Protein AF-A0A1G6KJS5-F1 (afdb_monomer_lite)

Organism: NCBI:txid361279

Radius of gyration: 31.03 Å; chains: 1; bounding box: 76×40×87 Å

Secondary structure (DSSP, 8-state):
-HHHHHHHTTTS-TT-EEEEETTEEEEE-TT--EEEEEEE-TTS-EEEEEE-----------HHHHHHHHHHHH--S-EEEEEEEEETTEEEEEEEEEPTTT--EEEEEEEEEEEETTS-EEEEEEEE---EEE--S-PPPHHHHHHHHHHHSPEEEEEETTEEEEEE-TTEEEEETTSPEEESSPPP--B-----PPP--HHHHTT--TTEEEEE-TT--EEEEEHHHHTTS-GGGS--SEEEEE-SSEEEEEE-----SS----HHHHHHHHHHHHHHH-SS-GGGEEEEEEEE-GGGG-TTTS--EEEEEEEEEETTEEEEEEEEEEEEETTT--EEEEEEEPPPHHHHHSPP--HHHHHHHHHHH--EEEEEEE-SSTTEEEEEEEE-

Structure (mmCIF, N/CA/C/O backbone):
data_AF-A0A1G6KJS5-F1
#
_entry.id   AF-A0A1G6KJS5-F1
#
loop_
_atom_site.group_PDB
_atom_site.id
_atom_site.type_symbol
_atom_site.label_atom_id
_atom_site.label_alt_id
_atom_site.label_comp_id
_atom_site.label_asym_id
_atom_site.label_entity_id
_atom_site.label_seq_id
_atom_site.pdbx_PDB_ins_code
_atom_site.Cartn_x
_atom_site.Cartn_y
_atom_site.Cartn_z
_atom_site.occupancy
_atom_site.B_iso_or_equiv
_atom_site.auth_seq_id
_atom_site.auth_comp_id
_atom_site.auth_asym_id
_atom_site.auth_atom_id
_atom_site.pdbx_PDB_model_num
ATOM 1 N N . MET A 1 1 ? -14.756 15.074 41.087 1.00 85.69 1 MET A N 1
ATOM 2 C CA . MET A 1 1 ? -13.723 14.447 41.957 1.00 85.69 1 MET A CA 1
ATOM 3 C C . MET A 1 1 ? -14.233 13.407 42.966 1.00 85.69 1 MET A C 1
ATOM 5 O O . MET A 1 1 ? -13.984 12.237 42.728 1.00 85.69 1 MET A O 1
ATOM 9 N N . ARG A 1 2 ? -14.931 13.731 44.075 1.00 87.81 2 ARG A N 1
ATOM 10 C CA . ARG A 1 2 ? -15.346 12.682 45.055 1.00 87.81 2 ARG A CA 1
ATOM 11 C C . ARG A 1 2 ? -16.215 11.573 44.447 1.00 87.81 2 ARG A C 1
ATOM 13 O O . ARG A 1 2 ? -16.032 10.408 44.774 1.00 87.81 2 ARG A O 1
ATOM 20 N N . GLU A 1 3 ? -17.138 11.951 43.569 1.00 91.50 3 GLU A N 1
ATOM 21 C CA . GLU A 1 3 ? -17.992 11.007 42.845 1.00 91.50 3 GLU A CA 1
ATOM 22 C C . GLU A 1 3 ? -17.186 10.120 41.884 1.00 91.50 3 GLU A C 1
ATOM 24 O O . GLU A 1 3 ? -17.365 8.907 41.890 1.00 91.50 3 GLU A O 1
ATOM 29 N N . LEU A 1 4 ? -16.246 10.705 41.131 1.00 92.31 4 LEU A N 1
ATOM 30 C CA . LEU A 1 4 ? -15.323 9.980 40.250 1.00 92.31 4 LEU A CA 1
ATOM 31 C C . LEU A 1 4 ? -14.538 8.907 41.019 1.00 92.31 4 LEU A C 1
ATOM 33 O O . LEU A 1 4 ? -14.548 7.745 40.629 1.00 92.31 4 LEU A O 1
ATOM 37 N N . ILE A 1 5 ? -13.947 9.270 42.162 1.00 93.12 5 ILE A N 1
ATOM 38 C CA . ILE A 1 5 ? -13.227 8.328 43.034 1.00 93.12 5 ILE A CA 1
ATOM 39 C C . ILE A 1 5 ? -14.138 7.167 43.460 1.00 93.12 5 ILE A C 1
ATOM 41 O O . ILE A 1 5 ? -13.722 6.012 43.453 1.00 93.12 5 ILE A O 1
ATOM 45 N N . GLN A 1 6 ? -15.390 7.452 43.826 1.00 93.75 6 GLN A N 1
ATOM 46 C CA . GLN A 1 6 ? -16.345 6.417 44.227 1.00 93.75 6 GLN A CA 1
ATOM 47 C C . GLN A 1 6 ? -16.746 5.498 43.064 1.00 93.75 6 GLN A C 1
ATOM 49 O O . GLN A 1 6 ? -16.958 4.305 43.283 1.00 93.75 6 GLN A O 1
ATOM 54 N N . LYS A 1 7 ? -16.860 6.032 41.843 1.00 94.62 7 LYS A N 1
ATOM 55 C CA . LYS A 1 7 ? -17.115 5.234 40.637 1.00 94.62 7 LYS A CA 1
ATOM 56 C C . LYS A 1 7 ? -15.915 4.339 40.312 1.00 94.62 7 LYS A C 1
ATOM 58 O O . LYS A 1 7 ? -16.103 3.139 40.155 1.00 94.62 7 LYS A O 1
ATOM 63 N N . LEU A 1 8 ? -14.693 4.883 40.312 1.00 93.75 8 LEU A N 1
ATOM 64 C CA . LEU A 1 8 ? -13.464 4.139 39.986 1.00 93.75 8 LEU A CA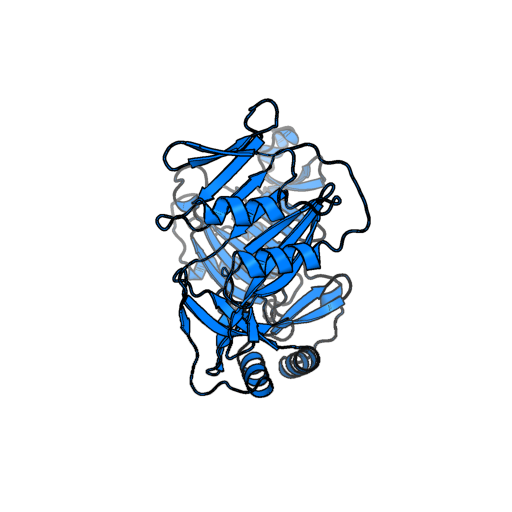 1
ATOM 65 C C . LEU A 1 8 ? -13.204 2.977 40.948 1.00 93.75 8 LEU A C 1
ATOM 67 O O . LEU A 1 8 ? -12.840 1.891 40.512 1.00 93.75 8 LEU A O 1
ATOM 71 N N . LYS A 1 9 ? -13.493 3.159 42.244 1.00 93.44 9 LYS A N 1
ATOM 72 C CA . LYS A 1 9 ? -13.377 2.107 43.270 1.00 93.44 9 LYS A CA 1
ATOM 73 C C . LYS A 1 9 ? -14.187 0.834 43.001 1.00 93.44 9 LYS A C 1
ATOM 75 O O . LYS A 1 9 ? -13.973 -0.156 43.686 1.00 93.44 9 LYS A O 1
ATOM 80 N N . GLN A 1 10 ? -15.129 0.851 42.059 1.00 93.00 10 GLN A N 1
ATOM 81 C CA . GLN A 1 10 ? -15.889 -0.340 41.667 1.00 93.00 10 GLN A CA 1
ATOM 82 C C . GLN A 1 10 ? -15.121 -1.243 40.689 1.00 93.00 10 GLN A C 1
ATOM 84 O O . GLN A 1 10 ? -15.531 -2.383 40.486 1.00 93.00 10 GLN A O 1
ATOM 89 N N . PHE A 1 11 ? -14.044 -0.734 40.081 1.00 92.81 11 PHE A N 1
ATOM 90 C CA . PHE A 1 11 ? -13.332 -1.375 38.971 1.00 92.81 11 PHE A CA 1
ATOM 91 C C . PHE A 1 11 ? -11.843 -1.629 39.241 1.00 92.81 11 PHE A C 1
ATOM 93 O O . PHE A 1 11 ? -11.226 -2.412 38.520 1.00 92.81 11 PHE A O 1
ATOM 100 N N . ILE A 1 12 ? -11.285 -1.007 40.283 1.00 92.50 12 ILE A N 1
ATOM 101 C CA . ILE A 1 12 ? -9.908 -1.220 40.753 1.00 92.50 12 ILE A CA 1
ATOM 102 C C . ILE A 1 12 ? -9.882 -2.149 41.984 1.00 92.50 12 ILE A C 1
ATOM 104 O O . ILE A 1 12 ? -10.913 -2.294 42.649 1.00 92.50 12 ILE A O 1
ATOM 108 N N . PRO A 1 13 ? -8.733 -2.767 42.321 1.00 92.62 13 PRO A N 1
ATOM 109 C CA . PRO A 1 13 ? -8.609 -3.628 43.500 1.00 92.62 13 PRO A CA 1
ATOM 110 C C . PRO A 1 13 ? -8.930 -2.897 44.813 1.00 92.62 13 PRO A C 1
ATOM 112 O O . PRO A 1 13 ? -8.677 -1.699 44.943 1.00 92.62 13 PRO A O 1
ATOM 115 N N . GLU A 1 14 ? -9.456 -3.620 45.809 1.00 90.00 14 GLU A N 1
ATOM 116 C CA . GLU A 1 14 ? -9.856 -3.038 47.105 1.00 90.00 14 GLU A CA 1
ATOM 117 C C . GLU A 1 14 ? -8.663 -2.459 47.885 1.00 90.00 14 GLU A C 1
ATOM 119 O O . GLU A 1 14 ? -8.815 -1.499 48.644 1.00 90.00 14 GLU A O 1
ATOM 124 N N . GLU A 1 15 ? -7.482 -3.042 47.689 1.00 90.56 15 GLU A N 1
ATOM 125 C CA . GLU A 1 15 ? -6.205 -2.636 48.270 1.00 90.56 15 GLU A CA 1
ATOM 126 C C . GLU A 1 15 ? -5.648 -1.325 47.688 1.00 90.56 15 GLU A C 1
ATOM 128 O O . GLU A 1 15 ? -4.818 -0.681 48.331 1.00 90.56 15 GLU A O 1
ATOM 133 N N . VAL A 1 16 ? -6.125 -0.889 46.516 1.00 93.00 16 VAL A N 1
ATOM 134 C CA . VAL A 1 16 ? -5.663 0.343 45.868 1.00 93.00 16 VAL A CA 1
ATOM 135 C C . VAL A 1 16 ? -6.440 1.550 46.396 1.00 93.00 16 VAL A C 1
ATOM 137 O O . VAL A 1 16 ? -7.674 1.617 46.378 1.00 93.00 16 VAL A O 1
ATOM 140 N N . GLN A 1 17 ? -5.707 2.561 46.853 1.00 93.62 17 GLN A N 1
ATOM 141 C CA . GLN A 1 17 ? -6.251 3.834 47.309 1.00 93.62 17 GLN A CA 1
ATOM 142 C C . GLN A 1 17 ? -6.109 4.899 46.220 1.00 93.62 17 GLN A C 1
ATOM 144 O O . GLN A 1 17 ? -5.119 4.938 45.504 1.00 93.62 17 GLN A O 1
ATOM 149 N N . ILE A 1 18 ? -7.087 5.803 46.121 1.00 93.12 18 ILE A N 1
ATOM 150 C CA . ILE A 1 18 ? -7.014 6.954 45.211 1.00 93.12 18 ILE A CA 1
ATOM 151 C C . ILE A 1 18 ? -6.761 8.207 46.046 1.00 93.12 18 ILE A C 1
ATOM 153 O O . ILE A 1 18 ? -7.602 8.570 46.877 1.00 93.12 18 ILE A O 1
ATOM 157 N N . SER A 1 19 ? -5.621 8.857 45.822 1.00 91.94 19 SER A N 1
ATOM 158 C CA . SER A 1 19 ? -5.266 10.136 46.441 1.00 91.94 19 SER A CA 1
ATOM 159 C C . SER A 1 19 ? -5.438 11.274 45.441 1.00 91.94 19 SER A C 1
ATOM 161 O O . SER A 1 19 ? -5.104 11.131 44.266 1.00 91.94 19 SER A O 1
ATOM 163 N N . ALA A 1 20 ? -5.961 12.405 45.914 1.00 88.69 20 ALA A N 1
ATOM 164 C CA . ALA A 1 20 ? -6.052 13.633 45.136 1.00 88.69 20 ALA A CA 1
ATOM 165 C C . ALA A 1 20 ? -5.001 14.619 45.647 1.00 88.69 20 ALA A C 1
ATOM 167 O O . ALA A 1 20 ? -5.140 15.147 46.754 1.00 88.69 20 ALA A O 1
ATOM 168 N N . GLU A 1 21 ? -3.970 14.858 44.841 1.00 81.12 21 GLU A N 1
ATOM 169 C CA . GLU A 1 21 ? -2.941 15.863 45.097 1.00 81.12 21 GLU A CA 1
ATOM 170 C C . GLU A 1 21 ? -3.027 16.928 44.002 1.00 81.12 21 GLU A C 1
ATOM 172 O O . GLU A 1 21 ? -2.753 16.670 42.831 1.00 81.12 21 GLU A O 1
ATOM 177 N N . ASP A 1 22 ? -3.459 18.131 44.386 1.00 76.94 22 ASP A N 1
ATOM 178 C CA . ASP A 1 22 ? -3.749 19.240 43.474 1.00 76.94 22 ASP A CA 1
ATOM 179 C C . ASP A 1 22 ? -4.752 18.860 42.364 1.00 76.94 22 ASP A C 1
ATOM 181 O O . ASP A 1 22 ? -5.924 18.604 42.656 1.00 76.94 22 ASP A O 1
ATOM 185 N N . SER A 1 23 ? -4.313 18.861 41.101 1.00 71.19 23 SER A N 1
ATOM 186 C CA . SER A 1 23 ? -5.102 18.499 39.916 1.00 71.19 23 SER A CA 1
ATOM 187 C C . SER A 1 23 ? -4.842 17.074 39.423 1.00 71.19 23 SER A C 1
ATOM 189 O O . SER A 1 23 ? -5.343 16.711 38.365 1.00 71.19 23 SER A O 1
ATOM 191 N N . LEU A 1 24 ? -4.048 16.278 40.147 1.00 81.31 24 LEU A N 1
ATOM 192 C CA . LEU A 1 24 ? -3.641 14.942 39.724 1.00 81.31 24 LEU A CA 1
ATOM 193 C C . LEU A 1 24 ? -4.187 13.884 40.686 1.00 81.31 24 LEU A C 1
ATOM 195 O O . LEU A 1 24 ? -4.092 14.002 41.913 1.00 81.31 24 LEU A O 1
ATOM 199 N N . LEU A 1 25 ? -4.780 12.839 40.119 1.00 92.19 25 LEU A N 1
ATOM 200 C CA . LEU A 1 25 ? -5.265 11.687 40.864 1.00 92.19 25 LEU A CA 1
ATOM 201 C C . LEU A 1 25 ? -4.233 10.559 40.745 1.00 92.19 25 LEU A C 1
ATOM 203 O O . LEU A 1 25 ? -3.871 10.145 39.646 1.00 92.19 25 LEU A O 1
ATOM 207 N N . ARG A 1 26 ? -3.740 10.074 41.887 1.00 93.88 26 ARG A N 1
ATOM 208 C CA . ARG A 1 26 ? -2.764 8.976 41.962 1.00 93.88 26 ARG A CA 1
ATOM 209 C C . ARG A 1 26 ? -3.411 7.722 42.524 1.00 93.88 26 ARG A C 1
ATOM 211 O O . ARG A 1 26 ? -4.185 7.807 43.482 1.00 93.88 26 ARG A O 1
ATOM 218 N N . LEU A 1 27 ? -3.038 6.576 41.966 1.00 94.62 27 LEU A N 1
ATOM 219 C CA . LEU A 1 27 ? -3.329 5.264 42.532 1.00 94.62 27 LEU A CA 1
ATOM 220 C C . LEU A 1 27 ? -2.167 4.875 43.446 1.00 94.62 27 LEU A C 1
ATOM 222 O O . LEU A 1 27 ? -1.004 4.973 43.053 1.00 94.62 27 LEU A O 1
ATOM 226 N N . LEU A 1 28 ? -2.483 4.503 44.683 1.00 94.69 28 LEU A N 1
ATOM 227 C CA . LEU A 1 28 ? -1.516 4.160 45.718 1.00 94.69 28 LEU A CA 1
ATOM 228 C C . LEU A 1 28 ? -1.775 2.747 46.248 1.00 94.69 28 LEU A C 1
ATOM 230 O O . LEU A 1 28 ? -2.931 2.359 46.428 1.00 94.69 28 LEU A O 1
ATOM 234 N N . THR A 1 29 ? -0.713 2.012 46.562 1.00 92.44 29 THR A N 1
ATOM 235 C CA . THR A 1 29 ? -0.789 0.754 47.317 1.00 92.44 29 THR A CA 1
ATOM 236 C C . THR A 1 29 ? -1.227 1.003 48.767 1.00 92.44 29 THR A C 1
ATOM 238 O O . THR A 1 29 ? -1.308 2.144 49.233 1.00 92.44 29 THR A O 1
ATOM 241 N N . ASP A 1 30 ? -1.494 -0.062 49.521 1.00 89.56 30 ASP A N 1
ATOM 242 C CA . ASP A 1 30 ? -1.786 0.005 50.957 1.00 89.56 30 ASP A CA 1
ATOM 243 C C . ASP A 1 30 ? -0.603 0.537 51.789 1.00 89.56 30 ASP A C 1
ATOM 245 O O . ASP A 1 30 ? -0.810 1.175 52.825 1.00 89.56 30 ASP A O 1
ATOM 249 N N . GLU A 1 31 ? 0.622 0.342 51.296 1.00 90.31 31 GLU A N 1
ATOM 250 C CA . GLU A 1 31 ? 1.861 0.922 51.826 1.00 90.31 31 GLU A CA 1
ATOM 251 C C . GLU A 1 31 ? 2.051 2.406 51.446 1.00 90.31 31 GLU A C 1
ATOM 253 O O . GLU A 1 31 ? 2.918 3.085 52.003 1.00 90.31 31 GLU A O 1
ATOM 258 N N . GLY A 1 32 ? 1.208 2.942 50.556 1.00 90.12 32 GLY A N 1
ATOM 259 C CA . GLY A 1 32 ? 1.242 4.333 50.100 1.00 90.12 32 GLY A CA 1
ATOM 260 C C . GLY A 1 32 ? 2.202 4.600 48.937 1.00 90.12 32 GLY A C 1
ATOM 261 O O . GLY A 1 32 ? 2.501 5.762 48.658 1.00 90.12 32 GLY A O 1
ATOM 262 N N . GLU A 1 33 ? 2.694 3.558 48.262 1.00 92.62 33 GLU A N 1
ATOM 263 C CA . GLU A 1 33 ? 3.545 3.687 47.074 1.00 92.62 33 GLU A CA 1
ATOM 264 C C . GLU A 1 33 ? 2.698 3.947 45.823 1.00 92.62 33 GLU A C 1
ATOM 266 O O . GLU A 1 33 ? 1.597 3.420 45.696 1.00 92.62 33 GLU A O 1
ATOM 271 N N . SER A 1 34 ? 3.199 4.757 44.887 1.00 93.12 34 SER A N 1
ATOM 272 C CA . SER A 1 34 ? 2.492 5.047 43.631 1.00 93.12 34 SER A CA 1
ATOM 273 C C . SER A 1 34 ? 2.461 3.805 42.745 1.00 93.12 34 SER A C 1
ATOM 275 O O . SER A 1 34 ? 3.518 3.294 42.393 1.00 93.12 34 SER A O 1
ATOM 277 N N . CYS A 1 35 ? 1.268 3.370 42.348 1.00 94.81 35 CYS A N 1
ATOM 278 C CA . CYS A 1 35 ? 1.050 2.221 41.467 1.00 94.81 35 CYS A CA 1
ATOM 279 C C . CYS A 1 35 ? 0.176 2.553 40.253 1.00 94.81 35 CYS A C 1
ATOM 281 O O . CYS A 1 35 ? -0.383 1.661 39.630 1.00 94.81 35 CYS A O 1
ATOM 283 N N . GLY A 1 36 ? -0.002 3.833 39.938 1.00 94.50 36 GLY A N 1
ATOM 284 C CA . GLY A 1 36 ? -0.754 4.242 38.762 1.00 94.50 36 GLY A CA 1
ATOM 285 C C . GLY A 1 36 ? -1.196 5.695 38.802 1.00 94.50 36 GLY A C 1
ATOM 286 O O . GLY A 1 36 ? -1.003 6.410 39.797 1.00 94.50 36 GLY A O 1
ATOM 287 N N . VAL A 1 37 ? -1.814 6.127 37.711 1.00 94.62 37 VAL A N 1
ATOM 288 C CA . VAL A 1 37 ? -2.286 7.500 37.509 1.00 94.62 37 VAL A CA 1
ATOM 289 C C . VAL A 1 37 ? -3.697 7.495 36.947 1.00 94.62 37 VAL A C 1
ATOM 291 O O . VAL A 1 37 ? -4.085 6.575 36.237 1.00 94.62 37 VAL A O 1
ATOM 294 N N . VAL A 1 38 ? -4.471 8.520 37.293 1.00 96.50 38 VAL A N 1
ATOM 295 C CA . VAL A 1 38 ? -5.802 8.761 36.737 1.00 96.50 38 VAL A CA 1
ATOM 296 C C . VAL A 1 38 ? -5.797 10.147 36.105 1.00 96.50 38 VAL A C 1
ATOM 298 O O . VAL A 1 38 ? -5.594 11.151 36.794 1.00 96.50 38 VAL A O 1
ATOM 301 N N . ASP A 1 39 ? -6.060 10.185 34.806 1.00 94.50 39 ASP A N 1
ATOM 302 C CA . ASP A 1 39 ? -6.154 11.400 34.013 1.00 94.50 39 ASP A CA 1
ATOM 303 C C . ASP A 1 39 ? -7.593 11.912 33.990 1.00 94.50 39 ASP A C 1
ATOM 305 O O . ASP A 1 39 ? -8.555 11.155 33.804 1.00 94.50 39 ASP A O 1
ATOM 309 N N . VAL A 1 40 ? -7.745 13.221 34.186 1.00 93.44 40 VAL A N 1
ATOM 310 C CA . VAL A 1 40 ? -9.040 13.905 34.213 1.00 93.44 40 VAL A CA 1
ATOM 311 C C . VAL A 1 40 ? -9.015 15.161 33.357 1.00 93.44 40 VAL A C 1
ATOM 313 O O . VAL A 1 40 ? -7.976 15.806 33.229 1.00 93.44 40 VAL A O 1
ATOM 316 N N . ASP A 1 41 ? -10.162 15.508 32.781 1.00 90.50 41 ASP A N 1
ATOM 317 C CA . ASP A 1 41 ? -10.318 16.728 31.994 1.00 90.50 41 ASP A CA 1
ATOM 318 C C . ASP A 1 41 ? -10.527 17.972 32.880 1.00 90.50 41 ASP A C 1
ATOM 320 O O . ASP A 1 41 ? -10.605 17.897 34.112 1.00 90.50 41 ASP A O 1
ATOM 324 N N . ASP A 1 42 ? -10.667 19.137 32.242 1.00 88.69 42 ASP A N 1
ATOM 325 C CA . ASP A 1 42 ? -10.915 20.413 32.925 1.00 88.69 42 ASP A CA 1
ATOM 326 C C . ASP A 1 42 ? -12.238 20.436 33.725 1.00 88.69 42 ASP A C 1
ATOM 328 O O . ASP A 1 42 ? -12.403 21.252 34.637 1.00 88.69 42 ASP A O 1
ATOM 332 N N . ASN A 1 43 ? -13.183 19.539 33.418 1.00 88.75 43 ASN A N 1
ATOM 333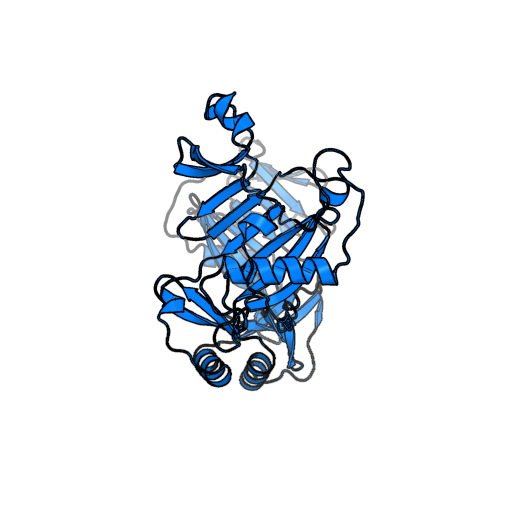 C CA . ASN A 1 43 ? -14.451 19.384 34.136 1.00 88.75 43 ASN A CA 1
ATOM 334 C C . ASN A 1 43 ? -14.347 18.382 35.302 1.00 88.75 43 ASN A C 1
ATOM 336 O O . ASN A 1 43 ? -15.257 18.289 36.134 1.00 88.75 43 ASN A O 1
ATOM 340 N N . GLY A 1 44 ? -13.219 17.677 35.414 1.00 88.69 44 GLY A N 1
ATOM 341 C CA . GLY A 1 44 ? -12.981 16.630 36.397 1.00 88.69 44 GLY A CA 1
ATOM 342 C C . GLY A 1 44 ? -13.649 15.298 36.051 1.00 88.69 44 GLY A C 1
ATOM 343 O O . GLY A 1 44 ? -13.895 14.506 36.974 1.00 88.69 44 GLY A O 1
ATOM 344 N N . ASP A 1 45 ? -13.954 15.080 34.771 1.00 90.81 45 ASP A N 1
ATOM 345 C CA . ASP A 1 45 ? -14.382 13.807 34.200 1.00 90.81 45 ASP A CA 1
ATOM 346 C C . ASP A 1 45 ? -13.173 12.933 33.854 1.00 90.81 45 ASP A C 1
ATOM 348 O O . ASP A 1 45 ? -12.067 13.426 33.651 1.00 90.81 45 ASP A O 1
ATOM 352 N N . LEU A 1 46 ? -13.380 11.616 33.808 1.00 94.06 46 LEU A N 1
ATOM 353 C CA . LEU A 1 46 ? -12.324 10.656 33.493 1.00 94.06 46 LEU A CA 1
ATOM 354 C C . LEU A 1 46 ? -11.888 10.782 32.024 1.00 94.06 46 LEU A C 1
ATOM 356 O O . LEU A 1 46 ? -12.729 10.671 31.134 1.00 94.06 46 LEU A O 1
ATOM 360 N N . ILE A 1 47 ? -10.583 10.930 31.790 1.00 94.12 47 ILE A N 1
ATOM 361 C CA . ILE A 1 47 ? -9.949 10.741 30.476 1.00 94.12 47 ILE A CA 1
ATOM 362 C C . ILE A 1 47 ? -9.407 9.318 30.376 1.00 94.12 47 ILE A C 1
ATOM 364 O O . ILE A 1 47 ? -9.617 8.646 29.374 1.00 94.12 47 ILE A O 1
ATOM 368 N N . GLY A 1 48 ? -8.747 8.838 31.423 1.00 95.50 48 GLY A N 1
ATOM 369 C CA . GLY A 1 48 ? -8.168 7.506 31.436 1.00 95.50 48 GLY A CA 1
ATOM 370 C C . GLY A 1 48 ? -7.481 7.195 32.753 1.00 95.50 48 GLY A C 1
ATOM 371 O O . GLY A 1 48 ? -7.432 8.031 33.656 1.00 95.50 48 GLY A O 1
ATOM 372 N N . PHE A 1 49 ? -6.996 5.972 32.893 1.00 96.50 49 PHE A N 1
ATOM 373 C CA . PHE A 1 49 ? -6.106 5.592 33.977 1.00 96.50 49 PHE A CA 1
ATOM 374 C C . PHE A 1 49 ? -5.261 4.386 33.586 1.00 96.50 49 PHE A C 1
ATOM 376 O O . PHE A 1 49 ? -5.648 3.605 32.717 1.00 96.50 49 PHE A O 1
ATOM 383 N N . ASP A 1 50 ? -4.150 4.230 34.295 1.00 96.12 50 ASP A N 1
ATOM 384 C CA . ASP A 1 50 ? -3.255 3.081 34.209 1.00 96.12 50 ASP A CA 1
ATOM 385 C C . ASP A 1 50 ? -2.903 2.617 35.630 1.00 96.12 50 ASP A C 1
ATOM 387 O O . ASP A 1 50 ? -2.643 3.444 36.515 1.00 96.12 50 ASP A O 1
ATOM 391 N N . LEU A 1 51 ? -2.963 1.308 35.858 1.00 95.06 51 LEU A N 1
ATOM 392 C CA . LEU A 1 51 ? -2.725 0.623 37.119 1.00 95.06 51 LEU A CA 1
ATOM 393 C C . LEU A 1 51 ? -1.614 -0.421 36.944 1.00 95.06 51 LEU A C 1
ATOM 395 O O . LEU A 1 51 ? -1.810 -1.506 36.397 1.00 95.06 51 LEU A O 1
ATOM 399 N N . GLU A 1 52 ? -0.481 -0.143 37.572 1.00 92.00 52 GLU A N 1
ATOM 400 C CA . GLU A 1 52 ? 0.710 -0.980 37.613 1.00 92.00 52 GLU A CA 1
ATOM 401 C C . GLU A 1 52 ? 0.767 -1.770 38.932 1.00 92.00 52 GLU A C 1
ATOM 403 O O . GLU A 1 52 ? 1.496 -1.427 39.868 1.00 92.00 52 GLU A O 1
ATOM 408 N N . VAL A 1 53 ? -0.017 -2.848 39.041 1.00 89.06 53 VAL A N 1
ATOM 409 C CA . VAL A 1 53 ? 0.050 -3.773 40.189 1.00 89.06 53 VAL A CA 1
ATOM 410 C C . VAL A 1 53 ? 0.061 -5.231 39.746 1.00 89.06 53 VAL A C 1
ATOM 412 O O . VAL A 1 53 ? -0.591 -5.620 38.781 1.00 89.06 53 VAL A O 1
ATOM 415 N N . ALA A 1 54 ? 0.779 -6.071 40.492 1.00 85.69 54 ALA A N 1
ATOM 416 C CA . ALA A 1 54 ? 0.769 -7.509 40.262 1.00 85.69 54 ALA A CA 1
ATOM 417 C C . ALA A 1 54 ? -0.557 -8.112 40.744 1.00 85.69 54 ALA A C 1
ATOM 419 O O . ALA A 1 54 ? -0.848 -8.118 41.942 1.00 85.69 54 ALA A O 1
ATOM 420 N N . LEU A 1 55 ? -1.342 -8.658 39.816 1.00 86.88 55 LEU A N 1
ATOM 421 C CA . LEU A 1 55 ? -2.631 -9.279 40.107 1.00 86.88 55 LEU A CA 1
ATOM 422 C C . LEU A 1 55 ? -2.546 -10.811 40.012 1.00 86.88 55 LEU A C 1
ATOM 424 O O . LEU A 1 55 ? -1.821 -11.357 39.180 1.00 86.88 55 LEU A O 1
ATOM 428 N N . PRO A 1 56 ? -3.289 -11.553 40.849 1.00 83.31 56 PRO A N 1
ATOM 429 C CA . PRO A 1 56 ? -3.324 -13.005 40.755 1.00 83.31 56 PRO A CA 1
ATOM 430 C C . PRO A 1 56 ? -4.091 -13.444 39.502 1.00 83.31 56 PRO A C 1
ATOM 432 O O . PRO A 1 56 ? -5.228 -13.022 39.288 1.00 83.31 56 PRO A O 1
ATOM 435 N N . ALA A 1 57 ? -3.525 -14.356 38.710 1.00 74.12 57 ALA A N 1
ATOM 436 C CA . ALA A 1 57 ? -4.244 -14.967 37.596 1.00 74.12 57 ALA A CA 1
ATOM 437 C C . ALA A 1 57 ? -5.437 -15.787 38.122 1.00 74.12 57 ALA A C 1
ATOM 439 O O . ALA A 1 57 ? -5.269 -16.759 38.867 1.00 74.12 57 ALA A O 1
ATOM 440 N N . LYS A 1 58 ? -6.659 -15.401 37.744 1.00 76.19 58 LYS A N 1
ATOM 441 C CA . LYS A 1 58 ? -7.883 -16.113 38.128 1.00 76.19 58 LYS A CA 1
ATOM 442 C C . LYS A 1 58 ? -8.822 -16.235 36.934 1.00 76.19 58 LYS A C 1
ATOM 444 O O . LYS A 1 58 ? -9.675 -15.389 36.726 1.00 76.19 58 LYS A O 1
ATOM 449 N N . ALA A 1 59 ? -8.692 -17.330 36.194 1.00 65.12 59 ALA A N 1
ATOM 450 C CA . ALA A 1 59 ? -9.504 -17.590 35.011 1.00 65.12 59 ALA A CA 1
ATOM 451 C C . ALA A 1 59 ? -11.016 -17.673 35.310 1.00 65.12 59 ALA A C 1
ATOM 453 O O . ALA A 1 59 ? -11.434 -18.133 36.378 1.00 65.12 59 ALA A O 1
ATOM 454 N N . GLY A 1 60 ? -11.826 -17.318 34.308 1.00 69.06 60 GLY A N 1
ATOM 455 C CA . GLY A 1 60 ? -13.278 -17.537 34.298 1.00 69.06 60 GLY A CA 1
ATOM 456 C C . GLY A 1 60 ? -14.135 -16.277 34.389 1.00 69.06 60 GLY A C 1
ATOM 457 O O . GLY A 1 60 ? -15.338 -16.395 34.620 1.00 69.06 60 GLY A O 1
ATOM 458 N N . THR A 1 61 ? -13.542 -15.095 34.217 1.00 80.00 61 THR A N 1
ATOM 459 C CA . THR A 1 61 ? -14.282 -13.833 34.191 1.00 80.00 61 THR A CA 1
ATOM 460 C C . THR A 1 61 ? -14.622 -13.434 32.758 1.00 80.00 61 THR A C 1
ATOM 462 O O . THR A 1 61 ? -13.789 -13.551 31.865 1.00 80.00 61 THR A O 1
ATOM 465 N N . ASP A 1 62 ? -15.852 -12.974 32.535 1.00 90.44 62 ASP A N 1
ATOM 466 C CA . ASP A 1 62 ? -16.278 -12.423 31.249 1.00 90.44 62 ASP A CA 1
ATOM 467 C C . ASP A 1 62 ? -15.748 -10.986 31.118 1.00 90.44 62 ASP A C 1
ATOM 469 O O . ASP A 1 62 ? -16.329 -10.040 31.658 1.00 90.44 62 ASP A O 1
ATOM 473 N N . THR A 1 63 ? -14.591 -10.844 30.467 1.00 92.50 63 THR A N 1
ATOM 474 C CA . THR A 1 63 ? -13.892 -9.563 30.288 1.00 92.50 63 THR A CA 1
ATOM 475 C C . THR A 1 63 ? -14.724 -8.569 29.479 1.00 92.50 63 THR A C 1
ATOM 477 O O . THR A 1 63 ? -14.732 -7.380 29.796 1.00 92.50 63 THR A O 1
ATOM 480 N N . ARG A 1 64 ? -15.510 -9.055 28.510 1.00 93.88 64 ARG A N 1
ATOM 481 C CA . ARG A 1 64 ? -16.421 -8.237 27.701 1.00 93.88 64 ARG A CA 1
ATOM 482 C C . ARG A 1 64 ? -17.491 -7.579 28.562 1.00 93.88 64 ARG A C 1
ATOM 484 O O . ARG A 1 64 ? -17.648 -6.362 28.522 1.00 93.88 64 ARG A O 1
ATOM 491 N N . LEU A 1 65 ? -18.159 -8.364 29.406 1.00 93.94 65 LEU A N 1
ATOM 492 C CA . LEU A 1 65 ? -19.177 -7.842 30.319 1.00 93.94 65 LEU A CA 1
ATOM 493 C C . LEU A 1 65 ? -18.605 -6.812 31.310 1.00 93.94 65 LEU A C 1
ATOM 495 O O . LEU A 1 65 ? -19.314 -5.896 31.730 1.00 93.94 65 LEU A O 1
ATOM 499 N N . ILE A 1 66 ? -17.340 -6.955 31.719 1.00 95.06 66 ILE A N 1
ATOM 500 C CA . ILE A 1 66 ? -16.668 -5.973 32.583 1.00 95.06 66 ILE A CA 1
ATOM 501 C C . ILE A 1 66 ? -16.455 -4.654 31.844 1.00 95.06 66 ILE A C 1
ATOM 503 O O . ILE A 1 66 ? -16.804 -3.604 32.386 1.00 95.06 66 ILE A O 1
ATOM 507 N N . ALA A 1 67 ? -15.931 -4.706 30.620 1.00 96.12 67 ALA A N 1
ATOM 508 C CA . ALA A 1 67 ? -15.695 -3.514 29.817 1.00 96.12 67 ALA A CA 1
ATOM 509 C C . ALA A 1 67 ? -17.007 -2.776 29.492 1.00 96.12 67 ALA A C 1
ATOM 511 O O . ALA A 1 67 ? -17.085 -1.563 29.665 1.00 96.12 67 ALA A O 1
ATOM 512 N N . GLU A 1 68 ? -18.076 -3.501 29.150 1.00 95.06 68 GLU A N 1
ATOM 513 C CA . GLU A 1 68 ? -19.415 -2.930 28.926 1.00 95.06 68 GLU A CA 1
ATOM 514 C C . GLU A 1 68 ? -19.976 -2.252 30.193 1.00 95.06 68 GLU A C 1
ATOM 516 O O . GLU A 1 68 ? -20.553 -1.166 30.131 1.00 95.06 68 GLU A O 1
ATOM 521 N N . ARG A 1 69 ? -19.771 -2.847 31.378 1.00 95.25 69 ARG A N 1
ATOM 522 C CA . ARG A 1 69 ? -20.167 -2.224 32.656 1.00 95.25 69 ARG A CA 1
ATOM 523 C C . ARG A 1 69 ? -19.365 -0.971 32.969 1.00 95.25 69 ARG A C 1
ATOM 525 O O . ARG A 1 69 ? -19.919 -0.034 33.538 1.00 95.25 69 ARG A O 1
ATOM 532 N N . PHE A 1 70 ? -18.077 -0.971 32.647 1.00 96.44 70 PHE A N 1
ATOM 533 C CA . PHE A 1 70 ? -17.231 0.201 32.814 1.00 96.44 70 PHE A CA 1
ATOM 534 C C . PHE A 1 70 ? -17.678 1.333 31.892 1.00 96.44 70 PHE A C 1
ATOM 536 O O . PHE A 1 70 ? -17.905 2.448 32.367 1.00 96.44 70 PHE A O 1
ATOM 543 N N . ALA A 1 71 ? -17.912 1.023 30.615 1.00 95.44 71 ALA A N 1
ATOM 544 C CA . ALA A 1 71 ? -18.470 1.961 29.652 1.00 95.44 71 ALA A CA 1
ATOM 545 C C . ALA A 1 71 ? -19.787 2.561 30.158 1.00 95.44 71 ALA A C 1
ATOM 547 O O . ALA A 1 71 ? -19.886 3.773 30.272 1.00 95.44 71 ALA A O 1
ATOM 548 N N . ALA A 1 72 ? -20.735 1.745 30.632 1.00 94.19 72 ALA A N 1
ATOM 549 C CA . ALA A 1 72 ? -22.016 2.229 31.157 1.00 94.19 72 ALA A CA 1
ATOM 550 C C . ALA A 1 72 ? -21.907 3.199 32.359 1.00 94.19 72 ALA A C 1
ATOM 552 O O . ALA A 1 72 ? -22.874 3.890 32.688 1.00 94.19 72 ALA A O 1
ATOM 553 N N . VAL A 1 73 ? -20.765 3.237 33.057 1.00 95.50 73 VAL A N 1
ATOM 554 C CA . VAL A 1 73 ? -20.521 4.157 34.182 1.00 95.50 73 VAL A CA 1
ATOM 555 C C . VAL A 1 73 ? -19.807 5.436 33.743 1.00 95.50 73 VAL A C 1
ATOM 557 O O . VAL A 1 73 ? -20.081 6.501 34.310 1.00 95.50 73 VAL A O 1
ATOM 560 N N . PHE A 1 74 ? -18.884 5.339 32.783 1.00 94.44 74 PHE A N 1
ATOM 561 C CA . PHE A 1 74 ? -17.966 6.424 32.421 1.00 94.44 74 PHE A CA 1
ATOM 562 C C . PHE A 1 74 ? -18.158 6.984 31.010 1.00 94.44 74 PHE A C 1
ATOM 564 O O . PHE A 1 74 ? -17.602 8.037 30.710 1.00 94.44 74 PHE A O 1
ATOM 571 N N . TYR A 1 75 ? -18.960 6.343 30.171 1.00 91.50 75 TYR A N 1
ATOM 572 C CA . TYR A 1 75 ? -19.272 6.753 28.807 1.00 91.50 75 TYR A CA 1
ATOM 573 C C . TYR A 1 75 ? -20.802 6.779 28.645 1.00 91.50 75 TYR A C 1
ATOM 575 O O . TYR A 1 75 ? -21.430 5.722 28.620 1.00 91.50 75 TYR A O 1
ATOM 583 N N . PRO A 1 76 ? -21.438 7.963 28.695 1.00 85.69 76 PRO A N 1
ATOM 584 C CA . PRO A 1 76 ? -22.897 8.061 28.720 1.00 85.69 76 PRO A CA 1
ATOM 585 C C . PRO A 1 76 ? -23.566 7.680 27.393 1.00 85.69 76 PRO A C 1
ATOM 587 O O . PRO A 1 76 ? -24.749 7.334 27.399 1.00 85.69 76 PRO A O 1
ATOM 590 N N . GLU A 1 77 ? -22.841 7.766 26.282 1.00 89.12 77 GLU A N 1
ATOM 591 C CA . GLU A 1 77 ? -23.305 7.386 24.955 1.00 89.12 77 GLU A CA 1
ATOM 592 C C . GLU A 1 77 ? -23.349 5.857 24.783 1.00 89.12 77 GLU A C 1
ATOM 594 O O . GLU A 1 77 ? -22.676 5.099 25.486 1.00 89.12 77 GLU A O 1
ATOM 599 N N . GLU A 1 78 ? -24.181 5.386 23.853 1.00 88.50 78 GLU A N 1
ATOM 600 C CA . GLU A 1 78 ? -24.293 3.959 23.547 1.00 88.50 78 GLU A CA 1
ATOM 601 C C . GLU A 1 78 ? -23.035 3.485 22.816 1.00 88.50 78 GLU A C 1
ATOM 603 O O . GLU A 1 78 ? -22.625 4.087 21.823 1.00 88.50 78 GLU A O 1
ATOM 608 N N . VAL A 1 79 ? -22.418 2.411 23.316 1.00 92.19 79 VAL A N 1
ATOM 609 C CA . VAL A 1 79 ? -21.192 1.850 22.743 1.00 92.19 79 VAL A CA 1
ATOM 610 C C . VAL A 1 79 ? -21.345 0.373 22.407 1.00 92.19 79 VAL A C 1
ATOM 612 O O . VAL A 1 79 ? -21.999 -0.381 23.132 1.00 92.19 79 VAL A O 1
ATOM 615 N N . GLU A 1 80 ? -20.670 -0.054 21.345 1.00 92.44 80 GLU A N 1
ATOM 616 C CA . GLU A 1 80 ? -20.549 -1.451 20.939 1.00 92.44 80 GLU A CA 1
ATOM 617 C C . GLU A 1 80 ? -19.091 -1.915 21.029 1.00 92.44 80 GLU A C 1
ATOM 619 O O . GLU A 1 80 ? -18.154 -1.159 20.781 1.00 92.44 80 GLU A O 1
ATOM 624 N N . VAL A 1 81 ? -18.893 -3.185 21.387 1.00 92.44 81 VAL A N 1
ATOM 625 C CA . VAL A 1 81 ? -17.575 -3.829 21.374 1.00 92.44 81 VAL A CA 1
ATOM 626 C C . VAL A 1 81 ? -17.154 -4.097 19.932 1.00 92.44 81 VAL A C 1
ATOM 628 O O . VAL A 1 81 ? -17.701 -4.987 19.283 1.00 92.44 81 VAL A O 1
ATOM 631 N N . MET A 1 82 ? -16.135 -3.374 19.477 1.00 92.50 82 MET A N 1
ATOM 632 C CA . MET A 1 82 ? -15.595 -3.473 18.121 1.00 92.50 82 MET A CA 1
ATOM 633 C C . MET A 1 82 ? -14.517 -4.539 17.998 1.00 92.50 82 MET A C 1
ATOM 635 O O . MET A 1 82 ? -14.429 -5.242 16.993 1.00 92.50 82 MET A O 1
ATOM 639 N N . GLN A 1 83 ? -13.681 -4.654 19.026 1.00 93.06 83 GLN A N 1
ATOM 640 C CA . GLN A 1 83 ? -12.498 -5.497 18.990 1.00 93.06 83 GLN A CA 1
ATOM 641 C C . GLN A 1 83 ? -12.165 -5.997 20.387 1.00 93.06 83 GLN A C 1
ATOM 643 O O . GLN A 1 83 ? -12.376 -5.306 21.385 1.00 93.06 83 GLN A O 1
ATOM 648 N N . ALA A 1 84 ? -11.639 -7.214 20.444 1.00 94.88 84 ALA A N 1
ATOM 649 C CA . ALA A 1 84 ? -11.100 -7.781 21.660 1.00 94.88 84 ALA A CA 1
ATOM 650 C C . ALA A 1 84 ? -9.825 -8.548 21.308 1.00 94.88 84 ALA A C 1
ATOM 652 O O . ALA A 1 84 ? -9.876 -9.531 20.566 1.00 94.88 84 ALA A O 1
ATOM 653 N N . GLU A 1 85 ? -8.698 -8.121 21.868 1.00 95.19 85 GLU A N 1
ATOM 654 C CA . GLU A 1 85 ? -7.390 -8.724 21.637 1.00 95.19 85 GLU A CA 1
ATOM 655 C C . GLU A 1 85 ? -6.827 -9.312 22.932 1.00 95.19 85 GLU A C 1
ATOM 657 O O . GLU A 1 85 ? -6.831 -8.638 23.966 1.00 95.19 85 GLU A O 1
ATOM 662 N N . PRO A 1 86 ? -6.344 -10.565 22.917 1.00 93.50 86 PRO A N 1
ATOM 663 C CA . PRO A 1 86 ? -5.656 -11.124 24.069 1.00 93.50 86 PRO A CA 1
ATOM 664 C C . PRO A 1 86 ? -4.281 -10.465 24.246 1.00 93.50 86 PRO A C 1
ATOM 666 O O . PRO A 1 86 ? -3.527 -10.310 23.287 1.00 93.50 86 PRO A O 1
ATOM 669 N N . ALA A 1 87 ? -3.938 -10.162 25.492 1.00 90.75 87 ALA A N 1
ATOM 670 C CA . ALA A 1 87 ? -2.631 -9.695 25.936 1.00 90.75 87 ALA A CA 1
ATOM 671 C C . ALA A 1 87 ? -2.087 -10.627 27.041 1.00 90.75 87 ALA A C 1
ATOM 673 O O . ALA A 1 87 ? -2.723 -11.617 27.420 1.00 90.75 87 ALA A O 1
ATOM 674 N N . GLU A 1 88 ? -0.865 -10.387 27.523 1.00 88.19 88 GLU A N 1
ATOM 675 C CA . GLU A 1 88 ? -0.268 -11.219 28.573 1.00 88.19 88 GLU A CA 1
ATOM 676 C C . GLU A 1 88 ? -1.054 -11.054 29.885 1.00 88.19 88 GLU A C 1
ATOM 678 O O . GLU A 1 88 ? -0.956 -10.034 30.554 1.00 88.19 88 GLU A O 1
ATOM 683 N N . HIS A 1 89 ? -1.841 -12.074 30.246 1.00 90.25 89 HIS A N 1
ATOM 684 C CA . HIS A 1 89 ? -2.737 -12.079 31.413 1.00 90.25 89 HIS A CA 1
ATOM 685 C C . HIS A 1 89 ? -3.891 -11.064 31.373 1.00 90.25 89 HIS A C 1
ATOM 687 O O . HIS A 1 89 ? -4.514 -10.798 32.404 1.00 90.25 89 HIS A O 1
ATOM 693 N N . SER A 1 90 ? -4.211 -10.509 30.206 1.00 93.38 90 SER A N 1
ATOM 694 C CA . SER A 1 90 ? -5.299 -9.543 30.053 1.00 93.38 90 SER A CA 1
ATOM 695 C C . SER A 1 90 ? -5.983 -9.639 28.688 1.00 93.38 90 SER A C 1
ATOM 697 O O . SER A 1 90 ? -5.578 -10.386 27.796 1.00 93.38 90 SER A O 1
ATOM 699 N N . MET A 1 91 ? -7.077 -8.898 28.542 1.00 95.25 91 MET A N 1
ATOM 700 C CA . MET A 1 91 ? -7.787 -8.683 27.289 1.00 95.25 91 MET A CA 1
ATOM 701 C C . MET A 1 91 ? -7.925 -7.179 27.070 1.00 95.25 91 MET A C 1
ATOM 703 O O . MET A 1 91 ? -8.483 -6.487 27.923 1.00 95.25 91 MET A O 1
ATOM 707 N N . VAL A 1 92 ? -7.467 -6.685 25.924 1.00 97.06 92 VAL A N 1
ATOM 708 C CA . VAL A 1 92 ? -7.697 -5.305 25.492 1.00 97.06 92 VAL A CA 1
ATOM 709 C C . VAL A 1 92 ? -8.988 -5.272 24.686 1.00 97.06 92 VAL A C 1
ATOM 711 O O . VAL A 1 92 ? -9.132 -5.990 23.698 1.00 97.06 92 VAL A O 1
ATOM 714 N N . ILE A 1 93 ? -9.953 -4.471 25.125 1.00 96.94 93 ILE A N 1
ATOM 715 C CA . ILE A 1 93 ? -11.280 -4.364 24.521 1.00 96.94 93 ILE A CA 1
ATOM 716 C C . ILE A 1 93 ? -11.478 -2.934 24.038 1.00 96.94 93 ILE A C 1
ATOM 718 O O . ILE A 1 93 ? -11.392 -1.992 24.824 1.00 96.94 93 ILE A O 1
ATOM 722 N N . VAL A 1 94 ? -11.785 -2.782 22.753 1.00 96.31 94 VAL A N 1
ATOM 723 C CA . VAL A 1 94 ? -12.109 -1.493 22.138 1.00 96.31 94 VAL A CA 1
ATOM 724 C C . VAL A 1 94 ? -13.618 -1.416 21.954 1.00 96.31 94 VAL A C 1
ATOM 726 O O . VAL A 1 94 ? -14.217 -2.276 21.302 1.00 96.31 94 VAL A O 1
ATOM 729 N N . LEU A 1 95 ? -14.227 -0.387 22.534 1.00 96.06 95 LEU A N 1
ATOM 730 C CA . LEU A 1 95 ? -15.634 -0.053 22.375 1.00 96.06 95 LEU A CA 1
ATOM 731 C C . LEU A 1 95 ? -15.752 1.257 21.598 1.00 96.06 95 LEU A C 1
ATOM 733 O O . LEU A 1 95 ? -15.033 2.209 21.900 1.00 96.06 95 LEU A O 1
ATOM 737 N N . ALA A 1 96 ? -16.662 1.316 20.630 1.00 94.38 96 ALA A N 1
ATOM 738 C CA . ALA A 1 96 ? -16.930 2.521 19.850 1.00 94.38 96 ALA A CA 1
ATOM 739 C C . ALA A 1 96 ? -18.335 3.045 20.130 1.00 94.38 96 ALA A C 1
ATOM 741 O O . ALA A 1 96 ? -19.275 2.262 20.273 1.00 94.38 96 ALA A O 1
ATOM 742 N N . GLU A 1 97 ? -18.472 4.367 20.185 1.00 94.75 97 GLU A N 1
ATOM 743 C CA . GLU A 1 97 ? -19.773 5.029 20.192 1.00 94.75 97 GLU A CA 1
ATOM 744 C C . GLU A 1 97 ? -20.557 4.653 18.933 1.00 94.75 97 GLU A C 1
ATOM 746 O O . GLU A 1 97 ? -19.992 4.562 17.844 1.00 94.75 97 GLU A O 1
ATOM 751 N N . THR A 1 98 ? -21.857 4.419 19.082 1.00 92.69 98 THR A N 1
ATOM 752 C CA . THR A 1 98 ? -22.739 4.044 17.977 1.00 92.69 98 THR A CA 1
ATOM 753 C C . THR A 1 98 ? -23.584 5.235 17.546 1.00 92.69 98 THR A C 1
ATOM 755 O O . THR A 1 98 ? -24.291 5.836 18.354 1.00 92.69 98 THR A O 1
ATOM 758 N N . ASP A 1 99 ? -23.562 5.552 16.252 1.00 90.81 99 ASP A N 1
ATOM 759 C CA . ASP A 1 99 ? -24.466 6.538 15.671 1.00 90.81 99 ASP A CA 1
ATOM 760 C C . ASP A 1 99 ? -25.927 6.077 15.838 1.00 90.81 99 ASP A C 1
ATOM 762 O O . ASP A 1 99 ? -26.305 5.028 15.304 1.00 90.81 99 ASP A O 1
ATOM 766 N N . PRO A 1 100 ? -26.791 6.856 16.515 1.00 86.62 100 PRO A N 1
ATOM 767 C CA . PRO A 1 100 ? -28.174 6.464 16.755 1.00 86.62 100 PRO A CA 1
ATOM 768 C C . PRO A 1 100 ? -29.013 6.339 15.473 1.00 86.62 100 PRO A C 1
ATOM 770 O O . PRO A 1 100 ? -30.043 5.659 15.499 1.00 86.62 100 PRO A O 1
ATOM 773 N N . VAL A 1 101 ? -28.620 6.993 14.372 1.00 89.12 101 VAL A N 1
ATOM 774 C CA . VAL A 1 101 ? -29.372 6.984 13.109 1.00 89.12 101 VAL A CA 1
ATOM 775 C C . VAL A 1 101 ? -29.072 5.726 12.303 1.00 89.12 101 VAL A C 1
ATOM 777 O O . VAL A 1 101 ? -29.998 4.971 11.997 1.00 89.12 101 VAL A O 1
ATOM 780 N N . HIS A 1 102 ? -27.801 5.485 11.975 1.00 87.69 102 HIS A N 1
ATOM 781 C CA . HIS A 1 102 ? -27.396 4.371 11.113 1.00 87.69 102 HIS A CA 1
ATOM 782 C C . HIS A 1 102 ? -26.973 3.120 11.883 1.00 87.69 102 HIS A C 1
ATOM 784 O O . HIS A 1 102 ? -26.804 2.073 11.264 1.00 87.69 102 HIS A O 1
ATOM 790 N N . GLN A 1 103 ? -26.861 3.199 13.215 1.00 90.50 103 GLN A N 1
ATOM 791 C CA . GLN A 1 103 ? -26.394 2.107 14.079 1.00 90.50 103 GLN A CA 1
ATOM 792 C C . GLN A 1 103 ? -24.990 1.633 13.674 1.00 90.50 103 GLN A C 1
ATOM 794 O O . GLN A 1 103 ? -24.720 0.438 13.579 1.00 90.50 103 GLN A O 1
ATOM 799 N N . LEU A 1 104 ? -24.114 2.596 13.373 1.00 91.69 104 LEU A N 1
ATOM 800 C CA . LEU A 1 104 ? -22.740 2.363 12.934 1.00 91.69 104 LEU A CA 1
ATOM 801 C C . LEU A 1 104 ? -21.745 2.884 13.972 1.00 91.69 104 LEU A C 1
ATOM 803 O O . LEU A 1 104 ? -21.985 3.947 14.548 1.00 91.69 104 LEU A O 1
ATOM 807 N N . PRO A 1 105 ? -20.605 2.205 14.162 1.00 92.56 105 PRO A N 1
ATOM 808 C CA . PRO A 1 105 ? -19.555 2.684 15.047 1.00 92.56 105 PRO A CA 1
ATOM 809 C C . PRO A 1 105 ? -18.934 3.972 14.503 1.00 92.56 105 PRO A C 1
ATOM 811 O O . PRO A 1 105 ? -18.648 4.086 13.308 1.00 92.56 105 PRO A O 1
ATOM 814 N N . ILE A 1 106 ? -18.702 4.934 15.388 1.00 91.69 106 ILE A N 1
ATOM 815 C CA . ILE A 1 106 ? -18.079 6.216 15.074 1.00 91.69 106 ILE A CA 1
ATOM 816 C C . ILE A 1 106 ? -16.571 6.082 15.318 1.00 91.69 106 ILE A C 1
ATOM 818 O O . ILE A 1 106 ? -16.149 5.834 16.452 1.00 91.69 106 ILE A O 1
ATOM 822 N N . PRO A 1 107 ? -15.724 6.225 14.283 1.00 86.19 107 PRO A N 1
ATOM 823 C CA . PRO A 1 107 ? -14.287 6.110 14.454 1.00 86.19 107 PRO A CA 1
ATOM 824 C C . PRO A 1 107 ? -13.772 7.159 15.440 1.00 86.19 107 PRO A C 1
ATOM 826 O O . PRO A 1 107 ? -14.233 8.296 15.456 1.00 86.19 107 PRO A O 1
ATOM 829 N N . GLY A 1 108 ? -12.817 6.772 16.284 1.00 83.69 108 GLY A N 1
ATOM 830 C CA . GLY A 1 108 ? -12.192 7.686 17.244 1.00 83.69 108 GLY A CA 1
ATOM 831 C C . GLY A 1 108 ? -13.080 8.135 18.414 1.00 83.69 108 GLY A C 1
ATOM 832 O O . GLY A 1 108 ? -12.559 8.777 19.323 1.00 83.69 108 GLY A O 1
ATOM 833 N N . ALA A 1 109 ? -14.367 7.775 18.447 1.00 91.56 109 ALA A N 1
ATOM 834 C CA . ALA A 1 109 ? -15.262 8.012 19.576 1.00 91.56 109 ALA A CA 1
ATOM 835 C C . ALA A 1 109 ? -15.545 6.693 20.305 1.00 91.56 109 ALA A C 1
ATOM 837 O O . ALA A 1 109 ? -15.975 5.712 19.699 1.00 91.56 109 ALA A O 1
ATOM 838 N N . GLY A 1 110 ? -15.275 6.649 21.607 1.00 93.94 110 GLY A N 1
ATOM 839 C CA . GLY A 1 110 ? -15.517 5.472 22.435 1.00 93.94 110 GLY A CA 1
ATOM 840 C C . GLY A 1 110 ? -14.495 5.334 23.552 1.00 93.94 110 GLY A C 1
ATOM 841 O O . GLY A 1 110 ? -14.073 6.323 24.157 1.00 93.94 110 GLY A O 1
ATOM 842 N N . LEU A 1 111 ? -14.093 4.102 23.844 1.00 96.31 111 LEU A N 1
ATOM 843 C CA . LEU A 1 111 ? -13.105 3.813 24.872 1.00 96.31 111 LEU A CA 1
ATOM 844 C C . LEU A 1 111 ? -12.360 2.502 24.622 1.00 96.31 111 LEU A C 1
ATOM 846 O O . LEU A 1 111 ? -12.911 1.538 24.096 1.00 96.31 111 LEU A O 1
ATOM 850 N N . THR A 1 112 ? -11.125 2.450 25.096 1.00 97.19 112 THR A N 1
ATOM 851 C CA . THR A 1 112 ? -10.331 1.226 25.192 1.00 97.19 112 THR A CA 1
ATOM 852 C C . THR A 1 112 ? -10.203 0.849 26.659 1.00 97.19 112 THR A C 1
ATOM 854 O O . THR A 1 112 ? -9.907 1.702 27.493 1.00 97.19 112 THR A O 1
ATOM 857 N N . VAL A 1 113 ? -10.435 -0.419 26.985 1.00 97.25 113 VAL A N 1
ATOM 858 C CA . VAL A 1 113 ? -10.367 -0.954 28.348 1.00 97.25 113 VAL A CA 1
ATOM 859 C C . VAL A 1 113 ? -9.495 -2.198 28.346 1.00 97.25 113 VAL A C 1
ATOM 861 O O . VAL A 1 113 ? -9.746 -3.131 27.587 1.00 97.25 113 VAL A O 1
ATOM 864 N N . GLU A 1 114 ? -8.504 -2.241 29.224 1.00 97.31 114 GLU A N 1
ATOM 865 C CA . GLU A 1 114 ? -7.728 -3.442 29.496 1.00 97.31 114 GLU A CA 1
ATOM 866 C C . GLU A 1 114 ? -8.261 -4.139 30.749 1.00 97.31 114 GLU A C 1
ATOM 868 O O . GLU A 1 114 ? -8.342 -3.552 31.832 1.00 97.31 114 GLU A O 1
ATOM 873 N N . VAL A 1 115 ? -8.636 -5.408 30.595 1.00 95.75 115 VAL A N 1
ATOM 874 C CA . VAL A 1 115 ? -9.188 -6.231 31.671 1.00 95.75 115 VAL A CA 1
ATOM 875 C C . VAL A 1 115 ? -8.253 -7.400 31.935 1.00 95.75 115 VAL A C 1
ATOM 877 O O . VAL A 1 115 ? -8.115 -8.291 31.100 1.00 95.75 115 VAL A O 1
ATOM 880 N N . HIS A 1 116 ? -7.639 -7.429 33.114 1.00 94.75 116 HIS A N 1
ATOM 881 C CA . HIS A 1 116 ? -6.813 -8.548 33.557 1.00 94.75 116 HIS A CA 1
ATOM 882 C C . HIS A 1 116 ? -7.664 -9.812 33.769 1.00 94.75 116 HIS A C 1
ATOM 884 O O . HIS A 1 116 ? -8.846 -9.730 34.119 1.00 94.75 116 HIS A O 1
ATOM 890 N N . ASP A 1 117 ? -7.056 -10.996 33.653 1.00 90.94 117 ASP A N 1
ATOM 891 C CA . ASP A 1 117 ? -7.705 -12.305 33.825 1.00 90.94 117 ASP A CA 1
ATOM 892 C C . ASP A 1 117 ? -8.506 -12.411 35.135 1.00 90.94 117 ASP A C 1
ATOM 894 O O . ASP A 1 117 ? -9.536 -13.082 35.204 1.00 90.94 117 ASP A O 1
ATOM 898 N N . SER A 1 118 ? -8.055 -11.713 36.183 1.00 91.06 118 SER A N 1
ATOM 899 C CA . SER A 1 118 ? -8.721 -11.638 37.492 1.00 91.06 118 SER A CA 1
ATOM 900 C C . SER A 1 118 ? -10.077 -10.923 37.487 1.00 91.06 118 SER A C 1
ATOM 902 O O . SER A 1 118 ? -10.801 -11.016 38.481 1.00 91.06 118 SER A O 1
ATOM 904 N N . GLY A 1 119 ? -10.424 -10.227 36.403 1.00 90.94 119 GLY A N 1
ATOM 905 C CA . GLY A 1 119 ? -11.629 -9.412 36.280 1.00 90.94 119 GLY A CA 1
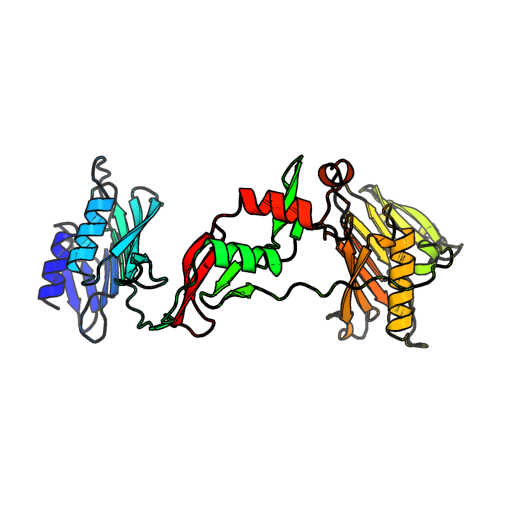ATOM 906 C C . GLY A 1 119 ? -11.477 -7.961 36.743 1.00 90.94 119 GLY A C 1
ATOM 907 O O . GLY A 1 119 ? -12.484 -7.294 36.972 1.00 90.94 119 GLY A O 1
ATOM 908 N N . VAL A 1 120 ? -10.244 -7.488 36.922 1.00 93.31 120 VAL A N 1
ATOM 909 C CA . VAL A 1 120 ? -9.923 -6.103 37.299 1.00 93.31 120 VAL A CA 1
ATOM 910 C C . VAL A 1 120 ? -9.572 -5.310 36.046 1.00 93.31 120 VAL A C 1
ATOM 912 O O . VAL A 1 120 ? -8.912 -5.843 35.156 1.00 93.31 120 VAL A O 1
ATOM 915 N N . ILE A 1 121 ? -9.984 -4.043 35.993 1.00 95.44 121 ILE A N 1
ATOM 916 C CA . ILE A 1 121 ? -9.562 -3.132 34.926 1.00 95.44 121 ILE A CA 1
ATOM 917 C C . ILE A 1 121 ? -8.208 -2.545 35.306 1.00 95.44 121 ILE A C 1
ATOM 919 O O . ILE A 1 121 ? -8.092 -1.883 36.340 1.00 95.44 121 ILE A O 1
ATOM 923 N N . THR A 1 122 ? -7.196 -2.820 34.490 1.00 95.56 122 THR A N 1
ATOM 924 C CA . THR A 1 122 ? -5.825 -2.339 34.701 1.00 95.56 122 THR A CA 1
ATOM 925 C C . THR A 1 122 ? -5.567 -1.041 33.960 1.00 95.56 122 THR A C 1
ATOM 927 O O . THR A 1 122 ? -4.884 -0.178 34.491 1.00 95.56 122 THR A O 1
ATOM 930 N N . ALA A 1 123 ? -6.184 -0.841 32.800 1.00 97.12 123 ALA A N 1
ATOM 931 C CA . ALA A 1 123 ? -6.092 0.419 32.081 1.00 97.12 123 ALA A CA 1
ATOM 932 C C . ALA A 1 123 ? -7.419 0.770 31.413 1.00 97.12 123 ALA A C 1
ATOM 934 O O . ALA A 1 123 ? -8.197 -0.104 31.021 1.00 97.12 123 ALA A O 1
ATOM 935 N N . ALA A 1 124 ? -7.684 2.063 31.270 1.00 97.56 124 ALA A N 1
ATOM 936 C CA . ALA A 1 124 ? -8.779 2.551 30.448 1.00 97.56 124 ALA A CA 1
ATOM 937 C C . ALA A 1 124 ? -8.417 3.892 29.819 1.00 97.56 124 ALA A C 1
ATOM 939 O O . ALA A 1 124 ? -7.844 4.750 30.481 1.00 97.56 124 ALA A O 1
ATOM 940 N N . GLN A 1 125 ? -8.822 4.097 28.572 1.00 97.06 125 GLN A N 1
ATOM 941 C CA . GLN A 1 125 ? -8.681 5.356 27.854 1.00 97.06 125 GLN A CA 1
ATOM 942 C C . GLN A 1 125 ? -10.009 5.689 27.185 1.00 97.06 125 GLN A C 1
ATOM 944 O O . GLN A 1 125 ? -10.524 4.898 26.399 1.00 97.06 125 GLN A O 1
ATOM 949 N N . LEU A 1 126 ? -10.567 6.854 27.492 1.00 95.31 126 LEU A N 1
ATOM 950 C CA . LEU A 1 126 ? -11.780 7.374 26.880 1.00 95.31 126 LEU A CA 1
ATOM 951 C C . LEU A 1 126 ? -11.397 8.356 25.775 1.00 95.31 126 LEU A C 1
ATOM 953 O O . LEU A 1 126 ? -10.596 9.272 25.978 1.00 95.31 126 LEU A O 1
ATOM 957 N N . SER A 1 127 ? -12.028 8.189 24.621 1.00 90.19 127 SER A N 1
ATOM 958 C CA . SER A 1 127 ? -11.899 9.069 23.468 1.00 90.19 127 SER A CA 1
ATOM 959 C C . SER A 1 127 ? -13.216 9.817 23.285 1.00 90.19 127 SER A C 1
ATOM 961 O O . SER A 1 127 ? -14.219 9.266 22.830 1.00 90.19 127 SER A O 1
ATOM 963 N N . ARG A 1 128 ? -13.221 11.086 23.707 1.00 83.62 128 ARG A N 1
ATOM 964 C CA . ARG A 1 128 ? -14.371 12.008 23.631 1.00 83.62 128 ARG A CA 1
ATOM 965 C C . ARG A 1 128 ? -14.087 13.180 22.698 1.00 83.62 128 ARG A C 1
ATOM 967 O O . ARG A 1 128 ? -14.387 14.332 23.011 1.00 83.62 128 ARG A O 1
ATOM 974 N N . ILE A 1 129 ? -13.414 12.895 21.591 1.00 80.94 129 ILE A N 1
ATOM 975 C CA . ILE A 1 129 ? -13.026 13.929 20.640 1.00 80.94 129 ILE A CA 1
ATOM 976 C C . ILE A 1 129 ? -14.313 14.486 20.007 1.00 80.94 129 ILE A C 1
ATOM 978 O O . ILE A 1 129 ? -15.112 13.695 19.505 1.00 80.94 129 ILE A O 1
ATOM 982 N N . PRO A 1 130 ? -14.577 15.806 20.070 1.00 86.31 130 PRO A N 1
ATOM 983 C CA . PRO A 1 130 ? -15.783 16.376 19.483 1.00 86.31 130 PRO A CA 1
ATOM 984 C C . PRO A 1 130 ? -15.796 16.129 17.981 1.00 86.31 130 PRO A C 1
ATOM 986 O O . PRO A 1 130 ? -14.907 16.606 17.292 1.00 86.31 130 PRO A O 1
ATOM 989 N N . TYR A 1 131 ? -16.815 15.445 17.473 1.00 89.81 131 TYR A N 1
ATOM 990 C CA . TYR A 1 131 ? -16.890 15.079 16.064 1.00 89.81 131 TYR A CA 1
ATOM 991 C C . TYR A 1 131 ? -18.128 15.650 15.372 1.00 89.81 131 TYR A C 1
ATOM 993 O O . TYR A 1 131 ? -19.102 16.078 16.000 1.00 89.81 131 TYR A O 1
ATOM 1001 N N . LYS A 1 132 ? -18.104 15.634 14.038 1.00 90.69 132 LYS A N 1
ATOM 1002 C CA . LYS A 1 132 ? -19.256 15.959 13.197 1.00 90.69 132 LYS A CA 1
ATOM 1003 C C . LYS A 1 132 ? -19.517 14.847 12.189 1.00 90.69 132 LYS A C 1
ATOM 1005 O O . LYS A 1 132 ? -18.697 14.596 11.310 1.00 90.69 132 LYS A O 1
ATOM 1010 N N . LEU A 1 133 ? -20.705 14.256 12.279 1.00 90.25 133 LEU A N 1
ATOM 1011 C CA . LEU A 1 133 ? -21.218 13.320 11.284 1.00 90.25 133 LEU A CA 1
ATOM 1012 C C . LEU A 1 133 ? -21.866 14.096 10.135 1.00 90.25 133 LEU A C 1
ATOM 1014 O O . LEU A 1 133 ? -22.761 14.922 10.342 1.00 90.25 133 LEU A O 1
ATOM 1018 N N . ILE A 1 134 ? -21.385 13.861 8.922 1.00 88.00 134 ILE A N 1
ATOM 1019 C CA . ILE A 1 134 ? -21.904 14.447 7.691 1.00 88.00 134 ILE A CA 1
ATOM 1020 C C . ILE A 1 134 ? -22.749 13.383 7.005 1.00 88.00 134 ILE A C 1
ATOM 1022 O O . ILE A 1 134 ? -22.248 12.537 6.267 1.00 88.00 134 ILE A O 1
ATOM 1026 N N . ASP A 1 135 ? -24.048 13.452 7.273 1.00 81.31 135 ASP A N 1
ATOM 1027 C CA . ASP A 1 135 ? -25.059 12.634 6.615 1.00 81.31 135 ASP A CA 1
ATOM 1028 C C . ASP A 1 135 ? -25.771 13.431 5.510 1.00 81.31 135 ASP A C 1
ATOM 1030 O O . ASP A 1 135 ? -25.936 14.654 5.606 1.00 81.31 135 ASP A O 1
ATOM 1034 N N . ARG A 1 136 ? -26.208 12.744 4.454 1.00 73.88 136 ARG A N 1
ATOM 1035 C CA . ARG A 1 136 ? -26.971 13.329 3.345 1.00 73.88 136 ARG A CA 1
ATOM 1036 C C . ARG A 1 136 ? -28.393 12.776 3.351 1.00 73.88 136 ARG A C 1
ATOM 1038 O O . ARG A 1 136 ? -28.611 11.594 3.565 1.00 73.88 136 ARG A O 1
ATOM 1045 N N . GLU A 1 137 ? -29.373 13.629 3.043 1.00 68.00 137 GLU A N 1
ATOM 1046 C CA . GLU A 1 137 ? -30.809 13.306 3.175 1.00 68.00 137 GLU A CA 1
ATOM 1047 C C . GLU A 1 137 ? -31.288 12.093 2.351 1.00 68.00 137 GLU A C 1
ATOM 1049 O O . GLU A 1 137 ? -32.346 11.538 2.647 1.00 68.00 137 GLU A O 1
ATOM 1054 N N . ALA A 1 138 ? -30.544 11.676 1.324 1.00 76.25 138 ALA A N 1
ATOM 1055 C CA . ALA A 1 138 ? -30.842 10.488 0.533 1.00 76.25 138 ALA A CA 1
ATOM 1056 C C . ALA A 1 138 ? -29.599 9.596 0.443 1.00 76.25 138 ALA A C 1
ATOM 1058 O O . ALA A 1 138 ? -28.673 9.886 -0.313 1.00 76.25 138 ALA A O 1
ATOM 1059 N N . VAL A 1 139 ? -29.604 8.508 1.210 1.00 80.31 139 VAL A N 1
ATOM 1060 C CA . VAL A 1 139 ? -28.616 7.433 1.108 1.00 80.31 139 VAL A CA 1
ATOM 1061 C C . VAL A 1 139 ? -29.017 6.537 -0.061 1.00 80.31 139 VAL A C 1
ATOM 1063 O O . VAL A 1 139 ? -30.121 5.986 -0.066 1.00 80.31 139 VAL A O 1
ATOM 1066 N N . MET A 1 140 ? -28.151 6.420 -1.068 1.00 88.25 140 MET A N 1
ATOM 1067 C CA . MET A 1 140 ? -28.356 5.454 -2.152 1.00 88.25 140 MET A CA 1
ATOM 1068 C C . MET A 1 140 ? -28.365 4.023 -1.623 1.00 88.25 140 MET A C 1
ATOM 1070 O O . MET A 1 140 ? -27.769 3.749 -0.582 1.00 88.25 140 MET A O 1
ATOM 1074 N N . ASP A 1 141 ? -29.016 3.103 -2.331 1.00 90.12 141 ASP A N 1
ATOM 1075 C CA . ASP A 1 141 ? -28.977 1.698 -1.937 1.00 90.12 141 ASP A CA 1
ATOM 1076 C C . ASP A 1 141 ? -27.621 1.043 -2.263 1.00 90.12 141 ASP A C 1
ATOM 1078 O O . ASP A 1 141 ? -26.850 1.513 -3.103 1.00 90.12 141 ASP A O 1
ATOM 1082 N N . MET A 1 142 ? -27.317 -0.049 -1.560 1.00 91.19 142 MET A N 1
ATOM 1083 C CA . MET A 1 142 ? -26.043 -0.764 -1.679 1.00 91.19 142 MET A CA 1
ATOM 1084 C C . MET A 1 142 ? -25.791 -1.310 -3.094 1.00 91.19 142 MET A C 1
ATOM 1086 O O . MET A 1 142 ? -24.647 -1.328 -3.546 1.00 91.19 142 MET A O 1
ATOM 1090 N N . GLU A 1 143 ? -26.830 -1.755 -3.805 1.00 92.25 143 GLU A N 1
ATOM 1091 C CA . GLU A 1 143 ? -26.683 -2.309 -5.155 1.00 92.25 143 GLU A CA 1
ATOM 1092 C C . GLU A 1 143 ? -26.412 -1.197 -6.178 1.00 92.25 143 GLU A C 1
ATOM 1094 O O . GLU A 1 143 ? -25.601 -1.373 -7.091 1.00 92.25 143 GLU A O 1
ATOM 1099 N N . GLU A 1 144 ? -27.016 -0.020 -5.997 1.00 92.81 144 GLU A N 1
ATOM 1100 C CA . GLU A 1 144 ? -26.691 1.184 -6.759 1.00 92.81 144 GLU A CA 1
ATOM 1101 C C . GLU A 1 144 ? -25.237 1.617 -6.515 1.00 92.81 144 GLU A C 1
ATOM 1103 O O . GLU A 1 144 ? -24.494 1.821 -7.481 1.00 92.81 144 GLU A O 1
ATOM 1108 N N . ALA A 1 145 ? -24.797 1.673 -5.252 1.00 92.81 145 ALA A N 1
ATOM 1109 C CA . ALA A 1 145 ? -23.411 1.984 -4.889 1.00 92.81 145 ALA A CA 1
ATOM 1110 C C . ALA A 1 145 ? -22.423 0.993 -5.520 1.00 92.81 145 ALA A C 1
ATOM 1112 O O . ALA A 1 145 ? -21.424 1.385 -6.125 1.00 92.81 145 ALA A O 1
ATOM 1113 N N . LYS A 1 146 ? -22.736 -0.302 -5.465 1.00 93.62 146 LYS A N 1
ATOM 1114 C CA . LYS A 1 146 ? -21.949 -1.362 -6.099 1.00 93.62 146 LYS A CA 1
ATOM 1115 C C . LYS A 1 146 ? -21.865 -1.191 -7.613 1.00 93.62 146 LYS A C 1
ATOM 1117 O O . LYS A 1 146 ? -20.786 -1.332 -8.189 1.00 93.62 146 LYS A O 1
ATOM 1122 N N . GLY A 1 147 ? -22.979 -0.848 -8.258 1.00 92.94 147 GLY A N 1
ATOM 1123 C CA . GLY A 1 147 ? -23.022 -0.549 -9.687 1.00 92.94 147 GLY A CA 1
ATOM 1124 C C . GLY A 1 147 ? -22.145 0.647 -10.065 1.00 92.94 147 GLY A C 1
ATOM 1125 O O . GLY A 1 147 ? -21.401 0.570 -11.043 1.00 92.94 147 GLY A O 1
ATOM 1126 N N . LYS A 1 148 ? -22.182 1.724 -9.271 1.00 92.75 148 LYS A N 1
ATOM 1127 C CA . LYS A 1 148 ? -21.322 2.908 -9.440 1.00 92.75 148 LYS A CA 1
ATOM 1128 C C . LYS A 1 148 ? -19.848 2.564 -9.287 1.00 92.75 148 LYS A C 1
ATOM 1130 O O . LYS A 1 148 ? -19.051 2.889 -10.165 1.00 92.75 148 LYS A O 1
ATOM 1135 N N . LEU A 1 149 ? -19.519 1.820 -8.232 1.00 92.69 149 LEU A N 1
ATOM 1136 C CA . LEU A 1 149 ? -18.162 1.369 -7.965 1.00 92.69 149 LEU A CA 1
ATOM 1137 C C . LEU A 1 149 ? -17.610 0.567 -9.140 1.00 92.69 149 LEU A C 1
ATOM 1139 O O . LEU A 1 149 ? -16.557 0.889 -9.670 1.00 92.69 149 LEU A O 1
ATOM 1143 N N . LEU A 1 150 ? -18.344 -0.447 -9.597 1.00 92.50 150 LEU A N 1
ATOM 1144 C CA . LEU A 1 150 ? -17.923 -1.290 -10.714 1.00 92.50 150 LEU A CA 1
ATOM 1145 C C . LEU A 1 150 ? -17.842 -0.521 -12.035 1.00 92.50 150 LEU A C 1
ATOM 1147 O O . LEU A 1 150 ? -17.049 -0.888 -12.901 1.00 92.50 150 LEU A O 1
ATOM 1151 N N . ALA A 1 151 ? -18.652 0.520 -12.229 1.00 90.94 151 ALA A N 1
ATOM 1152 C CA . ALA A 1 151 ? -18.606 1.331 -13.439 1.00 90.94 151 ALA A CA 1
ATOM 1153 C C . ALA A 1 151 ? -17.306 2.144 -13.527 1.00 90.94 151 ALA A C 1
ATOM 1155 O O . ALA A 1 151 ? -16.662 2.129 -14.578 1.00 90.94 151 ALA A O 1
ATOM 1156 N N . GLU A 1 152 ? -16.904 2.789 -12.432 1.00 88.75 152 GLU A N 1
ATOM 1157 C CA . GLU A 1 152 ? -15.794 3.752 -12.402 1.00 88.75 152 GLU A CA 1
ATOM 1158 C C . GLU A 1 152 ? -14.457 3.148 -11.948 1.00 88.75 152 GLU A C 1
ATOM 1160 O O . GLU A 1 152 ? -13.397 3.600 -12.378 1.00 88.75 152 GLU A O 1
ATOM 1165 N N . ALA A 1 153 ? -14.476 2.100 -11.122 1.00 89.50 153 ALA A N 1
ATOM 1166 C CA . ALA A 1 153 ? -13.261 1.474 -10.624 1.00 89.50 153 ALA A CA 1
ATOM 1167 C C . ALA A 1 153 ? -12.508 0.715 -11.727 1.00 89.50 153 ALA A C 1
ATOM 1169 O O . ALA A 1 153 ? -13.085 -0.038 -12.528 1.00 89.50 153 ALA A O 1
ATOM 1170 N N . SER A 1 154 ? -11.185 0.879 -11.714 1.00 89.50 154 SER A N 1
ATOM 1171 C CA . SER A 1 154 ? -10.267 0.091 -12.529 1.00 89.50 154 SER A CA 1
ATOM 1172 C C . SER A 1 154 ? -10.204 -1.342 -12.011 1.00 89.50 154 SER A C 1
ATOM 1174 O O . SER A 1 154 ? -10.052 -1.579 -10.811 1.00 89.50 154 SER A O 1
ATOM 1176 N N . VAL A 1 155 ? -10.299 -2.295 -12.935 1.00 92.88 155 VAL A N 1
ATOM 1177 C CA . VAL A 1 155 ? -10.010 -3.706 -12.667 1.00 92.88 155 VAL A CA 1
ATOM 1178 C C . VAL A 1 155 ? -8.522 -3.930 -12.850 1.00 92.88 155 VAL A C 1
ATOM 1180 O O . VAL A 1 155 ? -7.947 -3.422 -13.810 1.00 92.88 155 VAL A O 1
ATOM 1183 N N . ILE A 1 156 ? -7.933 -4.715 -11.960 1.00 94.38 156 ILE A N 1
ATOM 1184 C CA . ILE A 1 156 ? -6.551 -5.171 -12.038 1.00 94.38 156 ILE A CA 1
ATOM 1185 C C . ILE A 1 156 ? -6.506 -6.698 -11.977 1.00 94.38 156 ILE A C 1
ATOM 1187 O O . ILE A 1 156 ? -7.422 -7.350 -11.466 1.00 94.38 156 ILE A O 1
ATOM 1191 N N . LEU A 1 157 ? -5.442 -7.260 -12.534 1.00 95.19 157 LEU A N 1
ATOM 1192 C CA . LEU A 1 157 ? -5.129 -8.679 -12.489 1.00 95.19 157 LEU A CA 1
ATOM 1193 C C . LEU A 1 157 ? -3.956 -8.887 -11.531 1.00 95.19 157 LEU A C 1
ATOM 1195 O O . LEU A 1 157 ? -2.893 -8.319 -11.745 1.00 95.19 157 LEU A O 1
ATOM 1199 N N . ALA A 1 158 ? -4.139 -9.694 -10.495 1.00 94.25 158 ALA A N 1
ATOM 1200 C CA . ALA A 1 158 ? -3.135 -9.924 -9.463 1.00 94.25 158 ALA A CA 1
ATOM 1201 C C . ALA A 1 158 ? -2.800 -11.410 -9.326 1.00 94.25 158 ALA A C 1
ATOM 1203 O O . ALA A 1 158 ? -3.626 -12.277 -9.627 1.00 94.25 158 ALA A O 1
ATOM 1204 N N . ALA A 1 159 ? -1.583 -11.701 -8.871 1.00 93.50 159 ALA A N 1
ATOM 1205 C CA . ALA A 1 159 ? -1.167 -13.044 -8.493 1.00 93.50 159 ALA A CA 1
ATOM 1206 C C . ALA A 1 159 ? -1.378 -13.241 -6.984 1.00 93.50 159 ALA A C 1
ATOM 1208 O O . ALA A 1 159 ? -0.686 -12.641 -6.168 1.00 93.50 159 ALA A O 1
ATOM 1209 N N . GLU A 1 160 ? -2.314 -14.111 -6.608 1.00 92.12 160 GLU A N 1
ATOM 1210 C CA . GLU A 1 160 ? -2.562 -14.499 -5.218 1.00 92.12 160 GLU A CA 1
ATOM 1211 C C . GLU A 1 160 ? -2.124 -15.954 -5.013 1.00 92.12 160 GLU A C 1
ATOM 1213 O O . GLU A 1 160 ? -2.871 -16.910 -5.256 1.00 92.12 160 GLU A O 1
ATOM 1218 N N . GLY A 1 161 ? -0.860 -16.125 -4.614 1.00 87.88 161 GLY A N 1
ATOM 1219 C CA . GLY A 1 161 ? -0.196 -17.428 -4.621 1.00 87.88 161 GLY A CA 1
ATOM 1220 C C . GLY A 1 161 ? -0.126 -17.994 -6.042 1.00 87.88 161 GLY A C 1
ATOM 1221 O O . GLY A 1 161 ? 0.273 -17.307 -6.979 1.00 87.88 161 GLY A O 1
ATOM 1222 N N . ASP A 1 162 ? -0.579 -19.233 -6.223 1.00 87.94 162 ASP A N 1
ATOM 1223 C CA . ASP A 1 162 ? -0.528 -19.923 -7.521 1.00 87.94 162 ASP A CA 1
ATOM 1224 C C . ASP A 1 162 ? -1.696 -19.564 -8.464 1.00 87.94 162 ASP A C 1
ATOM 1226 O O . ASP A 1 162 ? -1.926 -20.255 -9.460 1.00 87.94 162 ASP A O 1
ATOM 1230 N N . LYS A 1 163 ? -2.490 -18.531 -8.151 1.00 91.56 163 LYS A N 1
ATOM 1231 C CA . LYS A 1 163 ? -3.693 -18.168 -8.914 1.00 91.56 163 LYS A CA 1
ATOM 1232 C C . LYS A 1 163 ? -3.661 -16.729 -9.394 1.00 91.56 163 LYS A C 1
ATOM 1234 O O . LYS A 1 163 ? -3.261 -15.830 -8.665 1.00 91.56 163 LYS A O 1
ATOM 1239 N N . ALA A 1 164 ? -4.170 -16.526 -10.600 1.00 93.44 164 ALA A N 1
ATOM 1240 C CA . ALA A 1 164 ? -4.505 -15.211 -11.107 1.00 93.44 164 ALA A CA 1
ATOM 1241 C C . ALA A 1 164 ? -5.924 -14.829 -10.656 1.00 93.44 164 ALA A C 1
ATOM 1243 O O . ALA A 1 164 ? -6.862 -15.618 -10.800 1.00 93.44 164 ALA A O 1
ATOM 1244 N N . VAL A 1 165 ? -6.081 -13.631 -10.101 1.00 93.81 165 VAL A N 1
ATOM 1245 C CA . VAL A 1 165 ? -7.352 -13.125 -9.574 1.00 93.81 165 VAL A CA 1
ATOM 1246 C C . VAL A 1 165 ? -7.625 -11.738 -10.141 1.00 93.81 165 VAL A C 1
ATOM 1248 O O . VAL A 1 165 ? -6.750 -10.875 -10.170 1.00 93.81 165 VAL A O 1
ATOM 1251 N N . TYR A 1 166 ? -8.858 -11.522 -10.594 1.00 94.25 166 TYR A N 1
ATOM 1252 C CA . TYR A 1 166 ? -9.344 -10.197 -10.960 1.00 94.25 166 TYR A CA 1
ATOM 1253 C C . TYR A 1 166 ? -9.911 -9.507 -9.724 1.00 94.25 166 TYR A C 1
ATOM 1255 O O . TYR A 1 166 ? -10.839 -10.024 -9.099 1.00 94.25 166 TYR A O 1
ATOM 1263 N N . LYS A 1 167 ? -9.391 -8.322 -9.401 1.00 93.75 167 LYS A N 1
ATOM 1264 C CA . LYS A 1 167 ? -9.887 -7.482 -8.304 1.00 93.75 167 LYS A CA 1
ATOM 1265 C C . LYS A 1 167 ? -10.038 -6.030 -8.755 1.00 93.75 167 LYS A C 1
ATOM 1267 O O . LYS A 1 167 ? -9.555 -5.639 -9.817 1.00 93.75 167 LYS A O 1
ATOM 1272 N N . LEU A 1 168 ? -10.767 -5.228 -7.983 1.00 92.25 168 LEU A N 1
ATOM 1273 C CA . LEU A 1 168 ? -10.719 -3.773 -8.150 1.00 92.25 168 LEU A CA 1
ATOM 1274 C C . LEU A 1 168 ? -9.403 -3.260 -7.574 1.00 92.25 168 LEU A C 1
ATOM 1276 O O . LEU A 1 168 ? -8.967 -3.786 -6.551 1.00 92.25 168 LEU A O 1
ATOM 1280 N N . SER A 1 169 ? -8.830 -2.223 -8.191 1.00 90.00 169 SER A N 1
ATOM 1281 C CA . SER A 1 169 ? -7.635 -1.541 -7.677 1.00 90.00 169 SER A CA 1
ATOM 1282 C C . SER A 1 169 ? -7.761 -1.254 -6.178 1.00 90.00 169 SER A C 1
ATOM 1284 O O . SER A 1 169 ? -8.808 -0.788 -5.718 1.00 90.00 169 SER A O 1
ATOM 1286 N N . ASP A 1 170 ? -6.695 -1.506 -5.422 1.00 86.00 170 ASP A N 1
ATOM 1287 C CA . ASP A 1 170 ? -6.653 -1.267 -3.974 1.00 86.00 170 ASP A CA 1
ATOM 1288 C C . ASP A 1 170 ? -6.687 0.231 -3.633 1.00 86.00 170 ASP A C 1
ATOM 1290 O O . ASP A 1 170 ? -6.995 0.618 -2.508 1.00 86.00 170 ASP A O 1
ATOM 1294 N N . GLN A 1 171 ? -6.480 1.094 -4.632 1.00 86.56 171 GLN A N 1
ATOM 1295 C CA . GLN A 1 171 ? -6.686 2.533 -4.499 1.00 86.56 171 GLN A CA 1
ATOM 1296 C C . GLN A 1 171 ? -8.160 2.911 -4.340 1.00 86.56 171 GLN A C 1
ATOM 1298 O O . GLN A 1 171 ? -8.464 4.007 -3.881 1.00 86.56 171 GLN A O 1
ATOM 1303 N N . VAL A 1 172 ? -9.087 2.035 -4.732 1.00 87.62 172 VAL A N 1
ATOM 1304 C CA . VAL A 1 172 ? -10.526 2.273 -4.642 1.00 87.62 172 VAL A CA 1
ATOM 1305 C C . VAL A 1 172 ? -11.045 1.753 -3.304 1.00 87.62 172 VAL A C 1
ATOM 1307 O O . VAL A 1 172 ? -11.162 0.540 -3.108 1.00 87.62 172 VAL A O 1
ATOM 1310 N N . ILE A 1 173 ? -11.416 2.674 -2.414 1.00 86.50 173 ILE A N 1
ATOM 1311 C CA . ILE A 1 173 ? -11.862 2.371 -1.044 1.00 86.50 173 ILE A CA 1
ATOM 1312 C C . ILE A 1 173 ? -13.362 2.063 -1.007 1.00 86.50 173 ILE A C 1
ATOM 1314 O O . ILE A 1 173 ? -13.815 1.173 -0.284 1.00 86.50 173 ILE A O 1
ATOM 1318 N N . GLY A 1 174 ? -14.151 2.806 -1.785 1.00 90.75 174 GLY A N 1
ATOM 1319 C CA . GLY A 1 174 ? -15.600 2.781 -1.652 1.00 90.75 174 GLY A CA 1
ATOM 1320 C C . GLY A 1 174 ? -16.324 3.799 -2.520 1.00 90.75 174 GLY A C 1
ATOM 1321 O O . GLY A 1 174 ? -15.765 4.331 -3.477 1.00 90.75 174 GLY A O 1
ATOM 1322 N N . VAL A 1 175 ? -17.580 4.069 -2.176 1.00 92.12 175 VAL A N 1
ATOM 1323 C CA . VAL A 1 175 ? -18.438 5.055 -2.844 1.00 92.12 175 VAL A CA 1
ATOM 1324 C C . VAL A 1 175 ? -19.141 5.897 -1.793 1.00 92.12 175 VAL A C 1
ATOM 1326 O O . VAL A 1 175 ? -19.740 5.364 -0.858 1.00 92.12 175 VAL A O 1
ATOM 1329 N N . HIS A 1 176 ? -19.092 7.213 -1.954 1.00 90.00 176 HIS A N 1
ATOM 1330 C CA . HIS A 1 176 ? -19.907 8.129 -1.167 1.00 90.00 176 HIS A CA 1
ATOM 1331 C C . HIS A 1 176 ? -21.397 7.836 -1.372 1.00 90.00 176 HIS A C 1
ATOM 1333 O O . HIS A 1 176 ? -21.822 7.324 -2.407 1.00 90.00 176 HIS A O 1
ATOM 1339 N N . THR A 1 177 ? -22.232 8.230 -0.415 1.00 86.75 177 THR A N 1
ATOM 1340 C CA . THR A 1 177 ? -23.694 8.069 -0.528 1.00 86.75 177 THR A CA 1
ATOM 1341 C C . THR A 1 177 ? -24.320 8.833 -1.703 1.00 86.75 177 THR A C 1
ATOM 1343 O O . THR A 1 177 ? -25.457 8.549 -2.074 1.00 86.75 177 THR A O 1
ATOM 1346 N N . ASP A 1 178 ? -23.583 9.762 -2.326 1.00 84.25 178 ASP A N 1
ATOM 1347 C CA . ASP A 1 178 ? -23.978 10.478 -3.546 1.00 84.25 178 ASP A CA 1
ATOM 1348 C C . ASP A 1 178 ? -23.563 9.790 -4.861 1.00 84.25 178 ASP A C 1
ATOM 1350 O O . ASP A 1 178 ? -23.911 10.268 -5.944 1.00 84.25 178 ASP A O 1
ATOM 1354 N N . GLY A 1 179 ? -22.850 8.664 -4.778 1.00 85.69 179 GLY A N 1
ATOM 1355 C CA . GLY A 1 179 ? -22.400 7.878 -5.924 1.00 85.69 179 GLY A CA 1
ATOM 1356 C C . GLY A 1 179 ? -21.001 8.199 -6.434 1.00 85.69 179 GLY A C 1
ATOM 1357 O O . GLY A 1 179 ? -20.584 7.572 -7.405 1.00 85.69 179 GLY A O 1
ATOM 1358 N N . THR A 1 180 ? -20.281 9.137 -5.817 1.00 88.69 180 THR A N 1
ATOM 1359 C CA . THR A 1 180 ? -18.890 9.449 -6.176 1.00 88.69 180 THR A CA 1
ATOM 1360 C C . THR A 1 180 ? -17.945 8.376 -5.630 1.00 88.69 180 THR A C 1
ATOM 1362 O O . THR A 1 180 ? -18.023 8.035 -4.450 1.00 88.69 180 THR A O 1
ATOM 1365 N N . VAL A 1 181 ? -17.035 7.845 -6.453 1.00 89.75 181 VAL A N 1
ATOM 1366 C CA . VAL A 1 181 ? -16.041 6.857 -5.996 1.00 89.75 181 VAL A CA 1
ATOM 1367 C C . VAL A 1 181 ? -14.946 7.517 -5.155 1.00 89.75 181 VAL A C 1
ATOM 1369 O O . VAL A 1 181 ? -14.403 8.561 -5.516 1.00 89.75 181 VAL A O 1
ATOM 1372 N N . LEU A 1 182 ? -14.619 6.880 -4.031 1.00 87.94 182 LEU A N 1
ATOM 1373 C CA . LEU A 1 182 ? -13.577 7.302 -3.105 1.00 87.94 182 LEU A CA 1
ATOM 1374 C C . LEU A 1 182 ? -12.266 6.566 -3.404 1.00 87.94 182 LEU A C 1
ATOM 1376 O O . LEU A 1 182 ? -12.221 5.331 -3.415 1.00 87.94 182 LEU A O 1
ATOM 1380 N N . TYR A 1 183 ? -11.196 7.342 -3.578 1.00 86.00 183 TYR A N 1
ATOM 1381 C CA . TYR A 1 183 ? -9.847 6.846 -3.840 1.00 86.00 183 TYR A CA 1
ATOM 1382 C C . TYR A 1 183 ? -8.882 7.234 -2.711 1.00 86.00 183 TYR A C 1
ATOM 1384 O O . TYR A 1 183 ? -8.946 8.364 -2.223 1.00 86.00 183 TYR A O 1
ATOM 1392 N N . THR A 1 184 ? -7.960 6.342 -2.329 1.00 84.69 184 THR A N 1
ATOM 1393 C CA . THR A 1 184 ? -6.789 6.721 -1.509 1.00 84.69 184 THR A CA 1
ATOM 1394 C C . THR A 1 184 ? -5.887 7.657 -2.308 1.00 84.69 184 THR A C 1
ATOM 1396 O O . THR A 1 184 ? -5.506 8.730 -1.841 1.00 84.69 184 THR A O 1
ATOM 1399 N N . GLU A 1 185 ? -5.613 7.261 -3.549 1.00 82.31 185 GLU A N 1
ATOM 1400 C CA . GLU A 1 185 ? -4.796 7.958 -4.530 1.00 82.31 185 GLU A CA 1
ATOM 1401 C C . GLU A 1 185 ? -5.419 7.791 -5.914 1.00 82.31 185 GLU A C 1
ATOM 1403 O O . GLU A 1 185 ? -6.036 6.768 -6.218 1.00 82.31 185 GLU A O 1
ATOM 1408 N N . LEU A 1 186 ? -5.277 8.808 -6.764 1.00 80.06 186 LEU A N 1
ATOM 1409 C CA . LEU A 1 186 ? -5.764 8.693 -8.133 1.00 80.06 186 LEU A CA 1
ATOM 1410 C C . LEU A 1 186 ? -4.933 7.641 -8.880 1.00 80.06 186 LEU A C 1
ATOM 1412 O O . LEU A 1 186 ? -3.702 7.693 -8.810 1.00 80.06 186 LEU A O 1
ATOM 1416 N N . PRO A 1 187 ? -5.576 6.723 -9.621 1.00 78.94 187 PRO A N 1
ATOM 1417 C CA . PRO A 1 187 ? -4.851 5.742 -10.406 1.00 78.94 187 PRO A CA 1
ATOM 1418 C C . PRO A 1 187 ? -3.978 6.422 -11.463 1.00 78.94 187 PRO A C 1
ATOM 1420 O O . PRO A 1 187 ? -4.367 7.466 -12.005 1.00 78.94 187 PRO A O 1
ATOM 1423 N N . PRO A 1 188 ? -2.810 5.838 -11.786 1.00 82.25 188 PRO A N 1
ATOM 1424 C CA . PRO A 1 188 ? -1.947 6.381 -12.820 1.00 82.25 188 PRO A CA 1
ATOM 1425 C C . PRO A 1 188 ? -2.681 6.405 -14.162 1.00 82.25 188 PRO A C 1
ATOM 1427 O O . PRO A 1 188 ? -3.419 5.482 -14.521 1.00 82.25 188 PRO A O 1
ATOM 1430 N N . LEU A 1 189 ? -2.467 7.476 -14.923 1.00 88.62 189 LEU A N 1
ATOM 1431 C CA . LEU A 1 189 ? -2.974 7.574 -16.285 1.00 88.62 189 LEU A CA 1
ATOM 1432 C C . LEU A 1 189 ? -2.085 6.738 -17.200 1.00 88.62 189 LEU A C 1
ATOM 1434 O O . LEU A 1 189 ? -0.972 7.134 -17.536 1.00 88.62 189 LEU A O 1
ATOM 1438 N N . LEU A 1 190 ? -2.598 5.583 -17.611 1.00 93.12 190 LEU A N 1
ATOM 1439 C CA . LEU A 1 190 ? -1.913 4.702 -18.546 1.00 93.12 190 LEU A CA 1
ATOM 1440 C C . LEU A 1 190 ? -2.128 5.180 -19.982 1.00 93.12 190 LEU A C 1
ATOM 1442 O O . LEU A 1 190 ? -3.258 5.407 -20.415 1.00 93.12 190 LEU A O 1
ATOM 1446 N N . SER A 1 191 ? -1.029 5.314 -20.719 1.00 94.31 191 SER A N 1
ATOM 1447 C CA . SER A 1 191 ? -1.022 5.737 -22.120 1.00 94.31 191 SER A CA 1
ATOM 1448 C C . SER A 1 191 ? -0.367 4.686 -23.007 1.00 94.31 191 SER A C 1
ATOM 1450 O O . SER A 1 191 ? 0.586 4.018 -22.597 1.00 94.31 191 SER A O 1
ATOM 1452 N N . ASP A 1 192 ? -0.893 4.532 -24.222 1.00 94.75 192 ASP A N 1
ATOM 1453 C CA . ASP A 1 192 ? -0.297 3.656 -25.226 1.00 94.75 192 ASP A CA 1
ATOM 1454 C C . ASP A 1 192 ? 1.108 4.142 -25.606 1.00 94.75 192 ASP A C 1
ATOM 1456 O O . ASP A 1 192 ? 1.420 5.336 -25.570 1.00 94.75 192 ASP A O 1
ATOM 1460 N N . ILE A 1 193 ? 1.966 3.190 -25.958 1.00 93.12 193 ILE A N 1
ATOM 1461 C CA . ILE A 1 193 ? 3.303 3.465 -26.472 1.00 93.12 193 ILE A CA 1
ATOM 1462 C C . ILE A 1 193 ? 3.189 3.592 -27.997 1.00 93.12 193 ILE A C 1
ATOM 1464 O O . ILE A 1 193 ? 2.851 2.627 -28.675 1.00 93.12 193 ILE A O 1
ATOM 1468 N N . GLU A 1 194 ? 3.427 4.795 -28.526 1.00 83.50 194 GLU A N 1
ATOM 1469 C CA . GLU A 1 194 ? 3.213 5.135 -29.946 1.00 83.50 194 GLU A CA 1
ATOM 1470 C C . GLU A 1 194 ? 4.501 5.110 -30.797 1.00 83.50 194 GLU A C 1
ATOM 1472 O O . GLU A 1 194 ? 4.473 5.485 -31.969 1.00 83.50 194 GLU A O 1
ATOM 1477 N N . ASP A 1 195 ? 5.641 4.706 -30.232 1.00 78.19 195 ASP A N 1
ATOM 1478 C CA . ASP A 1 195 ? 6.932 4.771 -30.924 1.00 78.19 195 ASP A CA 1
ATOM 1479 C C . ASP A 1 195 ? 7.114 3.635 -31.950 1.00 78.19 195 ASP A C 1
ATOM 1481 O O . ASP A 1 195 ? 6.931 2.452 -31.658 1.00 78.19 195 ASP A O 1
ATOM 1485 N N . GLU A 1 196 ? 7.537 4.001 -33.165 1.00 74.31 196 GLU A N 1
ATOM 1486 C CA . GLU A 1 196 ? 8.031 3.048 -34.161 1.00 74.31 196 GLU A CA 1
ATOM 1487 C C . GLU A 1 196 ? 9.412 2.543 -33.725 1.00 74.31 196 GLU A C 1
ATOM 1489 O O . GLU A 1 196 ? 10.393 3.288 -33.747 1.00 74.31 196 GLU A O 1
ATOM 1494 N N . LEU A 1 197 ? 9.485 1.272 -33.326 1.00 77.75 197 LEU A N 1
ATOM 1495 C CA . LEU A 1 197 ? 10.735 0.653 -32.901 1.00 77.75 197 LEU A CA 1
ATOM 1496 C C . LEU A 1 197 ? 11.626 0.335 -34.104 1.00 77.75 197 LEU A C 1
ATOM 1498 O O . LEU A 1 197 ? 11.256 -0.441 -34.992 1.00 77.75 197 LEU A O 1
ATOM 1502 N N . GLU A 1 198 ? 12.841 0.873 -34.094 1.00 75.44 198 GLU A N 1
ATOM 1503 C CA . GLU A 1 198 ? 13.938 0.319 -34.885 1.00 75.44 198 GLU A CA 1
ATOM 1504 C C . GLU A 1 198 ? 14.614 -0.800 -34.074 1.00 75.44 198 GLU A C 1
ATOM 1506 O O . GLU A 1 198 ? 14.794 -0.618 -32.869 1.00 75.44 198 GLU A O 1
ATOM 1511 N N . PRO A 1 199 ? 15.007 -1.935 -34.693 1.00 72.19 199 PRO A N 1
ATOM 1512 C CA . PRO A 1 199 ? 15.738 -2.990 -33.994 1.00 72.19 199 PRO A CA 1
ATOM 1513 C C . PRO A 1 199 ? 16.969 -2.415 -33.293 1.00 72.19 199 PRO A C 1
ATOM 1515 O O . PRO A 1 199 ? 17.831 -1.819 -33.950 1.00 72.19 199 PRO A O 1
ATOM 1518 N N . GLY A 1 200 ? 17.025 -2.573 -31.974 1.00 74.81 200 GLY A N 1
ATOM 1519 C CA . GLY A 1 200 ? 18.077 -2.027 -31.136 1.00 74.81 200 GLY A CA 1
ATOM 1520 C C . GLY A 1 200 ? 19.027 -3.101 -30.629 1.00 74.81 200 GLY A C 1
ATOM 1521 O O . GLY A 1 200 ? 18.876 -4.291 -30.880 1.00 74.81 200 GLY A O 1
ATOM 1522 N N . ASP A 1 201 ? 20.040 -2.654 -29.900 1.00 89.75 201 ASP A N 1
ATOM 1523 C CA . ASP A 1 201 ? 20.867 -3.509 -29.059 1.00 89.75 201 ASP A CA 1
ATOM 1524 C C . ASP A 1 201 ? 20.918 -2.864 -27.675 1.00 89.75 201 ASP A C 1
ATOM 1526 O O . ASP A 1 201 ? 21.377 -1.725 -27.525 1.00 89.75 201 ASP A O 1
ATOM 1530 N N . TRP A 1 202 ? 20.411 -3.574 -26.665 1.00 94.12 202 TRP A N 1
ATOM 1531 C CA . TRP A 1 202 ? 20.361 -3.069 -25.292 1.00 94.12 202 TRP A CA 1
ATOM 1532 C C . TRP A 1 202 ? 21.756 -2.701 -24.774 1.00 94.12 202 TRP A C 1
ATOM 1534 O O . TRP A 1 202 ? 21.893 -1.720 -24.044 1.00 94.12 202 TRP A O 1
ATOM 1544 N N . ALA A 1 203 ? 22.798 -3.426 -25.196 1.00 94.81 203 ALA A N 1
ATOM 1545 C CA . ALA A 1 203 ? 24.169 -3.171 -24.776 1.00 94.81 203 ALA A CA 1
ATOM 1546 C C . ALA A 1 203 ? 24.636 -1.789 -25.256 1.00 94.81 203 ALA A C 1
ATOM 1548 O O . ALA A 1 203 ? 25.099 -0.964 -24.461 1.00 94.81 203 ALA A O 1
ATOM 1549 N N . SER A 1 204 ? 24.423 -1.487 -26.536 1.00 94.69 204 SER A N 1
ATOM 1550 C CA . SER A 1 204 ? 24.714 -0.172 -27.116 1.00 94.69 204 SER A CA 1
ATOM 1551 C C . SER A 1 204 ? 23.951 0.967 -26.416 1.00 94.69 204 SER A C 1
ATOM 1553 O O . SER A 1 204 ? 24.510 2.043 -26.200 1.00 94.69 204 SER A O 1
ATOM 1555 N N . MET A 1 205 ? 22.701 0.735 -25.991 1.00 95.50 205 MET A N 1
ATOM 1556 C CA . MET A 1 205 ? 21.896 1.723 -25.250 1.00 95.50 205 MET A CA 1
ATOM 1557 C C . MET A 1 205 ? 22.404 1.988 -23.822 1.00 95.50 205 MET A C 1
ATOM 1559 O O . MET A 1 205 ? 22.138 3.050 -23.265 1.00 95.50 205 MET A O 1
ATOM 1563 N N . MET A 1 206 ? 23.180 1.073 -23.235 1.00 96.31 206 MET A N 1
ATOM 1564 C CA . MET A 1 206 ? 23.899 1.293 -21.969 1.00 96.31 206 MET A CA 1
ATOM 1565 C C . MET A 1 206 ? 25.296 1.909 -22.171 1.00 96.31 206 MET A C 1
ATOM 1567 O O . MET A 1 206 ? 26.035 2.116 -21.206 1.00 96.31 206 MET A O 1
ATOM 1571 N N . GLY A 1 207 ? 25.671 2.220 -23.416 1.00 94.56 207 GLY A N 1
ATOM 1572 C CA . GLY A 1 207 ? 26.977 2.775 -23.768 1.00 94.56 207 GLY A CA 1
ATOM 1573 C C . GLY A 1 207 ? 28.079 1.725 -23.928 1.00 94.56 207 GLY A C 1
ATOM 1574 O O . GLY A 1 207 ? 29.256 2.081 -23.873 1.00 94.56 207 GLY A O 1
ATOM 1575 N N . MET A 1 208 ? 27.730 0.446 -24.114 1.00 94.50 208 MET A N 1
ATOM 1576 C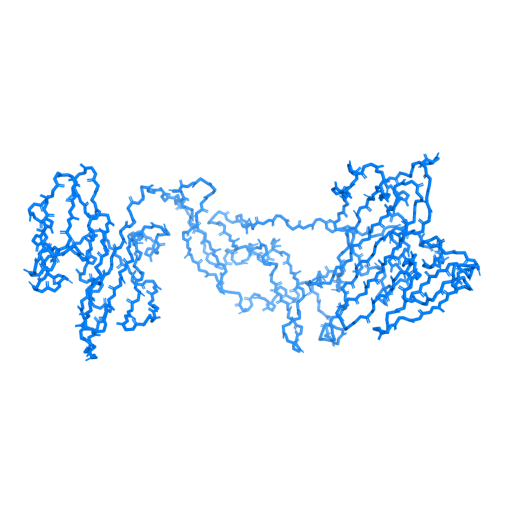 CA . MET A 1 208 ? 28.718 -0.594 -24.416 1.00 94.50 208 MET A CA 1
ATOM 1577 C C . MET A 1 208 ? 29.310 -0.392 -25.804 1.00 94.50 208 MET A C 1
ATOM 1579 O O . MET A 1 208 ? 28.604 -0.113 -26.772 1.00 94.50 208 MET A O 1
ATOM 1583 N N . THR A 1 209 ? 30.620 -0.585 -25.897 1.00 93.19 209 THR A N 1
ATOM 1584 C CA . THR A 1 209 ? 31.367 -0.621 -27.155 1.00 93.19 209 THR A CA 1
ATOM 1585 C C . THR A 1 209 ? 31.928 -2.022 -27.394 1.00 93.19 209 THR A C 1
ATOM 1587 O O . THR A 1 209 ? 31.911 -2.871 -26.502 1.00 93.19 209 THR A O 1
ATOM 1590 N N . ASP A 1 210 ? 32.490 -2.257 -28.581 1.00 92.69 210 ASP A N 1
ATOM 1591 C CA . ASP A 1 210 ? 33.124 -3.534 -28.951 1.00 92.69 210 ASP A CA 1
ATOM 1592 C C . ASP A 1 210 ? 34.279 -3.954 -28.015 1.00 92.69 210 ASP A C 1
ATOM 1594 O O . ASP A 1 210 ? 34.682 -5.118 -28.005 1.00 92.69 210 ASP A O 1
ATOM 1598 N N . ASP A 1 211 ? 34.822 -3.015 -27.232 1.00 93.31 211 ASP A N 1
ATOM 1599 C CA . ASP A 1 211 ? 35.912 -3.259 -26.287 1.00 93.31 211 ASP A CA 1
ATOM 1600 C C . ASP A 1 211 ? 35.427 -3.795 -24.929 1.00 93.31 211 ASP A C 1
ATOM 1602 O O . ASP A 1 211 ? 36.254 -4.167 -24.092 1.00 93.31 211 ASP A O 1
ATOM 1606 N N . PHE A 1 212 ? 34.114 -3.859 -24.689 1.00 94.44 212 PHE A N 1
ATOM 1607 C CA . PHE A 1 212 ? 33.555 -4.432 -23.467 1.00 94.44 212 PHE A CA 1
ATOM 1608 C C . PHE A 1 212 ? 33.629 -5.956 -23.500 1.00 94.44 212 PHE A C 1
ATOM 1610 O O . PHE A 1 212 ? 33.270 -6.603 -24.484 1.00 94.44 212 PHE A O 1
ATOM 1617 N N . ILE A 1 213 ? 34.049 -6.548 -22.385 1.00 93.56 213 ILE A N 1
ATOM 1618 C CA . ILE A 1 213 ? 34.027 -7.996 -22.203 1.00 93.56 213 ILE A CA 1
ATOM 1619 C C . ILE A 1 213 ? 33.149 -8.380 -21.025 1.00 93.56 213 ILE A C 1
ATOM 1621 O O . ILE A 1 213 ? 33.102 -7.700 -20.000 1.00 93.56 213 ILE A O 1
ATOM 1625 N N . ASN A 1 214 ? 32.446 -9.493 -21.198 1.00 93.50 214 ASN A N 1
ATOM 1626 C CA . ASN A 1 214 ? 31.608 -10.077 -20.170 1.00 93.50 214 ASN A CA 1
ATOM 1627 C C . ASN A 1 214 ? 32.443 -10.905 -19.185 1.00 93.50 214 ASN A C 1
ATOM 1629 O O . ASN A 1 214 ? 33.297 -11.691 -19.601 1.00 93.50 214 ASN A O 1
ATOM 1633 N N . TYR A 1 215 ? 32.153 -10.765 -17.896 1.00 90.31 215 TYR A N 1
ATOM 1634 C CA . TYR A 1 215 ? 32.693 -11.604 -16.830 1.00 90.31 215 TYR A CA 1
ATOM 1635 C C . TYR A 1 215 ? 31.653 -11.785 -15.712 1.00 90.31 215 TYR A C 1
ATOM 1637 O O . TYR A 1 215 ? 30.589 -11.168 -15.733 1.00 90.31 215 TYR A O 1
ATOM 1645 N N . TYR A 1 216 ? 31.947 -12.665 -14.755 1.00 90.25 216 TYR A N 1
ATOM 1646 C CA . TYR A 1 216 ? 31.079 -12.962 -13.614 1.00 90.25 216 TYR A CA 1
ATOM 1647 C C . TYR A 1 216 ? 31.859 -12.794 -12.311 1.00 90.25 216 TYR A C 1
ATOM 1649 O O . TYR A 1 216 ? 33.042 -13.144 -12.257 1.00 90.25 216 TYR A O 1
ATOM 1657 N N . ASN A 1 217 ? 31.211 -12.250 -11.279 1.00 86.19 217 ASN A N 1
ATOM 1658 C CA . ASN A 1 217 ? 31.789 -12.167 -9.935 1.00 86.19 217 ASN A CA 1
ATOM 1659 C C . ASN A 1 217 ? 31.474 -13.422 -9.096 1.00 86.19 217 ASN A C 1
ATOM 1661 O O . ASN A 1 217 ? 30.830 -14.356 -9.567 1.00 86.19 217 ASN A O 1
ATOM 1665 N N . GLU A 1 218 ? 31.913 -13.439 -7.835 1.00 84.69 218 GLU A N 1
ATOM 1666 C CA . GLU A 1 218 ? 31.725 -14.575 -6.916 1.00 84.69 218 GLU A CA 1
ATOM 1667 C C . GLU A 1 218 ? 30.255 -14.909 -6.603 1.00 84.69 218 GLU A C 1
ATOM 1669 O O . GLU A 1 218 ? 29.964 -16.007 -6.137 1.00 84.69 218 GLU A O 1
ATOM 1674 N N . ASN A 1 219 ? 29.333 -13.977 -6.865 1.00 85.00 219 ASN A N 1
ATOM 1675 C CA . ASN A 1 219 ? 27.895 -14.135 -6.649 1.00 85.00 219 ASN A CA 1
ATOM 1676 C C . ASN A 1 219 ? 27.137 -14.443 -7.956 1.00 85.00 219 ASN A C 1
ATOM 1678 O O . ASN A 1 219 ? 25.932 -14.206 -8.022 1.00 85.00 219 ASN A O 1
ATOM 1682 N N . ASP A 1 220 ? 27.835 -14.891 -9.008 1.00 86.25 220 ASP A N 1
ATOM 1683 C CA . ASP A 1 220 ? 27.283 -15.160 -10.346 1.00 86.25 220 ASP A CA 1
ATOM 1684 C C . ASP A 1 220 ? 26.562 -13.952 -10.987 1.00 86.25 220 ASP A C 1
ATOM 1686 O O . ASP A 1 220 ? 25.742 -14.101 -11.897 1.00 86.25 220 ASP A O 1
ATOM 1690 N N . VAL A 1 221 ? 26.886 -12.724 -10.562 1.00 88.19 221 VAL A N 1
ATOM 1691 C CA . VAL A 1 221 ? 26.368 -11.508 -11.204 1.00 88.19 221 VAL A CA 1
ATOM 1692 C C . VAL A 1 221 ? 27.086 -11.307 -12.529 1.00 88.19 221 VAL A C 1
ATOM 1694 O O . VAL A 1 221 ? 28.316 -11.335 -12.588 1.00 88.19 221 VAL A O 1
ATOM 1697 N N . GLN A 1 222 ? 26.314 -11.067 -13.587 1.00 93.38 222 GLN A N 1
ATOM 1698 C CA . GLN A 1 222 ? 26.844 -10.794 -14.913 1.00 93.38 222 GLN A CA 1
ATOM 1699 C C . GLN A 1 222 ? 27.327 -9.340 -14.986 1.00 93.38 222 GLN A C 1
ATOM 1701 O O . GLN A 1 222 ? 26.531 -8.409 -14.857 1.00 93.38 222 GLN A O 1
ATOM 1706 N N . LEU A 1 223 ? 28.621 -9.148 -15.230 1.00 93.25 223 LEU A N 1
ATOM 1707 C CA . LEU A 1 223 ? 29.269 -7.841 -15.302 1.00 93.25 223 LEU A CA 1
ATOM 1708 C C . LEU A 1 223 ? 29.894 -7.614 -16.681 1.00 93.25 223 LEU A C 1
ATOM 1710 O O . LEU A 1 223 ? 30.256 -8.559 -17.392 1.00 93.25 223 LEU A O 1
ATOM 1714 N N . TRP A 1 224 ? 30.020 -6.346 -17.058 1.00 94.75 224 TRP A N 1
ATOM 1715 C CA . TRP A 1 224 ? 30.720 -5.926 -18.265 1.00 94.75 224 TRP A CA 1
ATOM 1716 C C . TRP A 1 224 ? 31.610 -4.726 -17.972 1.00 94.75 224 TRP A C 1
ATOM 1718 O O . TRP A 1 224 ? 31.187 -3.781 -17.308 1.00 94.75 224 TRP A O 1
ATOM 1728 N N . ALA A 1 225 ? 32.828 -4.762 -18.503 1.00 92.88 225 ALA A N 1
ATOM 1729 C CA . ALA A 1 225 ? 33.775 -3.658 -18.438 1.00 92.88 225 ALA A CA 1
ATOM 1730 C C . ALA A 1 225 ? 34.680 -3.661 -19.671 1.00 92.88 225 ALA A C 1
ATOM 1732 O O . ALA A 1 225 ? 34.869 -4.699 -20.316 1.00 92.88 225 ALA A O 1
ATOM 1733 N N . GLU A 1 226 ? 35.267 -2.510 -19.985 1.00 92.75 226 GLU A N 1
ATOM 1734 C CA . GLU A 1 226 ? 36.300 -2.412 -21.015 1.00 92.75 226 GLU A CA 1
ATOM 1735 C C . GLU A 1 226 ? 37.445 -3.399 -20.751 1.00 92.75 226 GLU A C 1
ATOM 1737 O O . GLU A 1 226 ? 38.012 -3.464 -19.656 1.00 92.75 226 GLU A O 1
ATOM 1742 N N . LYS A 1 227 ? 37.850 -4.124 -21.795 1.00 91.75 227 LYS A N 1
ATOM 1743 C CA . LYS A 1 227 ? 38.908 -5.137 -21.753 1.00 91.75 227 LYS A CA 1
ATOM 1744 C C . LYS A 1 227 ? 40.191 -4.646 -21.085 1.00 91.75 227 LYS A C 1
ATOM 1746 O O . LYS A 1 227 ? 40.828 -5.393 -20.353 1.00 91.75 227 LYS A O 1
ATOM 1751 N N . VAL A 1 228 ? 40.564 -3.389 -21.320 1.00 91.81 228 VAL A N 1
ATOM 1752 C CA . VAL A 1 228 ? 41.773 -2.781 -20.747 1.00 91.81 228 VAL A CA 1
ATOM 1753 C C . VAL A 1 228 ? 41.733 -2.770 -19.218 1.00 91.81 228 VAL A C 1
ATOM 1755 O O . VAL A 1 228 ? 42.768 -2.975 -18.590 1.00 91.81 228 VAL A O 1
ATOM 1758 N N . ILE A 1 229 ? 40.560 -2.560 -18.619 1.00 88.19 229 ILE A N 1
ATOM 1759 C CA . ILE A 1 229 ? 40.384 -2.536 -17.164 1.00 88.19 229 ILE A CA 1
ATOM 1760 C C . ILE A 1 229 ? 40.485 -3.954 -16.611 1.00 88.19 229 ILE A C 1
ATOM 1762 O O . ILE A 1 229 ? 41.230 -4.181 -15.656 1.00 88.19 229 ILE A O 1
ATOM 1766 N N . VAL A 1 230 ? 39.796 -4.899 -17.257 1.00 87.50 230 VAL A N 1
ATOM 1767 C CA . VAL A 1 230 ? 39.782 -6.314 -16.865 1.00 87.50 230 VAL A CA 1
ATOM 1768 C C . VAL A 1 230 ? 41.171 -6.947 -16.969 1.00 87.50 230 VAL A C 1
ATOM 1770 O O . VAL A 1 230 ? 41.575 -7.699 -16.090 1.00 87.50 230 VAL A O 1
ATOM 1773 N N . ASP A 1 231 ? 41.945 -6.606 -18.002 1.00 88.50 231 ASP A N 1
ATOM 1774 C CA . ASP A 1 231 ? 43.311 -7.109 -18.187 1.00 88.50 231 ASP A CA 1
ATOM 1775 C C . ASP A 1 231 ? 44.300 -6.549 -17.133 1.00 88.50 231 ASP A C 1
ATOM 1777 O O . ASP A 1 231 ? 45.398 -7.089 -16.968 1.00 88.50 231 ASP A O 1
ATOM 1781 N N . GLN A 1 232 ? 43.948 -5.458 -16.436 1.00 90.56 232 GLN A N 1
ATOM 1782 C CA . GLN A 1 232 ? 44.835 -4.723 -15.520 1.00 90.56 232 GLN A CA 1
ATOM 1783 C C . GLN A 1 232 ? 44.519 -4.909 -14.031 1.00 90.56 232 GLN A C 1
ATOM 1785 O O . GLN A 1 232 ? 45.392 -4.632 -13.205 1.00 90.56 232 GLN A O 1
ATOM 1790 N N . HIS A 1 233 ? 43.319 -5.374 -13.683 1.00 87.25 233 HIS A N 1
ATOM 1791 C CA . HIS A 1 233 ? 42.856 -5.490 -12.298 1.00 87.25 233 HIS A CA 1
ATOM 1792 C C . HIS A 1 233 ? 42.386 -6.921 -12.004 1.00 87.25 233 HIS A C 1
ATOM 1794 O O . HIS A 1 233 ? 41.862 -7.591 -12.896 1.00 87.25 233 HIS A O 1
ATOM 1800 N N . PRO A 1 234 ? 42.567 -7.430 -10.772 1.00 85.44 234 PRO A N 1
ATOM 1801 C CA . PRO A 1 234 ? 41.870 -8.643 -10.360 1.00 85.44 234 PRO A CA 1
ATOM 1802 C C . PRO A 1 234 ? 40.357 -8.394 -10.391 1.00 85.44 234 PRO A C 1
ATOM 1804 O O . PRO A 1 234 ? 39.915 -7.266 -10.194 1.00 85.44 234 PRO A O 1
ATOM 1807 N N . ILE A 1 235 ? 39.567 -9.449 -10.613 1.00 82.00 235 ILE A N 1
ATOM 1808 C CA . ILE A 1 235 ? 38.109 -9.347 -10.809 1.00 82.00 235 ILE A CA 1
ATOM 1809 C C . ILE A 1 235 ? 37.413 -8.587 -9.666 1.00 82.00 235 ILE A C 1
ATOM 1811 O O . ILE A 1 235 ? 36.498 -7.816 -9.926 1.00 82.00 235 ILE A O 1
ATOM 1815 N N . GLU A 1 236 ? 37.881 -8.767 -8.429 1.00 82.06 236 GLU A N 1
ATOM 1816 C CA . GLU A 1 236 ? 37.351 -8.118 -7.219 1.00 82.06 236 GLU A CA 1
ATOM 1817 C C . GLU A 1 236 ? 37.543 -6.588 -7.190 1.00 82.06 236 GLU A C 1
ATOM 1819 O O . GLU A 1 236 ? 36.795 -5.898 -6.504 1.00 82.06 236 GLU A O 1
ATOM 1824 N N . ASP A 1 237 ? 38.512 -6.058 -7.945 1.00 83.50 237 ASP A N 1
ATOM 1825 C CA . ASP A 1 237 ? 38.866 -4.631 -7.971 1.00 83.50 237 ASP A CA 1
ATOM 1826 C C . ASP A 1 237 ? 38.362 -3.912 -9.240 1.00 83.50 237 ASP A C 1
ATOM 1828 O O . ASP A 1 237 ? 38.634 -2.723 -9.431 1.00 83.50 237 ASP A O 1
ATOM 1832 N N . ILE A 1 238 ? 37.668 -4.613 -10.146 1.00 82.88 238 ILE A N 1
ATOM 1833 C CA . ILE A 1 238 ? 37.129 -4.005 -11.369 1.00 82.88 238 ILE A CA 1
ATOM 1834 C C . ILE A 1 238 ? 35.876 -3.199 -10.999 1.00 82.88 238 ILE A C 1
ATOM 1836 O O . ILE A 1 238 ? 34.931 -3.779 -10.468 1.00 82.88 238 ILE A O 1
ATOM 1840 N N . PRO A 1 239 ? 35.818 -1.886 -11.291 1.00 78.00 239 PRO A N 1
ATOM 1841 C CA . PRO A 1 239 ? 34.607 -1.108 -11.065 1.00 78.00 239 PRO A CA 1
ATOM 1842 C C . PRO A 1 239 ? 33.474 -1.610 -11.968 1.00 78.00 239 PRO A C 1
ATOM 1844 O O . PRO A 1 239 ? 33.670 -1.778 -13.175 1.00 78.00 239 PRO A O 1
ATOM 1847 N N . ASP A 1 240 ? 32.287 -1.796 -11.392 1.00 79.56 240 ASP A N 1
ATOM 1848 C CA . ASP A 1 240 ? 31.081 -2.204 -12.114 1.00 79.56 240 ASP A CA 1
ATOM 1849 C C . ASP A 1 240 ? 30.693 -1.123 -13.140 1.00 79.56 240 ASP A C 1
ATOM 1851 O O . ASP A 1 240 ? 30.051 -0.128 -12.803 1.00 79.56 240 ASP A O 1
ATOM 1855 N N . GLN A 1 241 ? 31.099 -1.289 -14.404 1.00 88.81 241 GLN A N 1
ATOM 1856 C CA . GLN A 1 241 ? 30.686 -0.371 -15.470 1.00 88.81 241 GLN A CA 1
ATOM 1857 C C . GLN A 1 241 ? 29.270 -0.682 -15.932 1.00 88.81 241 GLN A C 1
ATOM 1859 O O . GLN A 1 241 ? 28.475 0.238 -16.101 1.00 88.81 241 GLN A O 1
ATOM 1864 N N . ILE A 1 242 ? 28.948 -1.962 -16.123 1.00 92.81 242 ILE A N 1
ATOM 1865 C CA . ILE A 1 242 ? 27.577 -2.428 -16.323 1.00 92.81 242 ILE A CA 1
ATOM 1866 C C . ILE A 1 242 ? 27.365 -3.713 -15.534 1.00 92.81 242 ILE A C 1
ATOM 1868 O O . ILE A 1 242 ? 28.164 -4.646 -15.625 1.00 92.81 242 ILE A O 1
ATOM 1872 N N . ALA A 1 243 ? 26.254 -3.771 -14.807 1.00 93.19 243 ALA A N 1
ATOM 1873 C CA . ALA A 1 243 ? 25.833 -4.934 -14.045 1.00 93.19 243 ALA A CA 1
ATOM 1874 C C . ALA A 1 243 ? 24.435 -5.382 -14.467 1.00 93.19 243 ALA A C 1
ATOM 1876 O O . ALA A 1 243 ? 23.525 -4.566 -14.609 1.00 93.19 243 ALA A O 1
ATOM 1877 N N . ILE A 1 244 ? 24.266 -6.694 -14.628 1.00 94.94 244 ILE A N 1
ATOM 1878 C CA . ILE A 1 244 ? 22.995 -7.329 -14.969 1.00 94.94 244 ILE A CA 1
ATOM 1879 C C . ILE A 1 244 ? 22.694 -8.385 -13.914 1.00 94.94 244 ILE A C 1
ATOM 1881 O O . ILE A 1 244 ? 23.467 -9.322 -13.699 1.00 94.94 244 ILE A O 1
ATOM 1885 N N . ARG A 1 245 ? 21.544 -8.244 -13.260 1.00 93.44 245 ARG A N 1
ATOM 1886 C CA . ARG A 1 245 ? 21.035 -9.199 -12.276 1.00 93.44 245 ARG A CA 1
ATOM 1887 C C . ARG A 1 245 ? 19.676 -9.682 -12.752 1.00 93.44 245 ARG A C 1
ATOM 1889 O O . ARG A 1 245 ? 18.780 -8.887 -13.010 1.00 93.44 245 ARG A O 1
ATOM 1896 N N . LYS A 1 246 ? 19.542 -10.995 -12.900 1.00 92.06 246 LYS A N 1
ATOM 1897 C CA . LYS A 1 246 ? 18.292 -11.647 -13.291 1.00 92.06 246 LYS A CA 1
ATOM 1898 C C . LYS A 1 246 ? 17.977 -12.668 -12.213 1.00 92.06 246 LYS A C 1
ATOM 1900 O O . LYS A 1 246 ? 18.709 -13.646 -12.090 1.00 92.06 246 LYS A O 1
ATOM 1905 N N . ASN A 1 247 ? 16.945 -12.415 -11.421 1.00 89.56 247 ASN A N 1
ATOM 1906 C CA . ASN A 1 247 ? 16.416 -13.395 -10.477 1.00 89.56 247 ASN A CA 1
ATOM 1907 C C . ASN A 1 247 ? 14.999 -13.808 -10.912 1.00 89.56 247 ASN A C 1
ATOM 1909 O O . ASN A 1 247 ? 14.589 -13.524 -12.040 1.00 89.56 247 ASN A O 1
ATOM 1913 N N . GLU A 1 248 ? 14.299 -14.555 -10.061 1.00 87.44 248 GLU A N 1
ATOM 1914 C CA . GLU A 1 248 ? 12.956 -15.065 -10.361 1.00 87.44 248 GLU A CA 1
ATOM 1915 C C . GLU A 1 248 ? 11.912 -13.940 -10.446 1.00 87.44 248 GLU A C 1
ATOM 1917 O O . GLU A 1 248 ? 10.976 -14.055 -11.234 1.00 87.44 248 GLU A O 1
ATOM 1922 N N . ASP A 1 249 ? 12.141 -12.823 -9.749 1.00 89.31 249 ASP A N 1
ATOM 1923 C CA . ASP A 1 249 ? 11.157 -11.752 -9.572 1.00 89.31 249 ASP A CA 1
ATOM 1924 C C . ASP A 1 249 ? 11.432 -10.514 -10.438 1.00 89.31 249 ASP A C 1
ATOM 1926 O O . ASP A 1 249 ? 10.506 -9.820 -10.836 1.00 89.31 249 ASP A O 1
ATOM 1930 N N . VAL A 1 250 ? 12.697 -10.213 -10.745 1.00 94.44 250 VAL A N 1
ATOM 1931 C CA . VAL A 1 250 ? 13.134 -8.923 -11.298 1.00 94.44 250 VAL A CA 1
ATOM 1932 C C . VAL A 1 250 ? 14.283 -9.091 -12.300 1.00 94.44 250 VAL A C 1
ATOM 1934 O O . VAL A 1 250 ? 15.212 -9.896 -12.143 1.00 94.44 250 VAL A O 1
ATOM 1937 N N . LEU A 1 251 ? 14.242 -8.273 -13.349 1.00 95.12 251 LEU A N 1
ATOM 1938 C CA . LEU A 1 251 ? 15.363 -7.967 -14.230 1.00 95.12 251 LEU A CA 1
ATOM 1939 C C . LEU A 1 251 ? 15.938 -6.606 -13.838 1.00 95.12 251 LEU A C 1
ATOM 1941 O O . LEU A 1 251 ? 15.242 -5.597 -13.888 1.00 95.12 251 LEU A O 1
ATOM 1945 N N . PHE A 1 252 ? 17.215 -6.576 -13.478 1.00 96.44 252 PHE A N 1
ATOM 1946 C CA . PHE A 1 252 ? 17.907 -5.361 -13.074 1.00 96.44 252 PHE A CA 1
ATOM 1947 C C . PHE A 1 252 ? 19.138 -5.122 -13.947 1.00 96.44 252 PHE A C 1
ATOM 1949 O O . PHE A 1 252 ? 20.003 -5.995 -14.066 1.00 96.44 252 PHE A O 1
ATOM 1956 N N . TYR A 1 253 ? 19.228 -3.926 -14.518 1.00 96.62 253 TYR A N 1
ATOM 1957 C CA . TYR A 1 253 ? 20.374 -3.432 -15.275 1.00 96.62 253 TYR A CA 1
ATOM 1958 C C . TYR A 1 253 ? 20.868 -2.142 -14.624 1.00 96.62 253 TYR A C 1
ATOM 1960 O O . TYR A 1 253 ? 20.068 -1.266 -14.314 1.00 96.62 253 TYR A O 1
ATOM 1968 N N . SER A 1 254 ? 22.178 -1.994 -14.457 1.00 94.62 254 SER A N 1
ATOM 1969 C CA . SER A 1 254 ? 22.805 -0.762 -13.965 1.00 94.62 254 SER A CA 1
ATOM 1970 C C . SER A 1 254 ? 24.017 -0.421 -14.821 1.00 94.62 254 SER A C 1
ATOM 1972 O O . SER A 1 254 ? 24.760 -1.323 -15.206 1.00 94.62 254 SER A O 1
ATOM 1974 N N . GLY A 1 255 ? 24.187 0.858 -15.158 1.00 92.44 255 GLY A N 1
ATOM 1975 C CA . GLY A 1 255 ? 25.196 1.350 -16.091 1.00 92.44 255 GLY A CA 1
ATOM 1976 C C . GLY A 1 255 ? 25.882 2.631 -15.614 1.00 92.44 255 GLY A C 1
ATOM 1977 O O . GLY A 1 255 ? 25.299 3.715 -15.629 1.00 92.44 255 GLY A O 1
ATOM 1978 N N . ALA A 1 256 ? 27.170 2.520 -15.301 1.00 90.88 256 ALA A N 1
ATOM 1979 C CA . ALA A 1 256 ? 28.077 3.598 -14.910 1.00 90.88 256 ALA A CA 1
ATOM 1980 C C . ALA A 1 256 ? 29.068 3.974 -16.033 1.00 90.88 256 ALA A C 1
ATOM 1982 O O . ALA A 1 256 ? 30.167 4.471 -15.777 1.00 90.88 256 ALA A O 1
ATOM 1983 N N . THR A 1 257 ? 28.702 3.727 -17.296 1.00 91.06 257 THR A N 1
ATOM 1984 C CA . THR A 1 257 ? 29.531 4.086 -18.457 1.00 91.06 257 THR A CA 1
ATOM 1985 C C . THR A 1 257 ? 29.798 5.602 -18.519 1.00 91.06 257 THR A C 1
ATOM 1987 O O . THR A 1 257 ? 28.915 6.397 -18.174 1.00 91.06 257 THR A O 1
ATOM 1990 N N . PRO A 1 258 ? 30.992 6.043 -18.963 1.00 89.75 258 PRO A N 1
ATOM 1991 C CA . PRO A 1 258 ? 31.355 7.460 -18.985 1.00 89.75 258 PRO A CA 1
ATOM 1992 C C . PRO A 1 258 ? 30.365 8.346 -19.755 1.00 89.75 258 PRO A C 1
ATOM 1994 O O . PRO A 1 258 ? 29.773 7.936 -20.752 1.00 89.75 258 PRO A O 1
ATOM 1997 N N . TRP A 1 259 ? 30.226 9.598 -19.322 1.00 91.38 259 TRP A N 1
ATOM 1998 C CA . TRP A 1 259 ? 29.387 10.610 -19.967 1.00 91.38 259 TRP A CA 1
ATOM 1999 C C . TRP A 1 259 ? 30.029 11.992 -19.907 1.00 91.38 259 TRP A C 1
ATOM 2001 O O . TRP A 1 259 ? 31.002 12.225 -19.190 1.00 91.38 259 TRP A O 1
ATOM 2011 N N . ASN A 1 260 ? 29.483 12.922 -20.686 1.00 88.62 260 ASN A N 1
ATOM 2012 C CA . ASN A 1 260 ? 29.888 14.320 -20.689 1.00 88.62 260 ASN A CA 1
ATOM 2013 C C . ASN A 1 260 ? 28.653 15.227 -20.759 1.00 88.62 260 ASN A C 1
ATOM 2015 O O . ASN A 1 260 ? 27.550 14.763 -21.028 1.00 88.62 260 ASN A O 1
ATOM 2019 N N . LYS A 1 261 ? 28.843 16.527 -20.521 1.00 90.25 261 LYS A N 1
ATOM 2020 C CA . LYS A 1 261 ? 27.768 17.534 -20.515 1.00 90.25 261 LYS A CA 1
ATOM 2021 C C . LYS A 1 261 ? 27.590 18.219 -21.885 1.00 90.25 261 LYS A C 1
ATOM 2023 O O . LYS A 1 261 ? 26.979 19.284 -21.949 1.00 90.25 261 LYS A O 1
ATOM 2028 N N . ASP A 1 262 ? 28.121 17.648 -22.972 1.00 91.44 262 ASP A N 1
ATOM 2029 C CA . ASP A 1 262 ? 28.187 18.317 -24.285 1.00 91.44 262 ASP A CA 1
ATOM 2030 C C . ASP A 1 262 ? 26.805 18.482 -24.930 1.00 91.44 262 ASP A C 1
ATOM 2032 O O . ASP A 1 262 ? 26.561 19.434 -25.677 1.00 91.44 262 ASP A O 1
ATOM 2036 N N . ARG A 1 263 ? 25.887 17.558 -24.631 1.00 93.12 263 ARG A N 1
ATOM 2037 C CA . ARG A 1 263 ? 24.504 17.564 -25.106 1.00 93.12 263 ARG A CA 1
ATOM 2038 C C . ARG A 1 263 ? 23.550 17.437 -23.927 1.00 93.12 263 ARG A C 1
ATOM 2040 O O . ARG A 1 263 ? 23.886 16.883 -22.887 1.00 93.12 263 ARG A O 1
ATOM 2047 N N . ARG A 1 264 ? 22.338 17.954 -24.104 1.00 93.81 264 ARG A N 1
ATOM 2048 C CA . ARG A 1 264 ? 21.176 17.630 -23.280 1.00 93.81 264 ARG A CA 1
ATOM 2049 C C . ARG A 1 264 ? 20.082 17.105 -24.199 1.00 93.81 264 ARG A C 1
ATOM 2051 O O . ARG A 1 264 ? 19.718 17.792 -25.152 1.00 93.81 264 ARG A O 1
ATOM 2058 N N . TRP A 1 265 ? 19.626 15.889 -23.946 1.00 95.50 265 TRP A N 1
ATOM 2059 C CA . TRP A 1 265 ? 18.539 15.256 -24.681 1.00 95.50 265 TRP A CA 1
ATOM 2060 C C . TRP A 1 265 ? 17.195 15.839 -24.243 1.00 95.50 265 TRP A C 1
ATOM 2062 O O . TRP A 1 265 ? 17.042 16.323 -23.116 1.00 95.50 265 TRP A O 1
ATOM 2072 N N . THR A 1 266 ? 16.230 15.834 -25.157 1.00 95.19 266 THR A N 1
ATOM 2073 C CA . THR A 1 266 ? 14.845 16.202 -24.845 1.00 95.19 266 THR A CA 1
ATOM 2074 C C . THR A 1 266 ? 14.109 15.041 -24.179 1.00 95.19 266 THR A C 1
ATOM 2076 O O . THR A 1 266 ? 14.483 13.885 -24.358 1.00 95.19 266 THR A O 1
ATOM 2079 N N . GLU A 1 267 ? 13.046 15.334 -23.426 1.00 94.31 267 GLU A N 1
ATOM 2080 C CA . GLU A 1 267 ? 12.238 14.296 -22.770 1.00 94.31 267 GLU A CA 1
ATOM 2081 C C . GLU A 1 267 ? 11.661 13.292 -23.776 1.00 94.31 267 GLU A C 1
ATOM 2083 O O . GLU A 1 267 ? 11.689 12.097 -23.517 1.00 94.31 267 GLU A O 1
ATOM 2088 N N . GLU A 1 268 ? 11.223 13.750 -24.953 1.00 94.19 268 GLU A N 1
ATOM 2089 C CA . GLU A 1 268 ? 10.720 12.880 -26.025 1.00 94.19 268 GLU A CA 1
ATOM 2090 C C . GLU A 1 268 ? 11.793 11.909 -26.538 1.00 94.19 268 GLU A C 1
ATOM 2092 O O . GLU A 1 268 ? 11.525 10.723 -26.725 1.00 94.19 268 GLU A O 1
ATOM 2097 N N . GLU A 1 269 ? 13.027 12.383 -26.736 1.00 94.94 269 GLU A N 1
ATOM 2098 C CA . GLU A 1 269 ? 14.122 11.514 -27.174 1.00 94.94 269 GLU A CA 1
ATOM 2099 C C . GLU A 1 269 ? 14.531 10.521 -26.077 1.00 94.94 269 GLU A C 1
ATOM 2101 O O . GLU A 1 269 ? 14.808 9.362 -26.378 1.00 94.94 269 GLU A O 1
ATOM 2106 N N . LEU A 1 270 ? 14.547 10.956 -24.812 1.00 96.12 270 LEU A N 1
ATOM 2107 C CA . LEU A 1 270 ? 14.829 10.088 -23.665 1.00 96.12 270 LEU A CA 1
ATOM 2108 C C . LEU A 1 270 ? 13.735 9.027 -23.488 1.00 96.12 270 LEU A C 1
ATOM 2110 O O . LEU A 1 270 ? 14.047 7.859 -23.271 1.00 96.12 270 LEU A O 1
ATOM 2114 N N . LYS A 1 271 ? 12.463 9.410 -23.650 1.00 95.94 271 LYS A N 1
ATOM 2115 C CA . LYS A 1 271 ? 11.324 8.488 -23.612 1.00 95.94 271 LYS A CA 1
ATOM 2116 C C . LYS A 1 271 ? 11.463 7.421 -24.689 1.00 95.94 271 LYS A C 1
ATOM 2118 O O . LYS A 1 271 ? 11.296 6.242 -24.396 1.00 95.94 271 LYS A O 1
ATOM 2123 N N . ARG A 1 272 ? 11.830 7.816 -25.912 1.00 95.06 272 ARG A N 1
ATOM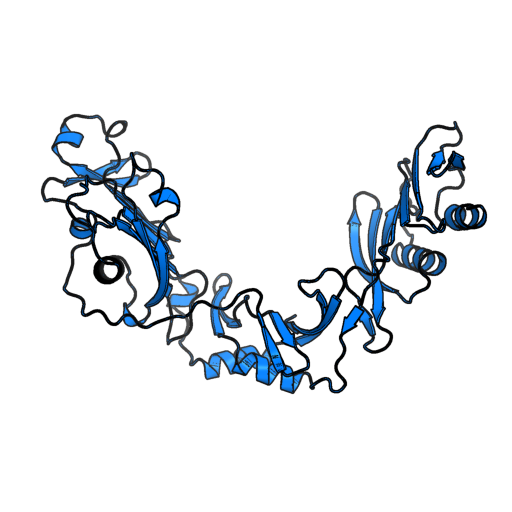 2124 C CA . ARG A 1 272 ? 12.068 6.867 -27.004 1.00 95.06 272 ARG A CA 1
ATOM 2125 C C . ARG A 1 272 ? 13.195 5.890 -26.672 1.00 95.06 272 ARG A C 1
ATOM 2127 O O . ARG A 1 272 ? 13.043 4.700 -26.920 1.00 95.06 272 ARG A O 1
ATOM 2134 N N . GLN A 1 273 ? 14.290 6.361 -26.067 1.00 95.12 273 GLN A N 1
ATOM 2135 C CA . GLN A 1 273 ? 15.363 5.471 -25.603 1.00 95.12 273 GLN A CA 1
ATOM 2136 C C . GLN A 1 273 ? 14.871 4.480 -24.546 1.00 95.12 273 GLN A C 1
ATOM 2138 O O . GLN A 1 273 ? 15.171 3.293 -24.640 1.00 95.12 273 GLN A O 1
ATOM 2143 N N . ALA A 1 274 ? 14.072 4.934 -23.577 1.00 96.94 274 ALA A N 1
ATOM 2144 C CA . ALA A 1 274 ? 13.487 4.051 -22.572 1.00 96.94 274 ALA A CA 1
ATOM 2145 C C . ALA A 1 274 ? 12.572 2.989 -23.202 1.00 96.94 274 ALA A C 1
ATOM 2147 O O . ALA A 1 274 ? 12.683 1.811 -22.878 1.00 96.94 274 ALA A O 1
ATOM 2148 N N . VAL A 1 275 ? 11.712 3.389 -24.141 1.00 96.44 275 VAL A N 1
ATOM 2149 C CA . VAL A 1 275 ? 10.808 2.484 -24.866 1.00 96.44 275 VAL A CA 1
ATOM 2150 C C . VAL A 1 275 ? 11.582 1.455 -25.693 1.00 96.44 275 VAL A C 1
ATOM 2152 O O . VAL A 1 275 ? 11.270 0.265 -25.638 1.00 96.44 275 VAL A O 1
ATOM 2155 N N . HIS A 1 276 ? 12.612 1.889 -26.423 1.00 95.25 276 HIS A N 1
ATOM 2156 C CA . HIS A 1 276 ? 13.475 0.988 -27.187 1.00 95.25 276 HIS A CA 1
ATOM 2157 C C . HIS A 1 276 ? 14.162 -0.012 -26.260 1.00 95.25 276 HIS A C 1
ATOM 2159 O O . HIS A 1 276 ? 14.127 -1.214 -26.515 1.00 95.25 276 HIS A O 1
ATOM 2165 N N . PHE A 1 277 ? 14.722 0.460 -25.146 1.00 96.50 277 PHE A N 1
ATOM 2166 C CA . PHE A 1 277 ? 15.358 -0.422 -24.179 1.00 96.50 277 PHE A CA 1
ATOM 2167 C C . PHE A 1 277 ? 14.382 -1.439 -23.596 1.00 96.50 277 PHE A C 1
ATOM 2169 O O . PHE A 1 277 ? 14.704 -2.623 -23.576 1.00 96.50 277 PHE A O 1
ATOM 2176 N N . LEU A 1 278 ? 13.184 -1.000 -23.190 1.00 96.50 278 LEU A N 1
ATOM 2177 C CA . LEU A 1 278 ? 12.132 -1.885 -22.697 1.00 96.50 278 LEU A CA 1
ATOM 2178 C C . LEU A 1 278 ? 11.871 -3.014 -23.699 1.00 96.50 278 LEU A C 1
ATOM 2180 O O . LEU A 1 278 ? 11.918 -4.178 -23.319 1.00 96.50 278 LEU A O 1
ATOM 2184 N N . SER A 1 279 ? 11.693 -2.679 -24.981 1.00 95.00 279 SER A N 1
ATOM 2185 C CA . SER A 1 279 ? 11.395 -3.655 -26.038 1.00 95.00 279 SER A CA 1
ATOM 2186 C C . SER A 1 279 ? 12.482 -4.714 -26.262 1.00 95.00 279 SER A C 1
ATOM 2188 O O . SER A 1 279 ? 12.171 -5.810 -26.719 1.00 95.00 279 SER A O 1
ATOM 2190 N N . GLU A 1 280 ? 13.735 -4.412 -25.914 1.00 94.94 280 GLU A N 1
ATOM 2191 C CA . GLU A 1 280 ? 14.866 -5.334 -26.063 1.00 94.94 280 GLU A CA 1
ATOM 2192 C C . GLU A 1 280 ? 15.074 -6.234 -24.834 1.00 94.94 280 GLU A C 1
ATOM 2194 O O . GLU A 1 280 ? 15.700 -7.291 -24.940 1.00 94.94 280 GLU A O 1
ATOM 2199 N N . VAL A 1 281 ? 14.590 -5.828 -23.652 1.00 94.56 281 VAL A N 1
ATOM 2200 C CA . VAL A 1 281 ? 14.856 -6.548 -22.391 1.00 94.56 281 VAL A CA 1
ATOM 2201 C C . VAL A 1 281 ? 13.671 -7.340 -21.852 1.00 94.56 281 VAL A C 1
ATOM 2203 O O . VAL A 1 281 ? 13.890 -8.242 -21.039 1.00 94.56 281 VAL A O 1
ATOM 2206 N N . VAL A 1 282 ? 12.446 -7.026 -22.279 1.00 94.38 282 VAL A N 1
ATOM 2207 C CA . VAL A 1 282 ? 11.235 -7.749 -21.864 1.00 94.38 282 VAL A CA 1
ATOM 2208 C C . VAL A 1 282 ? 10.870 -8.846 -22.858 1.00 94.38 282 VAL A C 1
ATOM 2210 O O . VAL A 1 282 ? 11.103 -8.735 -24.057 1.00 94.38 282 VAL A O 1
ATOM 2213 N N . GLU A 1 283 ? 10.268 -9.923 -22.357 1.00 91.81 283 GLU A N 1
ATOM 2214 C CA . GLU A 1 283 ? 9.801 -11.031 -23.201 1.00 91.81 283 GLU A CA 1
ATOM 2215 C C . GLU A 1 283 ? 8.384 -10.784 -23.744 1.00 91.81 283 GLU A C 1
ATOM 2217 O O . GLU A 1 283 ? 7.969 -11.388 -24.736 1.00 91.81 283 GLU A O 1
ATOM 2222 N N . GLN A 1 284 ? 7.624 -9.913 -23.078 1.00 93.19 284 GLN A N 1
ATOM 2223 C CA . GLN A 1 284 ? 6.236 -9.616 -23.404 1.00 93.19 284 GLN A CA 1
ATOM 2224 C C . GLN A 1 284 ? 6.134 -8.621 -24.575 1.00 93.19 284 GLN A C 1
ATOM 2226 O O . GLN A 1 284 ? 6.991 -7.749 -24.719 1.00 93.19 284 GLN A O 1
ATOM 2231 N N . PRO A 1 285 ? 5.072 -8.685 -25.399 1.00 92.50 285 PRO A N 1
ATOM 2232 C CA . PRO A 1 285 ? 4.850 -7.708 -26.462 1.00 92.50 285 PRO A CA 1
ATOM 2233 C C . PRO A 1 285 ? 4.769 -6.278 -25.915 1.00 92.50 285 PRO A C 1
ATOM 2235 O O . PRO A 1 285 ? 4.070 -6.027 -24.935 1.00 92.50 285 PRO A O 1
ATOM 2238 N N . LEU A 1 286 ? 5.412 -5.315 -26.582 1.00 93.31 286 LEU A N 1
ATOM 2239 C CA . LEU A 1 286 ? 5.392 -3.913 -26.145 1.00 93.31 286 LEU A CA 1
ATOM 2240 C C . LEU A 1 286 ? 3.972 -3.316 -26.106 1.00 93.31 286 LEU A C 1
ATOM 2242 O O . LEU A 1 286 ? 3.690 -2.445 -25.295 1.00 93.31 286 LEU A O 1
ATOM 2246 N N . GLU A 1 287 ? 3.055 -3.817 -26.935 1.00 93.56 287 GLU A N 1
ATOM 2247 C CA . GLU A 1 287 ? 1.640 -3.404 -26.986 1.00 93.56 287 GLU A CA 1
ATOM 2248 C C . GLU A 1 287 ? 0.900 -3.621 -25.654 1.00 93.56 287 GLU A C 1
ATOM 2250 O O . GLU A 1 287 ? -0.085 -2.936 -25.348 1.00 93.56 287 GLU A O 1
ATOM 2255 N N . GLU A 1 288 ? 1.385 -4.584 -24.870 1.00 95.00 288 GLU A N 1
ATOM 2256 C CA . GLU A 1 288 ? 0.891 -4.916 -23.542 1.00 95.00 288 GLU A CA 1
ATOM 2257 C C . GLU A 1 288 ? 1.501 -4.019 -22.455 1.00 95.00 288 GLU A C 1
ATOM 2259 O O . GLU A 1 288 ? 0.966 -3.964 -21.355 1.00 95.00 288 GLU A O 1
ATOM 2264 N N . TRP A 1 289 ? 2.537 -3.235 -22.747 1.00 96.88 289 TRP A N 1
ATOM 2265 C CA . TRP A 1 289 ? 3.080 -2.233 -21.830 1.00 96.88 289 TRP A CA 1
ATOM 2266 C C . TRP A 1 289 ? 2.455 -0.858 -22.079 1.00 96.88 289 TRP A C 1
ATOM 2268 O O . TRP A 1 289 ? 2.207 -0.454 -23.216 1.00 96.88 289 TRP A O 1
ATOM 2278 N N . LYS A 1 290 ? 2.202 -0.114 -21.000 1.00 97.06 290 LYS A N 1
ATOM 2279 C CA . LYS A 1 290 ? 1.675 1.255 -21.037 1.00 97.06 290 LYS A CA 1
ATOM 2280 C C . LYS A 1 290 ? 2.613 2.196 -20.309 1.00 97.06 290 LYS A C 1
ATOM 2282 O O . LYS A 1 290 ? 3.159 1.844 -19.271 1.00 97.06 290 LYS A O 1
ATOM 2287 N N . HIS A 1 291 ? 2.761 3.411 -20.816 1.00 96.81 291 HIS A N 1
ATOM 2288 C CA . HIS A 1 291 ? 3.489 4.461 -20.115 1.00 96.81 291 HIS A CA 1
ATOM 2289 C C . HIS A 1 291 ? 2.620 5.012 -18.976 1.00 96.81 291 HIS A C 1
ATOM 2291 O O . HIS A 1 291 ? 1.507 5.487 -19.226 1.00 96.81 291 HIS A O 1
ATOM 2297 N N . ALA A 1 292 ? 3.133 4.931 -17.747 1.00 95.06 292 ALA A N 1
ATOM 2298 C CA . ALA A 1 292 ? 2.445 5.296 -16.507 1.00 95.06 292 ALA A CA 1
ATOM 2299 C C . ALA A 1 292 ? 2.879 6.665 -15.955 1.00 95.06 292 ALA A C 1
ATOM 2301 O O . ALA A 1 292 ? 2.158 7.266 -15.160 1.00 95.06 292 ALA A O 1
ATOM 2302 N N . GLY A 1 293 ? 4.030 7.187 -16.391 1.00 94.62 293 GLY A N 1
ATOM 2303 C CA . GLY A 1 293 ? 4.502 8.512 -15.998 1.00 94.62 293 GLY A CA 1
ATOM 2304 C C . GLY A 1 293 ? 5.991 8.727 -16.253 1.00 94.62 293 GLY A C 1
ATOM 2305 O O . GLY A 1 293 ? 6.733 7.789 -16.539 1.00 94.62 293 GLY A O 1
ATOM 2306 N N . SER A 1 294 ? 6.424 9.979 -16.119 1.00 93.75 294 SER A N 1
ATOM 2307 C CA . SER A 1 294 ? 7.828 10.381 -16.175 1.00 93.75 294 SER A CA 1
ATOM 2308 C C . SER A 1 294 ? 8.149 11.354 -15.041 1.00 93.75 294 SER A C 1
ATOM 2310 O O . SER A 1 294 ? 7.305 12.152 -14.626 1.00 93.75 294 SER A O 1
ATOM 2312 N N . GLN A 1 295 ? 9.374 11.295 -14.521 1.00 93.75 295 GLN A N 1
ATOM 2313 C CA . GLN A 1 295 ? 9.870 12.254 -13.532 1.00 93.75 295 GLN A CA 1
ATOM 2314 C C . GLN A 1 295 ? 11.388 12.429 -13.623 1.00 93.75 295 GLN A C 1
ATOM 2316 O O . GLN A 1 295 ? 12.101 11.573 -14.140 1.00 93.75 295 GLN A O 1
ATOM 2321 N N . LEU A 1 296 ? 11.911 13.548 -13.120 1.00 90.00 296 LEU A N 1
ATOM 2322 C CA . LEU A 1 296 ? 13.355 13.723 -12.937 1.00 90.00 296 LEU A CA 1
ATOM 2323 C C . LEU A 1 296 ? 13.784 13.026 -11.644 1.00 90.00 296 LEU A C 1
ATOM 2325 O O . LEU A 1 296 ? 13.102 13.162 -10.629 1.00 90.00 296 LEU A O 1
ATOM 2329 N N . SER A 1 297 ? 14.911 12.311 -11.668 1.00 83.50 297 SER A N 1
ATOM 2330 C CA . SER A 1 297 ? 15.454 11.696 -10.453 1.00 83.50 297 SER A CA 1
ATOM 2331 C C . SER A 1 297 ? 15.794 12.760 -9.402 1.00 83.50 297 SER A C 1
ATOM 2333 O O . SER A 1 297 ? 16.331 13.821 -9.733 1.00 83.50 297 SER A O 1
ATOM 2335 N N . ALA A 1 298 ? 15.509 12.471 -8.128 1.00 70.81 298 ALA A N 1
ATOM 2336 C CA . ALA A 1 298 ? 15.822 13.354 -7.001 1.00 70.81 298 ALA A CA 1
ATOM 2337 C C . ALA A 1 298 ? 17.334 13.648 -6.890 1.00 70.81 298 ALA A C 1
ATOM 2339 O O . ALA A 1 298 ? 17.736 14.755 -6.515 1.00 70.81 298 ALA A O 1
ATOM 2340 N N . ASP A 1 299 ? 18.164 12.694 -7.321 1.00 65.00 299 ASP A N 1
ATOM 2341 C CA . ASP A 1 299 ? 19.625 12.791 -7.294 1.00 65.00 299 ASP A CA 1
ATOM 2342 C C . ASP A 1 299 ? 20.193 13.693 -8.401 1.00 65.00 299 ASP A C 1
ATOM 2344 O O . ASP A 1 299 ? 21.384 13.997 -8.402 1.00 65.00 299 ASP A O 1
ATOM 2348 N N . ALA A 1 300 ? 19.350 14.229 -9.296 1.00 57.88 300 ALA A N 1
ATOM 2349 C CA . ALA A 1 300 ? 19.751 15.210 -10.310 1.00 57.88 300 ALA A CA 1
ATOM 2350 C C . ALA A 1 300 ? 20.355 16.508 -9.728 1.00 57.88 300 ALA A C 1
ATOM 2352 O O . ALA A 1 300 ? 20.881 17.328 -10.481 1.00 57.88 300 ALA A O 1
ATOM 2353 N N . THR A 1 301 ? 20.265 16.716 -8.408 1.00 52.56 301 THR A N 1
ATOM 2354 C CA . THR A 1 301 ? 20.850 17.862 -7.691 1.00 52.56 301 THR A CA 1
ATOM 2355 C C . THR A 1 301 ? 22.238 17.599 -7.091 1.00 52.56 301 THR A C 1
ATOM 2357 O O . THR A 1 301 ? 22.883 18.545 -6.638 1.00 52.56 301 THR A O 1
ATOM 2360 N N . ILE A 1 302 ? 22.728 16.352 -7.099 1.00 58.00 302 ILE A N 1
ATOM 2361 C CA . ILE A 1 302 ? 24.060 15.989 -6.594 1.00 58.00 302 ILE A CA 1
ATOM 2362 C C . ILE A 1 302 ? 25.047 16.081 -7.772 1.00 58.00 302 ILE A C 1
ATOM 2364 O O . ILE A 1 302 ? 25.321 15.107 -8.463 1.00 58.00 302 ILE A O 1
ATOM 2368 N N . GLU A 1 303 ? 25.520 17.300 -8.052 1.00 51.91 303 GLU A N 1
ATOM 2369 C CA . GLU A 1 303 ? 26.063 17.720 -9.361 1.00 51.91 303 GLU A CA 1
ATOM 2370 C C . GLU A 1 303 ? 27.355 17.040 -9.875 1.00 51.91 303 GLU A C 1
ATOM 2372 O O . GLU A 1 303 ? 27.693 17.256 -11.049 1.00 51.91 303 GLU A O 1
ATOM 2377 N N . ASP A 1 304 ? 28.060 16.225 -9.080 1.00 58.09 304 ASP A N 1
ATOM 2378 C CA . ASP A 1 304 ? 29.474 15.925 -9.370 1.00 58.09 304 ASP A CA 1
ATOM 2379 C C . ASP A 1 304 ? 29.893 14.444 -9.470 1.00 58.09 304 ASP A C 1
ATOM 2381 O O . ASP A 1 304 ? 31.007 14.194 -9.928 1.00 58.09 304 ASP A O 1
ATOM 2385 N N . GLU A 1 305 ? 29.044 13.455 -9.152 1.00 67.81 305 GLU A N 1
ATOM 2386 C CA . GLU A 1 305 ? 29.441 12.028 -9.256 1.00 67.81 305 GLU A CA 1
ATOM 2387 C C . GLU A 1 305 ? 28.559 11.173 -10.182 1.00 67.81 305 GLU A C 1
ATOM 2389 O O . GLU A 1 305 ? 29.065 10.241 -10.807 1.00 67.81 305 GLU A O 1
ATOM 2394 N N . LEU A 1 306 ? 27.274 11.508 -10.349 1.00 80.31 306 LEU A N 1
ATOM 2395 C CA . LEU A 1 306 ? 26.323 10.727 -11.149 1.00 80.31 306 LEU A CA 1
ATOM 2396 C C . LEU A 1 306 ? 25.671 11.580 -12.238 1.00 80.31 306 LEU A C 1
ATOM 2398 O O . LEU A 1 306 ? 25.471 12.784 -12.080 1.00 80.31 306 LEU A O 1
ATOM 2402 N N . GLU A 1 307 ? 25.345 10.956 -13.370 1.00 88.94 307 GLU A N 1
ATOM 2403 C CA . GLU A 1 307 ? 24.595 11.642 -14.419 1.00 88.94 307 GLU A CA 1
ATOM 2404 C C . GLU A 1 307 ? 23.151 11.889 -13.960 1.00 88.94 307 GLU A C 1
ATOM 2406 O O . GLU A 1 307 ? 22.487 10.933 -13.562 1.00 88.94 307 GLU A O 1
ATOM 2411 N N . PRO A 1 308 ? 22.611 13.117 -14.078 1.00 91.19 308 PRO A N 1
ATOM 2412 C CA . PRO A 1 308 ? 21.186 13.358 -13.884 1.00 91.19 308 PRO A CA 1
ATOM 2413 C C . PRO A 1 308 ? 20.336 12.503 -14.830 1.00 91.19 308 PRO A C 1
ATOM 2415 O O . PRO A 1 308 ? 20.578 12.491 -16.041 1.00 91.19 308 PRO A O 1
ATOM 2418 N N . THR A 1 309 ? 19.311 11.833 -14.303 1.00 94.19 309 THR A N 1
ATOM 2419 C CA . THR A 1 309 ?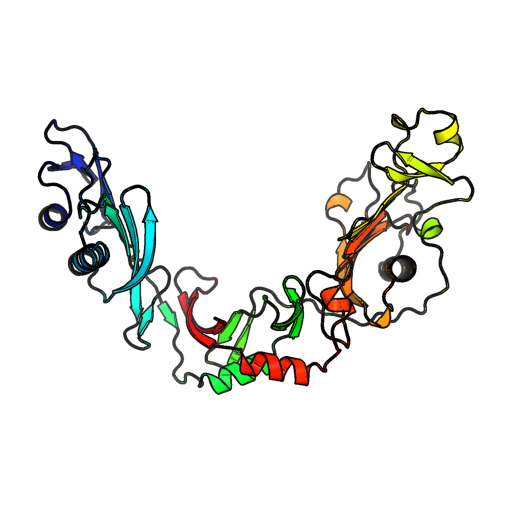 18.434 10.948 -15.083 1.00 94.19 309 THR A CA 1
ATOM 2420 C C . THR A 1 309 ? 16.987 11.429 -15.130 1.00 94.19 309 THR A C 1
ATOM 2422 O O . THR A 1 309 ? 16.479 12.075 -14.208 1.00 94.19 309 THR A O 1
ATOM 2425 N N . CYS A 1 310 ? 16.310 11.089 -16.226 1.00 96.00 310 CYS A N 1
ATOM 2426 C CA . CYS A 1 310 ? 14.855 11.070 -16.300 1.00 96.00 310 CYS A CA 1
ATOM 2427 C C . CYS A 1 310 ? 14.383 9.621 -16.138 1.00 96.00 310 CYS A C 1
ATOM 2429 O O . CYS A 1 310 ? 14.913 8.721 -16.787 1.00 96.00 310 CYS A O 1
ATOM 2431 N N . ILE A 1 311 ? 13.423 9.412 -15.245 1.00 97.19 311 ILE A N 1
ATOM 2432 C CA . ILE A 1 311 ? 12.815 8.126 -14.921 1.00 97.19 311 ILE A CA 1
ATOM 2433 C C . ILE A 1 311 ? 11.516 8.014 -15.714 1.00 97.19 311 ILE A C 1
ATOM 2435 O O . ILE A 1 311 ? 10.656 8.888 -15.595 1.00 97.19 311 ILE A O 1
ATOM 2439 N N . PHE A 1 312 ? 11.373 6.943 -16.489 1.00 97.69 312 PHE A N 1
ATOM 2440 C CA . PHE A 1 312 ? 10.137 6.579 -17.177 1.00 97.69 312 PHE A CA 1
ATOM 2441 C C . PHE A 1 312 ? 9.555 5.322 -16.542 1.00 97.69 312 PHE A C 1
ATOM 2443 O O . PHE A 1 312 ? 10.256 4.320 -16.398 1.00 97.69 312 PHE A O 1
ATOM 2450 N N . LEU A 1 313 ? 8.280 5.401 -16.173 1.00 97.75 313 LEU A N 1
ATOM 2451 C CA . LEU A 1 313 ? 7.531 4.323 -15.543 1.00 97.75 313 LEU A CA 1
ATOM 2452 C C . LEU A 1 313 ? 6.604 3.679 -16.567 1.00 97.75 313 LEU A C 1
ATOM 2454 O O . LEU A 1 313 ? 5.870 4.369 -17.287 1.00 97.75 313 LEU A O 1
ATOM 2458 N N . PHE A 1 314 ? 6.605 2.355 -16.595 1.00 97.94 314 PHE A N 1
ATOM 2459 C CA . PHE A 1 314 ? 5.741 1.553 -17.442 1.00 97.94 314 PHE A CA 1
ATOM 2460 C C . PHE A 1 314 ? 5.000 0.522 -16.601 1.00 97.94 314 PHE A C 1
ATOM 2462 O O . PHE A 1 314 ? 5.565 -0.060 -15.683 1.00 97.94 314 PHE A O 1
ATOM 2469 N N . ALA A 1 315 ? 3.742 0.279 -16.945 1.00 97.44 315 ALA A N 1
ATOM 2470 C CA . ALA A 1 315 ? 2.917 -0.746 -16.326 1.00 97.44 315 ALA A CA 1
ATOM 2471 C C . ALA A 1 315 ? 2.553 -1.798 -17.371 1.00 97.44 315 ALA A C 1
ATOM 2473 O O . ALA A 1 315 ? 2.133 -1.457 -18.484 1.00 97.44 315 ALA A O 1
ATOM 2474 N N . TYR A 1 316 ? 2.692 -3.071 -17.016 1.00 97.12 316 TYR A N 1
ATOM 2475 C CA . TYR A 1 316 ? 2.246 -4.159 -17.870 1.00 97.12 316 TYR A CA 1
ATOM 2476 C C . TYR A 1 316 ? 0.724 -4.336 -17.770 1.00 97.12 316 TYR A C 1
ATOM 2478 O O . TYR A 1 316 ? 0.105 -4.224 -16.711 1.00 97.12 316 TYR A O 1
ATOM 2486 N N . THR A 1 317 ? 0.098 -4.625 -18.903 1.00 95.44 317 THR A N 1
ATOM 2487 C CA . THR A 1 317 ? -1.335 -4.859 -19.044 1.00 95.44 317 THR A CA 1
ATOM 2488 C C . THR A 1 317 ? -1.565 -6.130 -19.838 1.00 95.44 317 THR A C 1
ATOM 2490 O O . THR A 1 317 ? -0.947 -6.356 -20.870 1.00 95.44 317 THR A O 1
ATOM 2493 N N . ARG A 1 318 ? -2.523 -6.949 -19.420 1.00 92.69 318 ARG A N 1
ATOM 2494 C CA . ARG A 1 318 ? -2.918 -8.149 -20.152 1.00 92.69 318 ARG A CA 1
ATOM 2495 C C . ARG A 1 318 ? -4.330 -7.974 -20.674 1.00 92.69 318 ARG A C 1
ATOM 2497 O O . ARG A 1 318 ? -5.268 -7.822 -19.896 1.00 92.69 318 ARG A O 1
ATOM 2504 N N . SER A 1 319 ? -4.491 -7.960 -21.999 1.00 88.56 319 SER A N 1
ATOM 2505 C CA . SER A 1 319 ? -5.785 -7.641 -22.636 1.00 88.56 319 SER A CA 1
ATOM 2506 C C . SER A 1 319 ? -6.371 -6.288 -22.187 1.00 88.56 319 SER A C 1
ATOM 2508 O O . SER A 1 319 ? -7.583 -6.148 -22.034 1.00 88.56 319 SER A O 1
ATOM 2510 N N . GLY A 1 320 ? -5.505 -5.297 -21.946 1.00 90.06 320 GLY A N 1
ATOM 2511 C CA . GLY A 1 320 ? -5.898 -3.963 -21.479 1.00 90.06 320 GLY A CA 1
ATOM 2512 C C . GLY A 1 320 ? -6.228 -3.865 -19.985 1.00 90.06 320 GLY A C 1
ATOM 2513 O O . GLY A 1 320 ? -6.619 -2.792 -19.534 1.00 90.06 320 GLY A O 1
ATOM 2514 N N . ILE A 1 321 ? -6.066 -4.946 -19.213 1.00 93.88 321 ILE A N 1
ATOM 2515 C CA . ILE A 1 321 ? -6.208 -4.947 -17.751 1.00 93.88 321 ILE A CA 1
ATOM 2516 C C . ILE A 1 321 ? -4.809 -4.831 -17.127 1.00 93.88 321 ILE A C 1
ATOM 2518 O O . ILE A 1 321 ? -3.981 -5.700 -17.404 1.00 93.88 321 ILE A O 1
ATOM 2522 N N . PRO A 1 322 ? -4.520 -3.808 -16.303 1.00 95.31 322 PRO A N 1
ATOM 2523 C CA . PRO A 1 322 ? -3.248 -3.698 -15.589 1.00 95.31 322 PRO A CA 1
ATOM 2524 C C . PRO A 1 322 ? -2.960 -4.924 -14.727 1.00 95.31 322 PRO A C 1
ATOM 2526 O O . PRO A 1 322 ? -3.862 -5.436 -14.058 1.00 95.31 322 PRO A O 1
ATOM 2529 N N . VAL A 1 323 ? -1.712 -5.388 -14.748 1.00 95.69 323 VAL A N 1
ATOM 2530 C CA . VAL A 1 323 ? -1.246 -6.466 -13.876 1.00 95.69 323 VAL A CA 1
ATOM 2531 C C . VAL A 1 323 ? -0.549 -5.851 -12.672 1.00 95.69 323 VAL A C 1
ATOM 2533 O O . VAL A 1 323 ? 0.392 -5.078 -12.818 1.00 95.69 323 VAL A O 1
ATOM 2536 N N . GLU A 1 324 ? -1.040 -6.170 -11.482 1.00 94.50 324 GLU A N 1
ATOM 2537 C CA . GLU A 1 324 ? -0.490 -5.665 -10.229 1.00 94.50 324 GLU A CA 1
ATOM 2538 C C . GLU A 1 324 ? 0.930 -6.193 -10.002 1.00 94.50 324 GLU A C 1
ATOM 2540 O O . GLU A 1 324 ? 1.180 -7.391 -10.154 1.00 94.50 324 GLU A O 1
ATOM 2545 N N . GLY A 1 325 ? 1.847 -5.293 -9.633 1.00 92.75 325 GLY A N 1
ATOM 2546 C CA . GLY A 1 325 ? 3.236 -5.636 -9.323 1.00 92.75 325 GLY A CA 1
ATOM 2547 C C . GLY A 1 325 ? 4.080 -6.036 -10.533 1.00 92.75 325 GLY A C 1
ATOM 2548 O O . GLY A 1 325 ? 5.118 -6.660 -10.348 1.00 92.75 325 GLY A O 1
ATOM 2549 N N . VAL A 1 326 ? 3.633 -5.729 -11.759 1.00 96.31 326 VAL A N 1
ATOM 2550 C CA . VAL A 1 326 ? 4.429 -5.931 -12.977 1.00 96.31 326 VAL A CA 1
ATOM 2551 C C . VAL A 1 326 ? 4.685 -4.585 -13.645 1.00 96.31 326 VAL A C 1
ATOM 2553 O O . VAL A 1 326 ? 3.923 -4.131 -14.506 1.00 96.31 326 VAL A O 1
ATOM 2556 N N . GLU A 1 327 ? 5.762 -3.935 -13.220 1.00 97.19 327 GLU A N 1
ATOM 2557 C CA . GLU A 1 327 ? 6.136 -2.595 -13.647 1.00 97.19 327 GLU A CA 1
ATOM 2558 C C . GLU A 1 327 ? 7.557 -2.573 -14.222 1.00 97.19 327 GLU A C 1
ATOM 2560 O O . GLU A 1 327 ? 8.344 -3.512 -14.087 1.00 97.19 327 GLU A O 1
ATOM 2565 N N . ALA A 1 328 ? 7.885 -1.489 -14.920 1.00 98.06 328 ALA A N 1
ATOM 2566 C CA . ALA A 1 328 ? 9.247 -1.195 -15.323 1.00 98.06 328 ALA A CA 1
ATOM 2567 C C . ALA A 1 328 ? 9.594 0.259 -15.015 1.00 98.06 328 ALA A C 1
ATOM 2569 O O . ALA A 1 328 ? 8.855 1.175 -15.377 1.00 98.06 328 ALA A O 1
ATOM 2570 N N . SER A 1 329 ? 10.753 0.470 -14.401 1.00 97.94 329 SER A N 1
ATOM 2571 C CA . SER A 1 329 ? 11.356 1.784 -14.192 1.00 97.94 329 SER A CA 1
ATOM 2572 C C . SER A 1 329 ? 12.646 1.868 -14.989 1.00 97.94 329 SER A C 1
ATOM 2574 O O . SER A 1 329 ? 13.568 1.086 -14.759 1.00 97.94 329 SER A O 1
ATOM 2576 N N . ILE A 1 330 ? 12.723 2.810 -15.930 1.00 98.12 330 ILE A N 1
ATOM 2577 C CA . ILE A 1 330 ? 13.893 2.994 -16.795 1.00 98.12 330 ILE A CA 1
ATOM 2578 C C . ILE A 1 330 ? 14.457 4.395 -16.603 1.00 98.12 330 ILE A C 1
ATOM 2580 O O . ILE A 1 330 ? 13.790 5.397 -16.860 1.00 98.12 330 ILE A O 1
ATOM 2584 N N . HIS A 1 331 ? 15.706 4.460 -16.154 1.00 97.44 331 HIS A N 1
ATOM 2585 C CA . HIS A 1 331 ? 16.418 5.694 -15.861 1.00 97.44 331 HIS A CA 1
ATOM 2586 C C . HIS A 1 331 ? 17.351 6.013 -17.027 1.00 97.44 331 HIS A C 1
ATOM 2588 O O . HIS A 1 331 ? 18.324 5.298 -17.277 1.00 97.44 331 HIS A O 1
ATOM 2594 N N . VAL A 1 332 ? 17.084 7.114 -17.723 1.00 97.50 332 VAL A N 1
ATOM 2595 C CA . VAL A 1 332 ? 17.858 7.541 -18.893 1.00 97.50 332 VAL A CA 1
ATOM 2596 C C . VAL A 1 332 ? 18.674 8.780 -18.549 1.00 97.50 332 VAL A C 1
ATOM 2598 O O . VAL A 1 332 ? 18.130 9.778 -18.070 1.00 97.50 332 VAL A O 1
ATOM 2601 N N . GLY A 1 333 ? 19.982 8.725 -18.794 1.00 95.94 333 GLY A N 1
ATOM 2602 C CA . GLY A 1 333 ? 20.903 9.840 -18.603 1.00 95.94 333 GLY A CA 1
ATOM 2603 C C . GLY A 1 333 ? 20.541 11.025 -19.495 1.00 95.94 333 GLY A C 1
ATOM 2604 O O . GLY A 1 333 ? 20.444 10.897 -20.714 1.00 95.94 333 GLY A O 1
ATOM 2605 N N . ILE A 1 334 ? 20.341 12.198 -18.896 1.00 95.19 334 ILE A N 1
ATOM 2606 C CA . ILE A 1 334 ? 19.855 13.398 -19.592 1.00 95.19 334 ILE A CA 1
ATOM 2607 C C . ILE A 1 334 ? 20.875 13.940 -20.607 1.00 95.19 334 ILE A C 1
ATOM 2609 O O . ILE A 1 334 ? 20.504 14.634 -21.559 1.00 95.19 334 ILE A O 1
ATOM 2613 N N . HIS A 1 335 ? 22.161 13.657 -20.421 1.00 94.56 335 HIS A N 1
ATOM 2614 C CA . HIS A 1 335 ? 23.241 14.161 -21.261 1.00 94.56 335 HIS A CA 1
ATOM 2615 C C . HIS A 1 335 ? 23.745 13.131 -22.277 1.00 94.56 335 HIS A C 1
ATOM 2617 O O . HIS A 1 335 ? 23.949 13.461 -23.447 1.00 94.56 335 HIS A O 1
ATOM 2623 N N . SER A 1 336 ? 23.907 11.883 -21.850 1.00 95.12 336 SER A N 1
ATOM 2624 C CA . SER A 1 336 ? 24.367 10.768 -22.671 1.00 95.12 336 SER A CA 1
ATOM 2625 C C . SER A 1 336 ? 23.249 10.158 -23.513 1.00 95.12 336 SER A C 1
ATOM 2627 O O . SER A 1 336 ? 23.498 9.762 -24.649 1.00 95.12 336 SER A O 1
ATOM 2629 N N . GLY A 1 337 ? 22.020 10.126 -22.990 1.00 95.50 337 GLY A N 1
ATOM 2630 C CA . GLY A 1 337 ? 20.926 9.319 -23.529 1.00 95.50 337 GLY A CA 1
ATOM 2631 C C . GLY A 1 337 ? 21.059 7.827 -23.205 1.00 95.50 337 GLY A C 1
ATOM 2632 O O . GLY A 1 337 ? 20.258 7.040 -23.700 1.00 95.50 337 GLY A O 1
ATOM 2633 N N . PHE A 1 338 ? 22.054 7.428 -22.402 1.00 96.56 338 PHE A N 1
ATOM 2634 C CA . PHE A 1 338 ? 22.265 6.033 -22.026 1.00 96.56 338 PHE A CA 1
ATOM 2635 C C . PHE A 1 338 ? 21.339 5.603 -20.899 1.00 96.56 338 PHE A C 1
ATOM 2637 O O . PHE A 1 338 ? 20.980 6.394 -20.023 1.00 96.56 338 PHE A O 1
ATOM 2644 N N . ILE A 1 339 ? 21.012 4.317 -20.883 1.00 97.31 339 ILE A N 1
ATOM 2645 C CA . ILE A 1 339 ? 20.292 3.705 -19.773 1.00 97.31 339 ILE A CA 1
ATOM 2646 C C . ILE A 1 339 ? 21.252 3.543 -18.595 1.00 97.31 339 ILE A C 1
ATOM 2648 O O . ILE A 1 339 ? 22.266 2.848 -18.681 1.00 97.31 339 ILE A O 1
ATOM 2652 N N . ARG A 1 340 ? 20.933 4.229 -17.498 1.00 95.25 340 ARG A N 1
ATOM 2653 C CA . ARG A 1 340 ? 21.703 4.229 -16.246 1.00 95.25 340 ARG A CA 1
ATOM 2654 C C . ARG A 1 340 ? 21.228 3.170 -15.283 1.00 95.25 340 ARG A C 1
ATOM 2656 O O . ARG A 1 340 ? 22.035 2.565 -14.586 1.00 95.25 340 ARG A O 1
ATOM 2663 N N . GLU A 1 341 ? 19.931 2.930 -15.279 1.00 96.06 341 GLU A N 1
ATOM 2664 C CA . GLU A 1 341 ? 19.312 1.900 -14.471 1.00 96.06 341 GLU A CA 1
ATOM 2665 C C . GLU A 1 341 ? 18.029 1.440 -15.151 1.00 96.06 341 GLU A C 1
ATOM 2667 O O . GLU A 1 341 ? 17.339 2.229 -15.799 1.00 96.06 341 GLU A O 1
ATOM 2672 N N . CYS A 1 342 ? 17.724 0.158 -15.033 1.00 97.50 342 CYS A N 1
ATOM 2673 C CA . CYS A 1 342 ? 16.448 -0.399 -15.428 1.00 97.50 342 CYS A CA 1
ATOM 2674 C C . CYS A 1 342 ? 16.062 -1.487 -14.436 1.00 97.50 342 CYS A C 1
ATOM 2676 O O . CYS A 1 342 ? 16.867 -2.373 -14.139 1.00 97.50 342 CYS A O 1
ATOM 2678 N N . ILE A 1 343 ? 14.833 -1.409 -13.947 1.00 97.75 343 ILE A N 1
ATOM 2679 C CA . ILE A 1 343 ? 14.204 -2.413 -13.098 1.00 97.75 343 ILE A CA 1
ATOM 2680 C C . ILE A 1 343 ? 12.934 -2.840 -13.818 1.00 97.75 343 ILE A C 1
ATOM 2682 O O . ILE A 1 343 ? 12.122 -1.982 -14.147 1.00 97.75 343 ILE A O 1
ATOM 2686 N N . VAL A 1 344 ? 12.780 -4.132 -14.092 1.00 97.88 344 VAL A N 1
ATOM 2687 C CA . VAL A 1 344 ? 11.563 -4.703 -14.679 1.00 97.88 344 VAL A CA 1
ATOM 2688 C C . VAL A 1 344 ? 11.120 -5.872 -13.821 1.00 97.88 344 VAL A C 1
ATOM 2690 O O . VAL A 1 344 ? 11.871 -6.839 -13.671 1.00 97.88 344 VAL A O 1
ATOM 2693 N N . ASP A 1 345 ? 9.904 -5.811 -13.303 1.00 97.12 345 ASP A N 1
ATOM 2694 C CA . ASP A 1 345 ? 9.287 -6.935 -12.612 1.00 97.12 345 ASP A CA 1
ATOM 2695 C C . ASP A 1 345 ? 8.930 -8.043 -13.608 1.00 97.12 345 ASP A C 1
ATOM 2697 O O . ASP A 1 345 ? 8.446 -7.807 -14.721 1.00 97.12 345 ASP A O 1
ATOM 2701 N N . ARG A 1 346 ? 9.179 -9.290 -13.220 1.00 94.00 346 ARG A N 1
ATOM 2702 C CA . ARG A 1 346 ? 8.843 -10.453 -14.035 1.00 94.00 346 ARG A CA 1
ATOM 2703 C C . ARG A 1 346 ? 7.369 -10.785 -13.899 1.00 94.00 346 ARG A C 1
ATOM 2705 O O . ARG A 1 346 ? 6.792 -10.765 -12.819 1.00 94.00 346 ARG A O 1
ATOM 2712 N N . LEU A 1 347 ? 6.771 -11.172 -15.021 1.00 93.94 347 LEU A N 1
ATOM 2713 C CA . LEU A 1 347 ? 5.385 -11.614 -15.059 1.00 93.94 347 LEU A CA 1
ATOM 2714 C C . LEU A 1 347 ? 5.229 -12.957 -14.317 1.00 93.94 347 LEU A C 1
ATOM 2716 O O . LEU A 1 347 ? 5.810 -13.944 -14.779 1.00 93.94 347 LEU A O 1
ATOM 2720 N N . PRO A 1 348 ? 4.417 -13.047 -13.244 1.00 93.06 348 PRO A N 1
ATOM 2721 C CA . PRO A 1 348 ? 4.255 -14.290 -12.494 1.00 93.06 348 PRO A CA 1
ATOM 2722 C C . PRO A 1 348 ? 3.666 -15.424 -13.344 1.00 93.06 348 PRO A C 1
ATOM 2724 O O . PRO A 1 348 ? 2.762 -15.202 -14.156 1.00 93.06 348 PRO A O 1
ATOM 2727 N N . ASP A 1 349 ? 4.109 -16.661 -13.110 1.00 91.94 349 ASP A N 1
ATOM 2728 C CA . ASP A 1 349 ? 3.664 -17.851 -13.858 1.00 91.94 349 ASP A CA 1
ATOM 2729 C C . ASP A 1 349 ? 2.143 -18.062 -13.810 1.00 91.94 349 ASP A C 1
ATOM 2731 O O . ASP A 1 349 ? 1.530 -18.504 -14.791 1.00 91.94 349 ASP A O 1
ATOM 2735 N N . SER A 1 350 ? 1.513 -17.733 -12.678 1.00 91.56 350 SER A N 1
ATOM 2736 C CA . SER A 1 350 ? 0.059 -17.801 -12.509 1.00 91.56 350 SER A CA 1
ATOM 2737 C C . SER A 1 350 ? -0.660 -16.867 -13.484 1.00 91.56 350 SER A C 1
ATOM 2739 O O . SER A 1 350 ? -1.661 -17.259 -14.083 1.00 91.56 350 SER A O 1
ATOM 2741 N N . ILE A 1 351 ? -0.106 -15.676 -13.731 1.00 92.44 351 ILE A N 1
ATOM 2742 C CA . ILE A 1 351 ? -0.631 -14.731 -14.715 1.00 92.44 351 ILE A CA 1
ATOM 2743 C C . ILE A 1 351 ? -0.340 -15.203 -16.135 1.00 92.44 351 ILE A C 1
ATOM 2745 O O . ILE A 1 351 ? -1.234 -15.135 -16.972 1.00 92.44 351 ILE A O 1
ATOM 2749 N N . GLN A 1 352 ? 0.858 -15.716 -16.432 1.00 87.69 352 GLN A N 1
ATOM 2750 C CA . GLN A 1 352 ? 1.209 -16.172 -17.787 1.00 87.69 352 GLN A CA 1
ATOM 2751 C C . GLN A 1 352 ? 0.240 -17.235 -18.323 1.00 87.69 352 GLN A C 1
ATOM 2753 O O . GLN A 1 352 ? -0.163 -17.194 -19.489 1.00 87.69 352 GLN A O 1
ATOM 2758 N N . ASN A 1 353 ? -0.169 -18.160 -17.454 1.00 85.25 353 ASN A N 1
ATOM 2759 C CA . ASN A 1 353 ? -1.008 -19.302 -17.813 1.00 85.25 353 ASN A CA 1
ATOM 2760 C C . ASN A 1 353 ? -2.517 -19.024 -17.716 1.00 85.25 353 ASN A C 1
ATOM 2762 O O . ASN A 1 353 ? -3.316 -19.836 -18.191 1.00 85.25 353 ASN A O 1
ATOM 2766 N N . GLU A 1 354 ? -2.926 -17.897 -17.125 1.00 86.62 354 GLU A N 1
ATOM 2767 C CA . GLU A 1 354 ? -4.341 -17.589 -16.920 1.00 86.62 354 GLU A CA 1
ATOM 2768 C C . GLU A 1 354 ? -5.067 -17.364 -18.251 1.00 86.62 354 GLU A C 1
ATOM 2770 O O . GLU A 1 354 ? -4.501 -16.809 -19.204 1.00 86.62 354 GLU A O 1
ATOM 2775 N N . LYS A 1 355 ? -6.343 -17.756 -18.321 1.00 85.75 355 LYS A N 1
ATOM 2776 C CA . LYS A 1 355 ? -7.168 -17.506 -19.499 1.00 85.75 355 LYS A CA 1
ATOM 2777 C C . LYS A 1 355 ? -7.615 -16.047 -19.513 1.00 85.75 355 LYS A C 1
ATOM 2779 O O . LYS A 1 355 ? -8.315 -15.590 -18.621 1.00 85.75 355 LYS A O 1
ATOM 2784 N N . GLN A 1 356 ? -7.295 -15.352 -20.597 1.00 82.62 356 GLN A N 1
ATOM 2785 C CA . GLN A 1 356 ? -7.725 -13.972 -20.800 1.00 82.62 356 GLN A CA 1
ATOM 2786 C C . GLN A 1 356 ? -9.259 -13.855 -20.835 1.00 82.62 356 GLN A C 1
ATOM 2788 O O . GLN A 1 356 ? -9.941 -14.594 -21.558 1.00 82.62 356 GLN A O 1
ATOM 2793 N N . VAL A 1 357 ? -9.788 -12.900 -20.070 1.00 89.19 357 VAL A N 1
ATOM 2794 C CA . VAL A 1 357 ? -11.193 -12.471 -20.098 1.00 89.19 357 VAL A CA 1
ATOM 2795 C C . VAL A 1 357 ? -11.267 -10.972 -20.380 1.00 89.19 357 VAL A C 1
ATOM 2797 O O . VAL A 1 357 ? -10.297 -10.247 -20.161 1.00 89.19 357 VAL A O 1
ATOM 2800 N N . SER A 1 358 ? -12.407 -10.500 -20.885 1.00 90.44 358 SER A N 1
ATOM 2801 C CA . SER A 1 358 ? -12.604 -9.061 -21.096 1.00 90.44 358 SER A CA 1
ATOM 2802 C C . SER A 1 358 ? -12.772 -8.316 -19.769 1.00 90.44 358 SER A C 1
ATOM 2804 O O . SER A 1 358 ? -13.136 -8.911 -18.751 1.00 90.44 358 SER A O 1
ATOM 2806 N N . VAL A 1 359 ? -12.581 -6.994 -19.792 1.00 90.19 359 VAL A N 1
ATOM 2807 C CA . VAL A 1 359 ? -12.823 -6.123 -18.630 1.00 90.19 359 VAL A CA 1
ATOM 2808 C C . VAL A 1 359 ? -14.243 -6.319 -18.090 1.00 90.19 359 VAL A C 1
ATOM 2810 O O . VAL A 1 359 ? -14.440 -6.417 -16.885 1.00 90.19 359 VAL A O 1
ATOM 2813 N N . GLU A 1 360 ? -15.242 -6.438 -18.963 1.00 91.12 360 GLU A N 1
ATOM 2814 C CA . GLU A 1 360 ? -16.643 -6.639 -18.578 1.00 91.12 360 GLU A CA 1
ATOM 2815 C C . GLU A 1 360 ? -16.858 -7.990 -17.890 1.00 91.12 360 GLU A C 1
ATOM 2817 O O . GLU A 1 360 ? -17.586 -8.072 -16.902 1.00 91.12 360 GLU A O 1
ATOM 2822 N N . GLN A 1 361 ? -16.208 -9.047 -18.384 1.00 92.00 361 GLN A N 1
ATOM 2823 C CA . GLN A 1 361 ? -16.269 -10.374 -17.770 1.00 92.00 361 GLN A CA 1
ATOM 2824 C C . GLN A 1 361 ? -15.589 -10.386 -16.400 1.00 92.00 361 GLN A C 1
ATOM 2826 O O . GLN A 1 361 ? -16.131 -10.967 -15.463 1.00 92.00 361 GLN A O 1
ATOM 2831 N N . ALA A 1 362 ? -14.444 -9.715 -16.265 1.00 92.50 362 ALA A N 1
ATOM 2832 C CA . ALA A 1 362 ? -13.765 -9.556 -14.985 1.00 92.50 362 ALA A CA 1
ATOM 2833 C C . ALA A 1 362 ? -14.628 -8.756 -13.993 1.00 92.50 362 ALA A C 1
ATOM 2835 O O . ALA A 1 362 ? -14.835 -9.195 -12.864 1.00 92.50 362 ALA A O 1
ATOM 2836 N N . LYS A 1 363 ? -15.231 -7.639 -14.429 1.00 93.19 363 LYS A N 1
ATOM 2837 C CA . LYS A 1 363 ? -16.175 -6.858 -13.610 1.00 93.19 363 LYS A CA 1
ATOM 2838 C C . LYS A 1 363 ? -17.369 -7.694 -13.157 1.00 93.19 363 LYS A C 1
ATOM 2840 O O . LYS A 1 363 ? -17.796 -7.553 -12.017 1.00 93.19 363 LYS A O 1
ATOM 2845 N N . GLN A 1 364 ? -17.889 -8.580 -14.006 1.00 92.06 364 GLN A N 1
ATOM 2846 C CA . GLN A 1 364 ? -18.977 -9.483 -13.629 1.00 92.06 364 GLN A CA 1
ATOM 2847 C C . GLN A 1 364 ? -18.549 -10.491 -12.550 1.00 92.06 364 GLN A C 1
ATOM 2849 O O . GLN A 1 364 ? -19.292 -10.694 -11.596 1.00 92.06 364 GLN A O 1
ATOM 2854 N N . GLN A 1 365 ? -17.352 -11.075 -12.663 1.00 92.06 365 GLN A N 1
ATOM 2855 C CA . GLN A 1 365 ? -16.809 -11.980 -11.638 1.00 92.06 365 GLN A CA 1
ATOM 2856 C C . GLN A 1 365 ? -16.618 -11.262 -10.297 1.00 92.06 365 GLN A C 1
ATOM 2858 O O . GLN A 1 365 ? -17.019 -11.770 -9.253 1.00 92.06 365 GLN A O 1
ATOM 2863 N N . ILE A 1 366 ? -16.069 -10.045 -10.335 1.00 93.69 366 ILE A N 1
ATOM 2864 C CA . ILE A 1 366 ? -15.900 -9.198 -9.150 1.00 93.69 366 ILE A CA 1
ATOM 2865 C C . ILE A 1 366 ? -17.261 -8.860 -8.540 1.00 93.69 366 ILE A C 1
ATOM 2867 O O . ILE A 1 366 ? -17.422 -8.934 -7.327 1.00 93.69 366 ILE A O 1
ATOM 2871 N N . ALA A 1 367 ? -18.262 -8.525 -9.358 1.00 93.06 367 ALA A N 1
ATOM 2872 C CA . ALA A 1 367 ? -19.596 -8.180 -8.882 1.00 93.06 367 ALA A CA 1
ATOM 2873 C C . ALA A 1 367 ? -20.245 -9.303 -8.061 1.00 93.06 367 ALA A C 1
ATOM 2875 O O . ALA A 1 367 ? -20.992 -9.014 -7.134 1.00 93.06 367 ALA A O 1
ATOM 2876 N N . GLU A 1 368 ? -19.974 -10.573 -8.351 1.00 89.62 368 GLU A N 1
ATOM 2877 C CA . GLU A 1 368 ? -20.541 -11.689 -7.582 1.00 89.62 368 GLU A CA 1
ATOM 2878 C C . GLU A 1 368 ? -19.952 -11.793 -6.166 1.00 89.62 368 GLU A C 1
ATOM 2880 O O . GLU A 1 368 ? -20.633 -12.259 -5.252 1.00 89.62 368 GLU A O 1
ATOM 2885 N N . LEU A 1 369 ? -18.717 -11.324 -5.973 1.00 90.81 369 LEU A N 1
ATOM 2886 C CA . LEU A 1 369 ? -17.971 -11.437 -4.717 1.00 90.81 369 LEU A CA 1
ATOM 2887 C C . LEU A 1 369 ? -17.907 -10.126 -3.925 1.00 90.81 369 LEU A C 1
ATOM 2889 O O . LEU A 1 369 ? -17.724 -10.152 -2.713 1.00 90.81 369 LEU A O 1
ATOM 2893 N N . LEU A 1 370 ? -18.070 -8.989 -4.601 1.00 92.69 370 LEU A N 1
ATOM 2894 C CA . LEU A 1 370 ? -17.952 -7.660 -4.019 1.00 92.69 370 LEU A CA 1
ATOM 2895 C C . LEU A 1 370 ? -19.057 -7.416 -2.987 1.00 92.69 370 LEU A C 1
ATOM 2897 O O . LEU A 1 370 ? -20.246 -7.373 -3.325 1.00 92.69 370 LEU A O 1
ATOM 2901 N N . GLN A 1 371 ? -18.633 -7.213 -1.745 1.00 91.94 371 GLN A N 1
ATOM 2902 C CA . GLN A 1 371 ? -19.469 -6.812 -0.624 1.00 91.94 371 GLN A CA 1
ATOM 2903 C C . GLN A 1 371 ? -19.129 -5.372 -0.245 1.00 91.94 371 GLN A C 1
ATOM 2905 O O . GLN A 1 371 ? -17.962 -4.977 -0.234 1.00 91.94 371 GLN A O 1
ATOM 2910 N N . LEU A 1 372 ? -20.173 -4.586 0.002 1.00 93.12 372 LEU A N 1
ATOM 2911 C CA . LEU A 1 372 ? -20.062 -3.225 0.502 1.00 93.12 372 LEU A CA 1
ATOM 2912 C C . LEU A 1 372 ? -20.787 -3.144 1.836 1.00 93.12 372 LEU A C 1
ATOM 2914 O O . LEU A 1 372 ? -21.882 -3.688 1.980 1.00 93.12 372 LEU A O 1
ATOM 2918 N N . GLN A 1 373 ? -20.204 -2.418 2.779 1.00 92.50 373 GLN A N 1
ATOM 2919 C CA . GLN A 1 373 ? -20.865 -2.057 4.025 1.00 92.50 373 GLN A CA 1
ATOM 2920 C C . GLN A 1 373 ? -20.854 -0.549 4.200 1.00 92.50 373 GLN A C 1
ATOM 2922 O O . GLN A 1 373 ? -19.950 0.139 3.730 1.00 92.50 373 GLN A O 1
ATOM 2927 N N . LEU A 1 374 ? -21.873 -0.038 4.873 1.00 92.50 374 LEU A N 1
ATOM 2928 C CA . LEU A 1 374 ? -21.921 1.365 5.237 1.00 92.50 374 LEU A CA 1
ATOM 2929 C C . LEU A 1 374 ? -20.988 1.593 6.431 1.00 92.50 374 LEU A C 1
ATOM 2931 O O . LEU A 1 374 ? -21.006 0.814 7.381 1.00 92.50 374 LEU A O 1
ATOM 2935 N N . ALA A 1 375 ? -20.168 2.634 6.372 1.00 92.69 375 ALA A N 1
ATOM 2936 C CA . ALA A 1 375 ? -19.245 2.994 7.436 1.00 92.69 375 ALA A CA 1
ATOM 2937 C C . ALA A 1 375 ? -19.047 4.511 7.496 1.00 92.69 375 ALA A C 1
ATOM 2939 O O . ALA A 1 375 ? -19.187 5.219 6.495 1.00 92.69 375 ALA A O 1
ATOM 2940 N N . TRP A 1 376 ? -18.679 4.994 8.678 1.00 91.88 376 TRP A N 1
ATOM 2941 C CA . TRP A 1 376 ? -18.174 6.347 8.871 1.00 91.88 376 TRP A CA 1
ATOM 2942 C C . TRP A 1 376 ? -16.687 6.388 8.518 1.00 91.88 376 TRP A C 1
ATOM 2944 O O . TRP A 1 376 ? -15.892 5.633 9.076 1.00 91.88 376 TRP A O 1
ATOM 2954 N N . VAL A 1 377 ? -16.303 7.270 7.597 1.00 89.62 377 VAL A N 1
ATOM 2955 C CA . VAL A 1 377 ? -14.910 7.443 7.162 1.00 89.62 377 VAL A CA 1
ATOM 2956 C C . VAL A 1 377 ? -14.437 8.843 7.529 1.00 89.62 377 VAL A C 1
ATOM 2958 O O . VAL A 1 377 ? -15.125 9.827 7.254 1.00 89.62 377 VAL A O 1
ATOM 2961 N N . ALA A 1 378 ? -13.264 8.928 8.159 1.00 87.00 378 ALA A N 1
ATOM 2962 C CA . ALA A 1 378 ? -12.644 10.197 8.524 1.00 87.00 378 ALA A CA 1
ATOM 2963 C C . ALA A 1 378 ? -12.272 11.001 7.271 1.00 87.00 378 ALA A C 1
ATOM 2965 O O . ALA A 1 378 ? -11.627 10.490 6.352 1.00 87.00 378 ALA A O 1
ATOM 2966 N N . LEU A 1 379 ? -12.651 12.273 7.248 1.00 80.25 379 LEU A N 1
ATOM 2967 C CA . LEU A 1 379 ? -12.171 13.225 6.258 1.00 80.25 379 LEU A CA 1
ATOM 2968 C C . LEU A 1 379 ? -10.763 13.711 6.632 1.00 80.25 379 LEU A C 1
ATOM 2970 O O . LEU A 1 379 ? -10.292 13.534 7.750 1.00 80.25 379 LEU A O 1
ATOM 2974 N N . ARG A 1 380 ? -10.073 14.354 5.681 1.00 69.44 380 ARG A N 1
ATOM 2975 C CA . ARG A 1 380 ? -8.729 14.926 5.912 1.00 69.44 380 ARG A CA 1
ATOM 2976 C C . ARG A 1 380 ? -8.698 15.997 7.012 1.00 69.44 380 ARG A C 1
ATOM 2978 O O . ARG A 1 380 ? -7.620 16.319 7.497 1.00 69.44 380 ARG A O 1
ATOM 2985 N N . GLU A 1 381 ? -9.847 16.578 7.351 1.00 71.12 381 GLU A N 1
ATOM 2986 C CA . GLU A 1 381 ? -9.998 17.419 8.536 1.00 71.12 381 GLU A CA 1
ATOM 2987 C C . GLU A 1 381 ? -10.264 16.506 9.736 1.00 71.12 381 GLU A C 1
ATOM 2989 O O . GLU A 1 381 ? -11.259 15.779 9.737 1.00 71.12 381 GLU A O 1
ATOM 2994 N N . GLU A 1 382 ? -9.367 16.548 10.728 1.00 67.56 382 GLU A N 1
ATOM 2995 C CA . GLU A 1 382 ? -9.520 15.831 11.997 1.00 67.56 382 GLU A CA 1
ATOM 2996 C C . GLU A 1 382 ? -10.931 16.121 12.555 1.00 67.56 382 GLU A C 1
ATOM 2998 O O . GLU A 1 382 ? -11.374 17.272 12.594 1.00 67.56 382 GLU A O 1
ATOM 3003 N N . ASP A 1 383 ? -11.663 15.058 12.900 1.00 82.44 383 ASP A N 1
ATOM 3004 C CA . ASP A 1 383 ? -12.981 15.076 13.557 1.00 82.44 383 ASP A CA 1
ATOM 3005 C C . ASP A 1 383 ? -14.237 15.269 12.680 1.00 82.44 383 ASP A C 1
ATOM 3007 O O . ASP A 1 383 ? -15.345 15.464 13.197 1.00 82.44 383 ASP A O 1
ATOM 3011 N N . GLN A 1 384 ? -14.125 15.162 11.354 1.00 89.31 384 GLN A N 1
ATOM 3012 C CA . GLN A 1 384 ? -15.293 15.069 10.465 1.00 89.31 384 GLN A CA 1
ATOM 3013 C C . GLN A 1 384 ? -15.401 13.686 9.829 1.00 89.31 384 GLN A C 1
ATOM 3015 O O . GLN A 1 384 ? -14.446 13.197 9.231 1.00 89.31 384 GLN A O 1
ATOM 3020 N N . TYR A 1 385 ? -16.590 13.090 9.904 1.00 90.38 385 TYR A N 1
ATOM 3021 C CA . TYR A 1 385 ? -16.865 11.766 9.353 1.00 90.38 385 TYR A CA 1
ATOM 3022 C C . TYR A 1 385 ? -17.964 11.847 8.301 1.00 90.38 385 TYR A C 1
ATOM 3024 O O . TYR A 1 385 ? -19.021 12.426 8.550 1.00 90.38 385 TYR A O 1
ATOM 3032 N N . GLU A 1 386 ? -17.730 11.256 7.133 1.00 90.88 386 GLU A N 1
ATOM 3033 C CA . GLU A 1 386 ? -18.743 11.117 6.085 1.00 90.88 386 GLU A CA 1
ATOM 3034 C C . GLU A 1 386 ? -19.195 9.661 5.977 1.00 90.88 386 GLU A C 1
ATOM 3036 O O . GLU A 1 386 ? -18.417 8.727 6.191 1.00 90.88 386 GLU A O 1
ATOM 3041 N N . LEU A 1 387 ? -20.476 9.480 5.662 1.00 92.12 387 LEU A N 1
ATOM 3042 C CA . LEU A 1 387 ? -21.083 8.174 5.460 1.00 92.12 387 LEU A CA 1
ATOM 3043 C C . LEU A 1 387 ? -20.716 7.641 4.068 1.00 92.12 387 LEU A C 1
ATOM 3045 O O . LEU A 1 387 ? -20.993 8.291 3.054 1.00 92.12 387 LEU A O 1
ATOM 3049 N N . VAL A 1 388 ? -20.092 6.465 4.011 1.00 92.06 388 VAL A N 1
ATOM 3050 C CA . VAL A 1 388 ? -19.528 5.884 2.781 1.00 92.06 388 VAL A CA 1
ATOM 3051 C C . VAL A 1 388 ? -19.813 4.383 2.729 1.00 92.06 388 VAL A C 1
ATOM 3053 O O . VAL A 1 388 ? -19.775 3.695 3.746 1.00 92.06 388 VAL A O 1
ATOM 3056 N N . TYR A 1 389 ? -20.068 3.856 1.533 1.00 93.38 389 TYR A N 1
ATOM 3057 C CA . TYR A 1 389 ? -20.042 2.420 1.276 1.00 93.38 389 TYR A CA 1
ATOM 3058 C C . TYR A 1 389 ? -18.604 1.965 1.042 1.00 93.38 389 TYR A C 1
ATOM 3060 O O . TYR A 1 389 ? -18.027 2.277 0.002 1.00 93.38 389 TYR A O 1
ATOM 3068 N N . VAL A 1 390 ? -18.026 1.226 1.983 1.00 92.31 390 VAL A N 1
ATOM 3069 C CA . VAL A 1 390 ? -16.649 0.718 1.913 1.00 92.31 390 VAL A CA 1
ATOM 3070 C C . VAL A 1 390 ? -16.623 -0.758 1.529 1.00 92.31 390 VAL A C 1
ATOM 3072 O O . VAL A 1 390 ? -17.541 -1.514 1.857 1.00 92.31 390 VAL A O 1
ATOM 3075 N N . ARG A 1 391 ? -15.567 -1.167 0.822 1.00 90.31 391 ARG A N 1
ATOM 3076 C CA . ARG A 1 391 ? -15.297 -2.577 0.500 1.00 90.31 391 ARG A CA 1
ATOM 3077 C C . ARG A 1 391 ? -14.913 -3.348 1.768 1.00 90.31 391 ARG A C 1
ATOM 3079 O O . ARG A 1 391 ? -14.202 -2.804 2.610 1.00 90.31 391 ARG A O 1
ATOM 3086 N N . THR A 1 392 ? -15.365 -4.597 1.879 1.00 80.56 392 THR A N 1
ATOM 3087 C CA . THR A 1 392 ? -15.100 -5.497 3.021 1.00 80.56 392 THR A CA 1
ATOM 3088 C C . THR A 1 392 ? -14.400 -6.772 2.622 1.00 80.56 392 THR A C 1
ATOM 3090 O O . THR A 1 392 ? -14.778 -7.302 1.548 1.00 80.56 392 THR A O 1
#

Sequence (392 aa):
MRELIQKLKQFIPEEVQISAEDSLLRLLTDEGESCGVVDVDDNGDLIGFDLEVALPAKAGTDTRLIAERFAAVFYPEEVEVMQAEPAEHSMVIVLAETDPVHQLPIPGAGLTVEVHDSGVITAAQLSRIPYKLIDREAVMDMEEAKGKLLAEASVILAAEGDKAVYKLSDQVIGVHTDGTVLYTELPPLLSDIEDELEPGDWASMMGMTDDFINYYNENDVQLWAEKVIVDQHPIEDIPDQIAIRKNEDVLFYSGATPWNKDRRWTEEELKRQAVHFLSEVVEQPLEEWKHAGSQLSADATIEDELEPTCIFLFAYTRSGIPVEGVEASIHVGIHSGFIRECIVDRLPDSIQNEKQVSVEQAKQQIAELLQLQLAWVALREEDQYELVYVRT

pLDDT: mean 90.26, std 7.21, range [51.91, 98.12]

Foldseek 3Di:
DVVQQVLLCVFADVQWDWDDDPQWIFIAGVVGHTFKTFDADPVRAGQKMAGRDDDDQDADDDLVVLVCVNCVRRPVADWDFPDWDDDDQKIKTWIFGADPPPRAGDPQAGKIWIAGNVRHTRMMGGRPDAFAEDDDPAQDDPVLQLVLCLVPFAWAWEDDDLAIAIDTPPQFWFAFSVSHTHGPDDAFDWAFDPDDADQDDLCVLLVDDPQKDWDADPVRKIAIDGVVQPVPDPPVPRPGQWTWDDDPWKTKIAHPHDFDQPAFDDPVLLVNSQLNNCCNPDPDDSRQKTWRDKDWDPCCPVPPRDATWIKTKIFGHDQNHTYPSFIKIWTAGRGHSHTRMIMGTDDDPNRVPDDDDHSVVSSVVNSVVWDWDWHWDDDPPPRYTGITTGTD